Protein AF-0000000080871108 (afdb_homodimer)

Structure (mmCIF, N/CA/C/O backbone):
data_AF-0000000080871108-model_v1
#
loop_
_entity.id
_entity.type
_entity.pdbx_description
1 polymer 'Uncharacterized protein'
#
loop_
_atom_site.group_PDB
_atom_site.id
_atom_site.type_symbol
_atom_site.label_atom_id
_atom_site.label_alt_id
_atom_site.label_comp_id
_atom_site.label_asym_id
_atom_site.label_entity_id
_atom_site.label_seq_id
_atom_site.pdbx_PDB_ins_code
_atom_site.Cartn_x
_atom_site.Cartn_y
_atom_site.Cartn_z
_atom_site.occupancy
_atom_site.B_iso_or_equiv
_atom_site.auth_seq_id
_atom_site.auth_comp_id
_atom_site.auth_asym_id
_atom_site.auth_atom_id
_atom_site.pdbx_PDB_model_num
ATOM 1 N N . MET A 1 1 ? -66.375 -55.562 33.594 1 20.61 1 MET A N 1
ATOM 2 C CA . MET A 1 1 ? -66.875 -54.594 34.594 1 20.61 1 MET A CA 1
ATOM 3 C C . MET A 1 1 ? -66.875 -53.188 34.031 1 20.61 1 MET A C 1
ATOM 5 O O . MET A 1 1 ? -66.375 -52.938 32.938 1 20.61 1 MET A O 1
ATOM 9 N N . SER A 1 2 ? -66.375 -52.219 34.844 1 19.5 2 SER A N 1
ATOM 10 C CA . SER A 1 2 ? -66.562 -50.906 35.406 1 19.5 2 SER A CA 1
ATOM 11 C C . SER A 1 2 ? -65.875 -49.844 34.594 1 19.5 2 SER A C 1
ATOM 13 O O . SER A 1 2 ? -64.688 -49.719 34.656 1 19.5 2 SER A O 1
ATOM 15 N N . GLU A 1 3 ? -66.312 -49.625 33.344 1 19.78 3 GLU A N 1
ATOM 16 C CA . GLU A 1 3 ? -65.812 -48.719 32.281 1 19.78 3 GLU A CA 1
ATOM 17 C C . GLU A 1 3 ? -65.938 -47.281 32.75 1 19.78 3 GLU A C 1
ATOM 19 O O . GLU A 1 3 ? -66.938 -46.625 32.562 1 19.78 3 GLU A O 1
ATOM 24 N N . LYS A 1 4 ? -65.5 -47.094 34 1 23.42 4 LYS A N 1
ATOM 25 C CA . LYS A 1 4 ? -65.562 -45.812 34.688 1 23.42 4 LYS A CA 1
ATOM 26 C C . LYS A 1 4 ? -64.812 -44.75 33.875 1 23.42 4 LYS A C 1
ATOM 28 O O . LYS A 1 4 ? -63.594 -44.688 33.938 1 23.42 4 LYS A O 1
ATOM 33 N N . LYS A 1 5 ? -65.062 -44.656 32.562 1 23.72 5 LYS A N 1
ATOM 34 C CA . LYS A 1 5 ? -64.438 -43.562 31.844 1 23.72 5 LYS A CA 1
ATOM 35 C C . LYS A 1 5 ? -64.562 -42.25 32.656 1 23.72 5 LYS A C 1
ATOM 37 O O . LYS A 1 5 ? -65.688 -41.844 33.031 1 23.72 5 LYS A O 1
ATOM 42 N N . ARG A 1 6 ? -63.469 -41.906 33.344 1 21.22 6 ARG A N 1
ATOM 43 C CA . ARG A 1 6 ? -63 -40.75 34.125 1 21.22 6 ARG A CA 1
ATOM 44 C C . ARG A 1 6 ? -63.312 -39.469 33.375 1 21.22 6 ARG A C 1
ATOM 46 O O . ARG A 1 6 ? -63.156 -39.406 32.156 1 21.22 6 ARG A O 1
ATOM 53 N N . GLY A 1 7 ? -64 -38.406 33.938 1 16.8 7 GLY A N 1
ATOM 54 C CA . GLY A 1 7 ? -64.812 -37.188 33.906 1 16.8 7 GLY A CA 1
ATOM 55 C C . GLY A 1 7 ? -63.969 -35.938 33.625 1 16.8 7 GLY A C 1
ATOM 56 O O . GLY A 1 7 ? -64.438 -34.812 33.719 1 16.8 7 GLY A O 1
ATOM 57 N N . ALA A 1 8 ? -62.594 -36.125 33.281 1 20.14 8 ALA A N 1
ATOM 58 C CA . ALA A 1 8 ? -61.875 -34.938 33.719 1 20.14 8 ALA A CA 1
ATOM 59 C C . ALA A 1 8 ? -62.469 -33.688 33.094 1 20.14 8 ALA A C 1
ATOM 61 O O . ALA A 1 8 ? -63.125 -33.719 32.062 1 20.14 8 ALA A O 1
ATOM 62 N N . TRP A 1 9 ? -62.156 -32.531 33.781 1 17.86 9 TRP A N 1
ATOM 63 C CA . TRP A 1 9 ? -62.531 -31.203 34.219 1 17.86 9 TRP A CA 1
ATOM 64 C C . TRP A 1 9 ? -62.344 -30.188 33.062 1 17.86 9 TRP A C 1
ATOM 66 O O . TRP A 1 9 ? -61.25 -30.094 32.5 1 17.86 9 TRP A O 1
ATOM 76 N N . ARG A 1 10 ? -63.375 -29.828 32.281 1 18.12 10 ARG A N 1
ATOM 77 C CA . ARG A 1 10 ? -63.688 -28.859 31.25 1 18.12 10 ARG A CA 1
ATOM 78 C C . ARG A 1 10 ? -63.406 -27.438 31.734 1 18.12 10 ARG A C 1
ATOM 80 O O . ARG A 1 10 ? -64.312 -26.812 32.344 1 18.12 10 ARG A O 1
ATOM 87 N N . ARG A 1 11 ? -62.406 -27.234 32.688 1 18.19 11 ARG A N 1
ATOM 88 C CA . ARG A 1 11 ? -62.469 -25.859 33.156 1 18.19 11 ARG A CA 1
ATOM 89 C C . ARG A 1 11 ? -62.406 -24.875 31.984 1 18.19 11 ARG A C 1
ATOM 91 O O . ARG A 1 11 ? -61.469 -24.938 31.188 1 18.19 11 ARG A O 1
ATOM 98 N N . GLY A 1 12 ? -63.531 -24.344 31.578 1 15.87 12 GLY A N 1
ATOM 99 C CA . GLY A 1 12 ? -64.062 -23.391 30.625 1 15.87 12 GLY A CA 1
ATOM 100 C C . GLY A 1 12 ? -63.312 -22.078 30.578 1 15.87 12 GLY A C 1
ATOM 101 O O . GLY A 1 12 ? -62.438 -21.844 31.406 1 15.87 12 GLY A O 1
ATOM 102 N N . ALA A 1 13 ? -64 -20.906 30.234 1 17.59 13 ALA A N 1
ATOM 103 C CA . ALA A 1 13 ? -64.188 -19.766 29.328 1 17.59 13 ALA A CA 1
ATOM 104 C C . ALA A 1 13 ? -63.812 -18.453 30.031 1 17.59 13 ALA A C 1
ATOM 106 O O . ALA A 1 13 ? -63.938 -17.375 29.453 1 17.59 13 ALA A O 1
ATOM 107 N N . ARG A 1 14 ? -63.406 -18.422 31.312 1 16.83 14 ARG A N 1
ATOM 108 C CA . ARG A 1 14 ? -63.719 -17.094 31.844 1 16.83 14 ARG A CA 1
ATOM 109 C C . ARG A 1 14 ? -63.156 -16 30.922 1 16.83 14 ARG A C 1
ATOM 111 O O . ARG A 1 14 ? -62.062 -16.125 30.375 1 16.83 14 ARG A O 1
ATOM 118 N N . GLU A 1 15 ? -64.062 -14.969 30.562 1 16.84 15 GLU A N 1
ATOM 119 C CA . GLU A 1 15 ? -64.438 -13.758 29.844 1 16.84 15 GLU A CA 1
ATOM 120 C C . GLU A 1 15 ? -63.594 -12.555 30.328 1 16.84 15 GLU A C 1
ATOM 122 O O . GLU A 1 15 ? -63.562 -11.516 29.672 1 16.84 15 GLU A O 1
ATOM 127 N N . ARG A 1 16 ? -63.031 -12.602 31.516 1 16.55 16 ARG A N 1
ATOM 128 C CA . ARG A 1 16 ? -63 -11.273 32.125 1 16.55 16 ARG A CA 1
ATOM 129 C C . ARG A 1 16 ? -62.375 -10.258 31.156 1 16.55 16 ARG A C 1
ATOM 131 O O . ARG A 1 16 ? -61.406 -10.547 30.5 1 16.55 16 ARG A O 1
ATOM 138 N N . GLY A 1 17 ? -63.156 -9.188 30.781 1 16.77 17 GLY A N 1
ATOM 139 C CA . GLY A 1 17 ? -63.281 -7.938 30.062 1 16.77 17 GLY A CA 1
ATOM 140 C C . GLY A 1 17 ? -62.344 -6.867 30.531 1 16.77 17 GLY A C 1
ATOM 141 O O . GLY A 1 17 ? -62.375 -5.723 30.062 1 16.77 17 GLY A O 1
ATOM 142 N N . ALA A 1 18 ? -61.531 -7.234 31.5 1 16.19 18 ALA A N 1
ATOM 143 C CA . ALA A 1 18 ? -61.125 -6.074 32.312 1 16.19 18 ALA A CA 1
ATOM 144 C C . ALA A 1 18 ? -60.781 -4.891 31.406 1 16.19 18 ALA A C 1
ATOM 146 O O . ALA A 1 18 ? -60.469 -5.062 30.219 1 16.19 18 ALA A O 1
ATOM 147 N N . THR A 1 19 ? -60.781 -3.748 32.094 1 17.31 19 THR A N 1
ATOM 148 C CA . THR A 1 19 ? -60.906 -2.318 32.344 1 17.31 19 THR A CA 1
ATOM 149 C C . THR A 1 19 ? -59.812 -1.53 31.641 1 17.31 19 THR A C 1
ATOM 151 O O . THR A 1 19 ? -58.719 -2.047 31.422 1 17.31 19 THR A O 1
ATOM 154 N N . GLY A 1 20 ? -60.281 -0.625 30.859 1 17.69 20 GLY A N 1
ATOM 155 C CA . GLY A 1 20 ? -59.906 0.468 29.969 1 17.69 20 GLY A CA 1
ATOM 156 C C . GLY A 1 20 ? -58.906 1.44 30.609 1 17.69 20 GLY A C 1
ATOM 157 O O . GLY A 1 20 ? -59.312 2.506 31.078 1 17.69 20 GLY A O 1
ATOM 158 N N . ARG A 1 21 ? -58.031 0.981 31.422 1 17.36 21 ARG A N 1
ATOM 159 C CA . ARG A 1 21 ? -57.312 1.965 32.219 1 17.36 21 ARG A CA 1
ATOM 160 C C . ARG A 1 21 ? -56.938 3.188 31.375 1 17.36 21 ARG A C 1
ATOM 162 O O . ARG A 1 21 ? -56.844 3.096 30.156 1 17.36 21 ARG A O 1
ATOM 169 N N . GLY A 1 22 ? -57.094 4.316 32.062 1 17.27 22 GLY A N 1
ATOM 170 C CA . GLY A 1 22 ? -57.062 5.766 32.156 1 17.27 22 GLY A CA 1
ATOM 171 C C . GLY A 1 22 ? -55.844 6.379 31.516 1 17.27 22 GLY A C 1
ATOM 172 O O . GLY A 1 22 ? -54.781 5.738 31.438 1 17.27 22 GLY A O 1
ATOM 173 N N . ALA A 1 23 ? -56.094 7.137 30.578 1 19.66 23 ALA A N 1
ATOM 174 C CA . ALA A 1 23 ? -55.406 7.98 29.594 1 19.66 23 ALA A CA 1
ATOM 175 C C . ALA A 1 23 ? -54.406 8.906 30.281 1 19.66 23 ALA A C 1
ATOM 177 O O . ALA A 1 23 ? -54.781 9.883 30.922 1 19.66 23 ALA A O 1
ATOM 178 N N . THR A 1 24 ? -53.781 8.391 31.344 1 18.47 24 THR A N 1
ATOM 179 C CA . THR A 1 24 ? -53.094 9.406 32.125 1 18.47 24 THR A CA 1
ATOM 180 C C . THR A 1 24 ? -52.281 10.32 31.188 1 18.47 24 THR A C 1
ATOM 182 O O . THR A 1 24 ? -51.656 9.859 30.234 1 18.47 24 THR A O 1
ATOM 185 N N . GLY A 1 25 ? -52.812 11.547 30.969 1 19.42 25 GLY A N 1
ATOM 186 C CA . GLY A 1 25 ? -52.438 12.766 30.266 1 19.42 25 GLY A CA 1
ATOM 187 C C . GLY A 1 25 ? -51 13.188 30.5 1 19.42 25 GLY A C 1
ATOM 188 O O . GLY A 1 25 ? -50.625 13.578 31.609 1 19.42 25 GLY A O 1
ATOM 189 N N . ARG A 1 26 ? -50.062 12.43 30.484 1 20.61 26 ARG A N 1
ATOM 190 C CA . ARG A 1 26 ? -48.75 12.898 30.984 1 20.61 26 ARG A CA 1
ATOM 191 C C . ARG A 1 26 ? -48.375 14.211 30.328 1 20.61 26 ARG A C 1
ATOM 193 O O . ARG A 1 26 ? -48.469 14.367 29.109 1 20.61 26 ARG A O 1
ATOM 200 N N . PRO A 1 27 ? -48.5 15.258 31.109 1 20.91 27 PRO A N 1
ATOM 201 C CA . PRO A 1 27 ? -48.188 16.594 30.594 1 20.91 27 PRO A CA 1
ATOM 202 C C . PRO A 1 27 ? -46.844 16.641 29.844 1 20.91 27 PRO A C 1
ATOM 204 O O . PRO A 1 27 ? -45.969 15.82 30.109 1 20.91 27 PRO A O 1
ATOM 207 N N . THR A 1 28 ? -46.875 16.906 28.562 1 21.19 28 THR A N 1
ATOM 208 C CA . THR A 1 28 ? -45.844 17.156 27.547 1 21.19 28 THR A CA 1
ATOM 209 C C . THR A 1 28 ? -44.844 18.188 28.062 1 21.19 28 THR A C 1
ATOM 211 O O . THR A 1 28 ? -44 18.672 27.297 1 21.19 28 THR A O 1
ATOM 214 N N . GLY A 1 29 ? -44.562 18.094 29.406 1 19.28 29 GLY A N 1
ATOM 215 C CA . GLY A 1 29 ? -43.75 19.25 29.781 1 19.28 29 GLY A CA 1
ATOM 216 C C . GLY A 1 29 ? -42.594 19.469 28.844 1 19.28 29 GLY A C 1
ATOM 217 O O . GLY A 1 29 ? -41.906 18.516 28.453 1 19.28 29 GLY A O 1
ATOM 218 N N . THR A 1 30 ? -42.75 20.406 27.906 1 22.75 30 THR A N 1
ATOM 219 C CA . THR A 1 30 ? -41.812 20.984 26.922 1 22.75 30 THR A CA 1
ATOM 220 C C . THR A 1 30 ? -40.5 21.328 27.578 1 22.75 30 THR A C 1
ATOM 222 O O . THR A 1 30 ? -40.438 22.234 28.422 1 22.75 30 THR A O 1
ATOM 225 N N . THR A 1 31 ? -39.969 20.391 28.297 1 22.38 31 THR A N 1
ATOM 226 C CA . THR A 1 31 ? -38.719 20.859 28.875 1 22.38 31 THR A CA 1
ATOM 227 C C . THR A 1 31 ? -37.812 21.484 27.797 1 22.38 31 THR A C 1
ATOM 229 O O . THR A 1 31 ? -37.5 20.844 26.797 1 22.38 31 THR A O 1
ATOM 232 N N . THR A 1 32 ? -38.031 22.797 27.531 1 24.23 32 THR A N 1
ATOM 233 C CA . THR A 1 32 ? -37.156 23.641 26.719 1 24.23 32 THR A CA 1
ATOM 234 C C . THR A 1 32 ? -35.719 23.453 27.125 1 24.23 32 THR A C 1
ATOM 236 O O . THR A 1 32 ? -35.344 23.75 28.266 1 24.23 32 THR A O 1
ATOM 239 N N . GLU A 1 33 ? -35.281 22.234 26.969 1 23.83 33 GLU A N 1
ATOM 240 C CA . GLU A 1 33 ? -33.844 22.125 27.188 1 23.83 33 GLU A CA 1
ATOM 241 C C . GLU A 1 33 ? -33.094 23.312 26.578 1 23.83 33 GLU A C 1
ATOM 243 O O . GLU A 1 33 ? -33.219 23.578 25.375 1 23.83 33 GLU A O 1
ATOM 248 N N . ASP A 1 34 ? -33.031 24.344 27.375 1 24.45 34 ASP A N 1
ATOM 249 C CA . ASP A 1 34 ? -32.219 25.5 27.047 1 24.45 34 ASP A CA 1
ATOM 250 C C . ASP A 1 34 ? -30.812 25.078 26.641 1 24.45 34 ASP A C 1
ATOM 252 O O . ASP A 1 34 ? -30.078 24.484 27.438 1 24.45 34 ASP A O 1
ATOM 256 N N . SER A 1 35 ? -30.75 24.406 25.469 1 25.08 35 SER A N 1
ATOM 257 C CA . SER A 1 35 ? -29.438 24.234 24.875 1 25.08 35 SER A CA 1
ATOM 258 C C . SER A 1 35 ? -28.562 25.469 25.125 1 25.08 35 SER A C 1
ATOM 260 O O . SER A 1 35 ? -28.859 26.562 24.656 1 25.08 35 SER A O 1
ATOM 262 N N . GLY A 1 36 ? -28.203 25.562 26.391 1 21.97 36 GLY A N 1
ATOM 263 C CA . GLY A 1 36 ? -27.203 26.562 26.656 1 21.97 36 GLY A CA 1
ATOM 264 C C . GLY A 1 36 ? -26.125 26.641 25.594 1 21.97 36 GLY A C 1
ATOM 265 O O . GLY A 1 36 ? -25.344 25.703 25.438 1 21.97 36 GLY A O 1
ATOM 266 N N . SER A 1 37 ? -26.578 27.047 24.359 1 23.69 37 SER A N 1
ATOM 267 C CA . SER A 1 37 ? -25.625 27.406 23.328 1 23.69 37 SER A CA 1
ATOM 268 C C . SER A 1 37 ? -24.406 28.125 23.906 1 23.69 37 SER A C 1
ATOM 270 O O . SER A 1 37 ? -24.531 29.203 24.469 1 23.69 37 SER A O 1
ATOM 272 N N . ASP A 1 38 ? -23.641 27.297 24.594 1 25.22 38 ASP A N 1
ATOM 273 C CA . ASP A 1 38 ? -22.344 27.906 24.875 1 25.22 38 ASP A CA 1
ATOM 274 C C . ASP A 1 38 ? -21.844 28.734 23.688 1 25.22 38 ASP A C 1
ATOM 276 O O . ASP A 1 38 ? -21.5 28.172 22.656 1 25.22 38 ASP A O 1
ATOM 280 N N . SER A 1 39 ? -22.719 29.719 23.328 1 22.72 39 SER A N 1
ATOM 281 C CA . SER A 1 39 ? -22.25 30.688 22.344 1 22.72 39 SER A CA 1
ATOM 282 C C . SER A 1 39 ? -20.812 31.094 22.609 1 22.72 39 SER A C 1
ATOM 284 O O . SER A 1 39 ? -20.531 31.812 23.578 1 22.72 39 SER A O 1
ATOM 286 N N . THR A 1 40 ? -19.984 30.125 22.469 1 23.3 40 THR A N 1
ATOM 287 C CA . THR A 1 40 ? -18.656 30.734 22.359 1 23.3 40 THR A CA 1
ATOM 288 C C . THR A 1 40 ? -18.734 32.062 21.594 1 23.3 40 THR A C 1
ATOM 290 O O . THR A 1 40 ? -19.344 32.125 20.531 1 23.3 40 THR A O 1
ATOM 293 N N . PRO A 1 41 ? -18.938 33.062 22.375 1 22.83 41 PRO A N 1
ATOM 294 C CA . PRO A 1 41 ? -19.016 34.312 21.625 1 22.83 41 PRO A CA 1
ATOM 295 C C . PRO A 1 41 ? -18.109 34.312 20.391 1 22.83 41 PRO A C 1
ATOM 297 O O . PRO A 1 41 ? -16.922 34 20.484 1 22.83 41 PRO A O 1
ATOM 300 N N . GLN A 1 42 ? -18.641 33.688 19.344 1 23.41 42 GLN A N 1
ATOM 301 C CA . GLN A 1 42 ? -17.984 33.969 18.078 1 23.41 42 GLN A CA 1
ATOM 302 C C . GLN A 1 42 ? -17.516 35.438 18.031 1 23.41 42 GLN A C 1
ATOM 304 O O . GLN A 1 42 ? -18.328 36.344 18.156 1 23.41 42 GLN A O 1
ATOM 309 N N . LEU A 1 43 ? -16.453 35.562 18.578 1 24.34 43 LEU A N 1
ATOM 310 C CA . LEU A 1 43 ? -15.875 36.875 18.266 1 24.34 43 LEU A CA 1
ATOM 311 C C . LEU A 1 43 ? -16.078 37.219 16.797 1 24.34 43 LEU A C 1
ATOM 313 O O . LEU A 1 43 ? -15.516 36.594 15.914 1 24.34 43 LEU A O 1
ATOM 317 N N . ASN A 1 44 ? -17.422 37.312 16.438 1 23.23 44 ASN A N 1
ATOM 318 C CA . ASN A 1 44 ? -17.641 38 15.164 1 23.23 44 ASN A CA 1
ATOM 319 C C . ASN A 1 44 ? -16.672 39.156 14.969 1 23.23 44 ASN A C 1
ATOM 321 O O . ASN A 1 44 ? -16.781 40.188 15.617 1 23.23 44 ASN A O 1
ATOM 325 N N . TYR A 1 45 ? -15.523 38.719 14.82 1 22.91 45 TYR A N 1
ATOM 326 C CA . TYR A 1 45 ? -14.617 39.781 14.367 1 22.91 45 TYR A CA 1
ATOM 327 C C . TYR A 1 45 ? -15.141 40.438 13.094 1 22.91 45 TYR A C 1
ATOM 329 O O . TYR A 1 45 ? -15.148 39.812 12.023 1 22.91 45 TYR A O 1
ATOM 337 N N . ASP A 1 46 ? -16.344 41.031 13.148 1 24.81 46 ASP A N 1
ATOM 338 C CA . ASP A 1 46 ? -16.562 41.969 12.055 1 24.81 46 ASP A CA 1
ATOM 339 C C . ASP A 1 46 ? -15.258 42.625 11.617 1 24.81 46 ASP A C 1
ATOM 341 O O . ASP A 1 46 ? -14.438 43.031 12.453 1 24.81 46 ASP A O 1
ATOM 345 N N . SER A 1 47 ? -14.828 42.156 10.516 1 25 47 SER A N 1
ATOM 346 C CA . SER A 1 47 ? -13.828 42.938 9.781 1 25 47 SER A CA 1
ATOM 347 C C . SER A 1 47 ? -14.039 44.438 9.938 1 25 47 SER A C 1
ATOM 349 O O . SER A 1 47 ? -14.688 45.062 9.102 1 25 47 SER A O 1
ATOM 351 N N . GLY A 1 48 ? -14.539 44.812 11.047 1 25.39 48 GLY A N 1
ATOM 352 C CA . GLY A 1 48 ? -14.5 46.281 11.125 1 25.39 48 GLY A CA 1
ATOM 353 C C . GLY A 1 48 ? -13.219 46.875 10.578 1 25.39 48 GLY A C 1
ATOM 354 O O . GLY A 1 48 ? -12.148 46.688 11.164 1 25.39 48 GLY A O 1
ATOM 355 N N . THR A 1 49 ? -13.125 46.75 9.258 1 25.11 49 THR A N 1
ATOM 356 C CA . THR A 1 49 ? -12.258 47.719 8.586 1 25.11 49 THR A CA 1
ATOM 357 C C . THR A 1 49 ? -12.195 49.031 9.375 1 25.11 49 THR A C 1
ATOM 359 O O . THR A 1 49 ? -13.234 49.594 9.695 1 25.11 49 THR A O 1
ATOM 362 N N . LEU A 1 50 ? -11.203 49.125 10.141 1 28.59 50 LEU A N 1
ATOM 363 C CA . LEU A 1 50 ? -10.93 50.562 10.344 1 28.59 50 LEU A CA 1
ATOM 364 C C . LEU A 1 50 ? -11.188 51.344 9.07 1 28.59 50 LEU A C 1
ATOM 366 O O . LEU A 1 50 ? -10.375 51.344 8.148 1 28.59 50 LEU A O 1
ATOM 370 N N . THR A 1 51 ? -12.367 51.062 8.445 1 27.58 51 THR A N 1
ATOM 371 C CA . THR A 1 51 ? -12.734 51.938 7.355 1 27.58 51 THR A CA 1
ATOM 372 C C . THR A 1 51 ? -12.367 53.375 7.688 1 27.58 51 THR A C 1
ATOM 374 O O . THR A 1 51 ? -12.711 53.875 8.758 1 27.58 51 THR A O 1
ATOM 377 N N . HIS A 1 52 ? -11.297 53.75 7.027 1 27.08 52 HIS A N 1
ATOM 378 C CA . HIS A 1 52 ? -10.992 55.156 6.809 1 27.08 52 HIS A CA 1
ATOM 379 C C . HIS A 1 52 ? -12.234 55.906 6.355 1 27.08 52 HIS A C 1
ATOM 381 O O . HIS A 1 52 ? -12.648 55.812 5.199 1 27.08 52 HIS A O 1
ATOM 387 N N . SER A 1 53 ? -13.328 55.906 7.125 1 27.11 53 SER A N 1
ATOM 388 C CA . SER A 1 53 ? -14.148 57.031 6.645 1 27.11 53 SER A CA 1
ATOM 389 C C . SER A 1 53 ? -13.297 58.281 6.391 1 27.11 53 SER A C 1
ATOM 391 O O . SER A 1 53 ? -12.398 58.594 7.18 1 27.11 53 SER A O 1
ATOM 393 N N . THR A 1 54 ? -13.016 58.688 5.285 1 29.66 54 THR A N 1
ATOM 394 C CA . THR A 1 54 ? -12.547 60 4.875 1 29.66 54 THR A CA 1
ATOM 395 C C . THR A 1 54 ? -12.984 61.062 5.883 1 29.66 54 THR A C 1
ATOM 397 O O . THR A 1 54 ? -12.672 62.25 5.719 1 29.66 54 THR A O 1
ATOM 400 N N . ASP A 1 55 ? -14.211 60.875 6.512 1 30.42 55 ASP A N 1
ATOM 401 C CA . ASP A 1 55 ? -14.625 61.906 7.438 1 30.42 55 ASP A CA 1
ATOM 402 C C . ASP A 1 55 ? -13.672 62 8.625 1 30.42 55 ASP A C 1
ATOM 404 O O . ASP A 1 55 ? -13.164 61 9.102 1 30.42 55 ASP A O 1
ATOM 408 N N . ASN A 1 56 ? -12.977 63.188 8.984 1 33.66 56 ASN A N 1
ATOM 409 C CA . ASN A 1 56 ? -12.141 63.75 10.031 1 33.66 56 ASN A CA 1
ATOM 410 C C . ASN A 1 56 ? -12.336 63.062 11.359 1 33.66 56 ASN A C 1
ATOM 412 O O . ASN A 1 56 ? -11.75 63.438 12.375 1 33.66 56 ASN A O 1
ATOM 416 N N . SER A 1 57 ? -13.43 62.312 11.602 1 35 57 SER A N 1
ATOM 417 C CA . SER A 1 57 ? -13.945 61.75 12.852 1 35 57 SER A CA 1
ATOM 418 C C . SER A 1 57 ? -13.305 60.406 13.18 1 35 57 SER A C 1
ATOM 420 O O . SER A 1 57 ? -13.75 59.719 14.086 1 35 57 SER A O 1
ATOM 422 N N . ASN A 1 58 ? -12.617 59.781 12.445 1 38.12 58 ASN A N 1
ATOM 423 C CA . ASN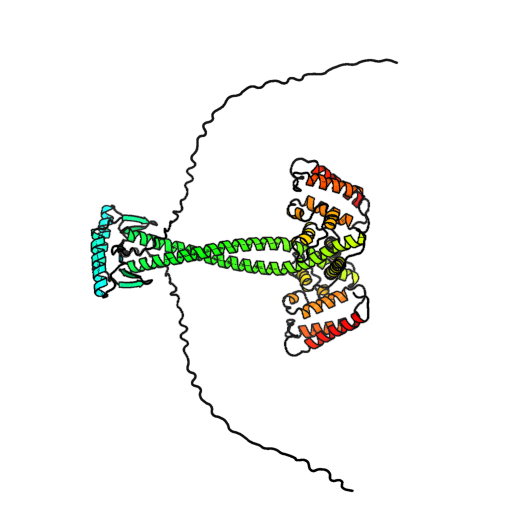 A 1 58 ? -12.117 58.406 12.695 1 38.12 58 ASN A CA 1
ATOM 424 C C . ASN A 1 58 ? -10.984 58.406 13.711 1 38.12 58 ASN A C 1
ATOM 426 O O . ASN A 1 58 ? -10.047 57.625 13.609 1 38.12 58 ASN A O 1
ATOM 430 N N . LYS A 1 59 ? -10.805 59.469 14.344 1 46.75 59 LYS A N 1
ATOM 431 C CA . LYS A 1 59 ? -9.867 59.625 15.461 1 46.75 59 LYS A CA 1
ATOM 432 C C . LYS A 1 59 ? -10.141 58.594 16.547 1 46.75 59 LYS A C 1
ATOM 434 O O . LYS A 1 59 ? -11.273 58.469 17.031 1 46.75 59 LYS A O 1
ATOM 439 N N . CYS A 1 60 ? -9.602 57.375 16.312 1 49.62 60 CYS A N 1
ATOM 440 C CA . CYS A 1 60 ? -9.805 56.469 17.453 1 49.62 60 CYS A CA 1
ATOM 441 C C . CYS A 1 60 ? -8.969 56.906 18.641 1 49.62 60 CYS A C 1
ATOM 443 O O . CYS A 1 60 ? -7.75 57.031 18.547 1 49.62 60 CYS A O 1
ATOM 445 N N . LEU A 1 61 ? -9.508 57.625 19.438 1 56.44 61 LEU A N 1
ATOM 446 C CA . LEU A 1 61 ? -8.961 58.031 20.734 1 56.44 61 LEU A CA 1
ATOM 447 C C . LEU A 1 61 ? -9.242 56.938 21.781 1 56.44 61 LEU A C 1
ATOM 449 O O . LEU A 1 61 ? -10.391 56.75 22.172 1 56.44 61 LEU A O 1
ATOM 453 N N . ALA A 1 62 ? -8.164 56.062 21.828 1 56.69 62 ALA A N 1
ATOM 454 C CA . ALA A 1 62 ? -8.344 54.969 22.812 1 56.69 62 ALA A CA 1
ATOM 455 C C . ALA A 1 62 ? -7.711 55.344 24.141 1 56.69 62 ALA A C 1
ATOM 457 O O . ALA A 1 62 ? -6.574 55.812 24.188 1 56.69 62 ALA A O 1
ATOM 458 N N . ILE A 1 63 ? -8.547 55.344 25.078 1 59.34 63 ILE A N 1
ATOM 459 C CA . ILE A 1 63 ? -8.133 55.531 26.469 1 59.34 63 ILE A CA 1
ATOM 460 C C . ILE A 1 63 ? -8.477 54.312 27.297 1 59.34 63 ILE A C 1
ATOM 462 O O . ILE A 1 63 ? -9.609 53.812 27.266 1 59.34 63 ILE A O 1
ATOM 466 N N . LEU A 1 64 ? -7.43 53.75 27.766 1 59 64 LEU A N 1
ATOM 467 C CA . LEU A 1 64 ? -7.66 52.5 28.531 1 59 64 LEU A CA 1
ATOM 468 C C . LEU A 1 64 ? -6.875 52.531 29.828 1 59 64 LEU A C 1
ATOM 470 O O . LEU A 1 64 ? -5.715 52.938 29.859 1 59 64 LEU A O 1
ATOM 474 N N . VAL A 1 65 ? -7.691 52.344 30.938 1 58.25 65 VAL A N 1
ATOM 475 C CA . VAL A 1 65 ? -7.062 52.094 32.219 1 58.25 65 VAL A CA 1
ATOM 476 C C . VAL A 1 65 ? -7.348 50.688 32.688 1 58.25 65 VAL A C 1
ATOM 478 O O . VAL A 1 65 ? -8.492 50.219 32.625 1 58.25 65 VAL A O 1
ATOM 481 N N . THR A 1 66 ? -6.418 49.844 32.906 1 54.22 66 THR A N 1
ATOM 482 C CA . THR A 1 66 ? -6.641 48.438 33.344 1 54.22 66 THR A 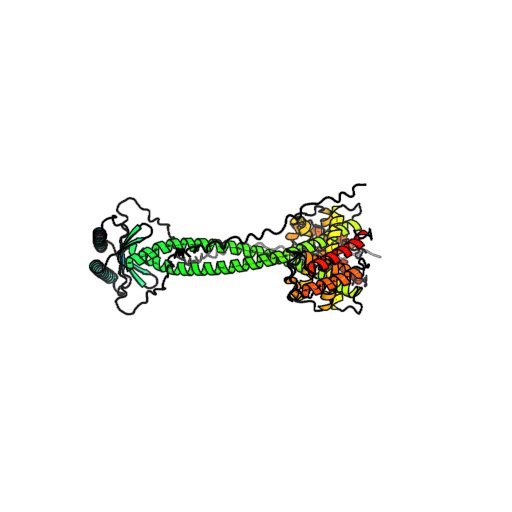CA 1
ATOM 483 C C . THR A 1 66 ? -6.711 48.344 34.844 1 54.22 66 THR A C 1
ATOM 485 O O . THR A 1 66 ? -7.418 47.5 35.375 1 54.22 66 THR A O 1
ATOM 488 N N . SER A 1 67 ? -5.926 48.938 35.75 1 48.91 67 SER A N 1
ATOM 489 C CA . SER A 1 67 ? -5.91 48.656 37.156 1 48.91 67 SER A CA 1
ATOM 490 C C . SER A 1 67 ? -6.637 49.719 37.969 1 48.91 67 SER A C 1
ATOM 492 O O . SER A 1 67 ? -6.195 50.875 38 1 48.91 67 SER A O 1
ATOM 494 N N . VAL A 1 68 ? -8 49.594 37.875 1 51.12 68 VAL A N 1
ATOM 495 C CA . VAL A 1 68 ? -8.688 50.531 38.75 1 51.12 68 VAL A CA 1
ATOM 496 C C . VAL A 1 68 ? -9.141 49.812 40.031 1 51.12 68 VAL A C 1
ATOM 498 O O . VAL A 1 68 ? -9.391 48.594 40 1 51.12 68 VAL A O 1
ATOM 501 N N . ASN A 1 69 ? -8.805 50.344 41.25 1 50.41 69 ASN A N 1
ATOM 502 C CA . ASN A 1 69 ? -9.359 49.781 42.469 1 50.41 69 ASN A CA 1
ATOM 503 C C . ASN A 1 69 ? -10.844 49.469 42.344 1 50.41 69 ASN A C 1
ATOM 505 O O . ASN A 1 69 ? -11.602 50.25 41.781 1 50.41 69 ASN A O 1
ATOM 509 N N . ILE A 1 70 ? -11.133 48.094 42.562 1 57.31 70 ILE A N 1
ATOM 510 C CA . ILE A 1 70 ? -12.508 47.625 42.469 1 57.31 70 ILE A CA 1
ATOM 511 C C . ILE A 1 70 ? -13.391 48.375 43.469 1 57.31 70 ILE A C 1
ATOM 513 O O . ILE A 1 70 ? -13.055 48.5 44.656 1 57.31 70 ILE A O 1
ATOM 517 N N . GLY A 1 71 ? -14.273 49.188 43.094 1 57.97 71 GLY A N 1
ATOM 518 C CA . GLY A 1 71 ? -15.234 49.938 43.906 1 57.97 71 GLY A CA 1
ATOM 519 C C . GLY A 1 71 ? -16.484 50.312 43.125 1 57.97 71 GLY A C 1
ATOM 520 O O . GLY A 1 71 ? -16.906 49.594 42.25 1 57.97 71 GLY A O 1
ATOM 521 N N . ASP A 1 72 ? -17.172 51.281 43.594 1 67.25 72 ASP A N 1
ATOM 522 C CA . ASP A 1 72 ? -18.359 51.844 42.938 1 67.25 72 ASP A CA 1
ATOM 523 C C . ASP A 1 72 ? -18.031 52.312 41.531 1 67.25 72 ASP A C 1
ATOM 525 O O . ASP A 1 72 ? -16.969 52.875 41.281 1 67.25 72 ASP A O 1
ATOM 529 N N . GLU A 1 73 ? -18.938 51.938 40.562 1 72.25 73 GLU A N 1
ATOM 530 C CA . GLU A 1 73 ? -18.75 52.25 39.156 1 72.25 73 GLU A CA 1
ATOM 531 C C . GLU A 1 73 ? -18.375 53.719 38.969 1 72.25 73 GLU A C 1
ATOM 533 O O . GLU A 1 73 ? -17.5 54.031 38.156 1 72.25 73 GLU A O 1
ATOM 538 N N . VAL A 1 74 ? -19.062 54.594 39.719 1 74.38 74 VAL A N 1
ATOM 539 C CA . VAL A 1 74 ? -18.844 56.031 39.562 1 74.38 74 VAL A CA 1
ATOM 540 C C . VAL A 1 74 ? -17.438 56.375 40.031 1 74.38 74 VAL A C 1
ATOM 542 O O . VAL A 1 74 ? -16.719 57.156 39.406 1 74.38 74 VAL A O 1
ATOM 545 N N . VAL A 1 75 ? -17.047 55.656 41.094 1 70.62 75 VAL A N 1
ATOM 546 C CA . VAL A 1 75 ? -15.727 55.938 41.656 1 70.62 75 VAL A CA 1
ATOM 547 C C . VAL A 1 75 ? -14.641 55.406 40.719 1 70.62 75 VAL A C 1
ATOM 549 O O . VAL A 1 75 ? -13.617 56.062 40.531 1 70.62 75 VAL A O 1
ATOM 552 N N . MET A 1 76 ? -14.93 54.312 40.125 1 70.06 76 MET A N 1
ATOM 553 C CA . MET A 1 76 ? -13.953 53.719 39.25 1 70.06 76 MET A CA 1
ATOM 554 C C . MET A 1 76 ? -13.742 54.562 38 1 70.06 76 MET A C 1
ATOM 556 O O . MET A 1 76 ? -12.609 54.719 37.531 1 70.06 76 MET A O 1
ATOM 560 N N . LYS A 1 77 ? -14.836 55.062 37.469 1 72.62 77 LYS A N 1
ATOM 561 C CA . LYS A 1 77 ? -14.742 55.906 36.281 1 72.62 77 LYS A CA 1
ATOM 562 C C . LYS A 1 77 ? -14.008 57.219 36.594 1 72.62 77 LYS A C 1
ATOM 564 O O . LYS A 1 77 ? -13.195 57.688 35.781 1 72.62 77 LYS A O 1
ATOM 569 N N . GLU A 1 78 ? -14.305 57.75 37.75 1 74.69 78 GLU A N 1
ATOM 570 C CA . GLU A 1 78 ? -13.656 59 38.156 1 74.69 78 GLU A CA 1
ATOM 571 C C . GLU A 1 78 ? -12.164 58.781 38.375 1 74.69 78 GLU A C 1
ATOM 573 O O . GLU A 1 78 ? -11.344 59.594 37.969 1 74.69 78 GLU A O 1
ATOM 578 N N . GLU A 1 79 ? -11.859 57.719 39.031 1 68.38 79 GLU A N 1
ATOM 579 C CA . GLU A 1 79 ? -10.453 57.406 39.25 1 68.38 79 GLU A CA 1
ATOM 580 C C . GLU A 1 79 ? -9.711 57.188 37.938 1 68.38 79 GLU A C 1
ATOM 582 O O . GLU A 1 79 ? -8.555 57.562 37.812 1 68.38 79 GLU A O 1
ATOM 587 N N . ALA A 1 80 ? -10.391 56.5 37.094 1 70.94 80 ALA A N 1
ATOM 588 C CA . ALA A 1 80 ? -9.789 56.25 35.781 1 70.94 80 ALA A CA 1
ATOM 589 C C . ALA A 1 80 ? -9.555 57.562 35.031 1 70.94 80 ALA A C 1
ATOM 591 O O . ALA A 1 80 ? -8.492 57.75 34.438 1 70.94 80 ALA A O 1
ATOM 592 N N . LYS A 1 81 ? -10.516 58.438 35.031 1 72.81 81 LYS A N 1
ATOM 593 C CA . LYS A 1 81 ? -10.375 59.719 34.375 1 72.81 81 LYS A CA 1
ATOM 594 C C . LYS A 1 81 ? -9.211 60.531 34.938 1 72.81 81 LYS A C 1
ATOM 596 O O . LYS A 1 81 ? -8.43 61.125 34.219 1 72.81 81 LYS A O 1
ATOM 601 N N . ASP A 1 82 ? -9.117 60.469 36.281 1 71.94 82 ASP A N 1
ATOM 602 C CA . ASP A 1 82 ? -8.039 61.188 36.938 1 71.94 82 ASP A CA 1
ATOM 603 C C . ASP A 1 82 ? -6.672 60.625 36.562 1 71.94 82 ASP A C 1
ATOM 605 O O . ASP A 1 82 ? -5.742 61.375 36.281 1 71.94 82 ASP A O 1
ATOM 609 N N . SER A 1 83 ? -6.68 59.344 36.562 1 70.88 83 SER A N 1
ATOM 610 C CA . SER A 1 83 ? -5.418 58.688 36.25 1 70.88 83 SER A CA 1
ATOM 611 C C . SER A 1 83 ? -5.012 58.969 34.812 1 70.88 83 SER A C 1
ATOM 613 O O . SER A 1 83 ? -3.828 59.156 34.5 1 70.88 83 SER A O 1
ATOM 615 N N . LEU A 1 84 ? -5.949 59.031 33.938 1 71.81 84 LEU A N 1
ATOM 616 C CA . LEU A 1 84 ? -5.668 59.281 32.531 1 71.81 84 LEU A CA 1
ATOM 617 C C . LEU A 1 84 ? -5.25 60.719 32.312 1 71.81 84 LEU A C 1
ATOM 619 O O . LEU A 1 84 ? -4.379 61 31.5 1 71.81 84 LEU A O 1
ATOM 623 N N . GLN A 1 85 ? -5.906 61.562 33.062 1 72.94 85 GLN A N 1
ATOM 624 C CA . GLN A 1 85 ? -5.527 62.969 32.969 1 72.94 85 GLN A CA 1
ATOM 625 C C . GLN A 1 85 ? -4.082 63.188 33.406 1 72.94 85 GLN A C 1
ATOM 627 O O . GLN A 1 85 ? -3.332 63.938 32.781 1 72.94 85 GLN A O 1
ATOM 632 N N . VAL A 1 86 ? -3.734 62.469 34.469 1 72.31 86 VAL A N 1
ATOM 633 C CA . VAL A 1 86 ? -2.359 62.562 34.938 1 72.31 86 VAL A CA 1
ATOM 634 C C . VAL A 1 86 ? -1.408 61.969 33.906 1 72.31 86 VAL A C 1
ATOM 636 O O . VAL A 1 86 ? -0.353 62.562 33.625 1 72.31 86 VAL A O 1
ATOM 639 N N . ALA A 1 87 ? -1.822 60.906 33.344 1 71 87 ALA A N 1
ATOM 640 C CA . ALA A 1 87 ? -0.979 60.25 32.344 1 71 87 ALA A CA 1
ATOM 641 C C . ALA A 1 87 ? -0.811 61.156 31.109 1 71 87 ALA A C 1
ATOM 643 O O . ALA A 1 87 ? 0.272 61.219 30.516 1 71 87 ALA A O 1
ATOM 644 N N . LEU A 1 88 ? -1.881 61.781 30.703 1 72.12 88 LEU A N 1
ATOM 645 C CA . LEU A 1 88 ? -1.839 62.656 29.547 1 72.12 88 LEU A CA 1
ATOM 646 C C . LEU A 1 88 ? -0.881 63.844 29.797 1 72.12 88 LEU A C 1
ATOM 648 O O . LEU A 1 88 ? -0.242 64.312 28.859 1 72.12 88 LEU A O 1
ATOM 652 N N . GLN A 1 89 ? -0.756 64.188 31.078 1 72.69 89 GLN A N 1
ATOM 653 C CA . GLN A 1 89 ? 0.092 65.312 31.406 1 72.69 89 GLN A CA 1
ATOM 654 C C . GLN A 1 89 ? 1.538 64.875 31.625 1 72.69 89 GLN A C 1
ATOM 656 O O . GLN A 1 89 ? 2.471 65.625 31.328 1 72.69 89 GLN A O 1
ATOM 661 N N . THR A 1 90 ? 1.657 63.656 32.062 1 73.25 90 THR A N 1
ATOM 662 C CA . THR A 1 90 ? 2.984 63.25 32.531 1 73.25 90 THR A CA 1
ATOM 663 C C . THR A 1 90 ? 3.654 62.344 31.5 1 73.25 90 THR A C 1
ATOM 665 O O . THR A 1 90 ? 4.879 62.344 31.359 1 73.25 90 THR A O 1
ATOM 668 N N . ASP A 1 91 ? 2.801 61.562 30.766 1 72.81 91 ASP A N 1
ATOM 669 C CA . ASP A 1 91 ? 3.414 60.562 29.906 1 72.81 91 ASP A CA 1
ATOM 670 C C . ASP A 1 91 ? 3.973 61.219 28.625 1 72.81 91 ASP A C 1
ATOM 672 O O . ASP A 1 91 ? 3.381 62.156 28.094 1 72.81 91 ASP A O 1
ATOM 676 N N . GLU A 1 92 ? 5.086 60.594 28.266 1 75.69 92 GLU A N 1
ATOM 677 C CA . GLU A 1 92 ? 5.668 61 26.984 1 75.69 92 GLU A CA 1
ATOM 678 C C . GLU A 1 92 ? 4.977 60.281 25.812 1 75.69 92 GLU A C 1
ATOM 680 O O . GLU A 1 92 ? 4.828 59.062 25.828 1 75.69 92 GLU A O 1
ATOM 685 N N . LEU A 1 93 ? 4.316 61.156 24.984 1 76 93 LEU A N 1
ATOM 686 C CA . LEU A 1 93 ? 3.695 60.594 23.797 1 76 93 LEU A CA 1
ATOM 687 C C . LEU A 1 93 ? 4.723 60.406 22.688 1 76 93 LEU A C 1
ATOM 689 O O . LEU A 1 93 ? 5.676 61.188 22.578 1 76 93 LEU A O 1
ATOM 693 N N . SER A 1 94 ? 4.672 59.188 22.094 1 78.88 94 SER A N 1
ATOM 694 C CA . SER A 1 94 ? 5.539 58.906 20.953 1 78.88 94 SER A CA 1
ATOM 695 C C . S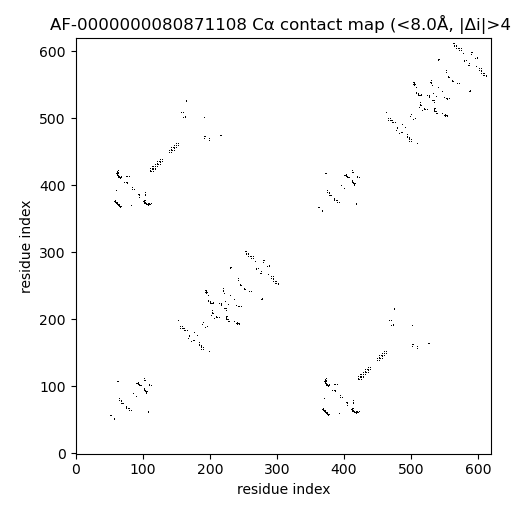ER A 1 94 ? 4.727 58.656 19.688 1 78.88 94 SER A C 1
ATOM 697 O O . SER A 1 94 ? 3.539 58.312 19.766 1 78.88 94 SER A O 1
ATOM 699 N N . ILE A 1 95 ? 5.344 59.094 18.641 1 73.75 95 ILE A N 1
ATOM 700 C CA . ILE A 1 95 ? 4.742 58.844 17.328 1 73.75 95 ILE A CA 1
ATOM 701 C C . ILE A 1 95 ? 5.398 57.625 16.688 1 73.75 95 ILE A C 1
ATOM 703 O O . ILE A 1 95 ? 6.629 57.531 16.656 1 73.75 95 ILE A O 1
ATOM 707 N N . GLU A 1 96 ? 4.594 56.625 16.406 1 71.31 96 GLU A N 1
ATOM 708 C CA . GLU A 1 96 ? 5.102 55.438 15.703 1 71.31 96 GLU A CA 1
ATOM 709 C C . GLU A 1 96 ? 4.273 55.156 14.453 1 71.31 96 GLU A C 1
ATOM 711 O O . GLU A 1 96 ? 3.055 55.344 14.453 1 71.31 96 GLU A O 1
ATOM 716 N N . THR A 1 97 ? 4.953 55.125 13.359 1 62.66 97 THR A N 1
ATOM 717 C CA . THR A 1 97 ? 4.289 54.688 12.125 1 62.66 97 THR A CA 1
ATOM 718 C C . THR A 1 97 ? 4.297 53.188 12 1 62.66 97 THR A C 1
ATOM 720 O O . THR A 1 97 ? 5.359 52.562 11.984 1 62.66 97 THR A O 1
ATOM 723 N N . ARG A 1 98 ? 3.113 52.75 12.297 1 58.78 98 ARG A N 1
ATOM 724 C CA . ARG A 1 98 ? 3.01 51.281 12.125 1 58.78 98 ARG A CA 1
ATOM 725 C C . ARG A 1 98 ? 2.008 50.938 11.031 1 58.78 98 ARG A C 1
ATOM 727 O O . ARG A 1 98 ? 0.889 51.469 11.016 1 58.78 98 ARG A O 1
ATOM 734 N N . TYR A 1 99 ? 2.363 50.281 10.094 1 53.25 99 TYR A N 1
ATOM 735 C CA . TYR A 1 99 ? 1.574 49.875 8.945 1 53.25 99 TYR A CA 1
ATOM 736 C C . TYR A 1 99 ? 1.056 51.062 8.172 1 53.25 99 TYR A C 1
ATOM 738 O O . TYR A 1 99 ? -0.129 51.156 7.836 1 53.25 99 TYR A O 1
ATOM 746 N N . SER A 1 100 ? 1.805 51.969 8.148 1 55.38 100 SER A N 1
ATOM 747 C CA . SER A 1 100 ? 1.567 53.188 7.348 1 55.38 100 SER A CA 1
ATOM 748 C C . SER A 1 100 ? 0.538 54.094 8.008 1 55.38 100 SER A C 1
ATOM 750 O O . SER A 1 100 ? -0.104 54.906 7.332 1 55.38 100 SER A O 1
ATOM 752 N N . ILE A 1 101 ? 0.203 53.75 9.203 1 57.62 101 ILE A N 1
ATOM 753 C CA . ILE A 1 101 ? -0.7 54.625 9.945 1 57.62 101 ILE A CA 1
ATOM 754 C C . ILE A 1 101 ? 0.047 55.25 11.102 1 57.62 101 ILE A C 1
ATOM 756 O O . ILE A 1 101 ? 0.675 54.562 11.914 1 57.62 101 ILE A O 1
ATOM 760 N N . PRO A 1 102 ? 0.069 56.469 11.094 1 64.31 102 PRO A N 1
ATOM 761 C CA . PRO A 1 102 ? 0.724 57.125 12.227 1 64.31 102 PRO A CA 1
ATOM 762 C C . PRO A 1 102 ? -0.048 56.969 13.531 1 64.31 102 PRO A C 1
ATOM 764 O O . PRO A 1 102 ? -1.263 57.188 13.57 1 64.31 102 PRO A O 1
ATOM 767 N N . LEU A 1 103 ? 0.553 56.406 14.523 1 68.06 103 LEU A N 1
ATOM 768 C CA . LEU A 1 103 ? -0.013 56.219 15.852 1 68.06 103 LEU A CA 1
ATOM 769 C C . LEU A 1 103 ? 0.69 57.125 16.859 1 68.06 103 LEU A C 1
ATOM 771 O O . LEU A 1 103 ? 1.911 57.281 16.812 1 68.06 103 LEU A O 1
ATOM 775 N N . VAL A 1 104 ? -0.161 57.875 17.562 1 69.75 104 VAL A N 1
ATOM 776 C CA . VAL A 1 104 ? 0.397 58.688 18.625 1 69.75 104 VAL A CA 1
ATOM 777 C C . VAL A 1 104 ? -0.131 58.188 19.984 1 69.75 104 VAL A C 1
ATOM 779 O O . VAL A 1 104 ? -1.34 58.031 20.156 1 69.75 104 VAL A O 1
ATOM 782 N N . GLY A 1 105 ? 0.665 57.75 20.797 1 72.75 105 GLY A N 1
ATOM 783 C CA . GLY A 1 105 ? 0.239 57.281 22.109 1 72.75 105 GLY A CA 1
ATOM 784 C C . GLY A 1 105 ? 1.396 57.031 23.047 1 72.75 105 GLY A C 1
ATOM 785 O O . GLY A 1 105 ? 2.557 57.25 22.688 1 72.75 105 GLY A O 1
ATOM 786 N N . ASN A 1 106 ? 0.958 56.844 24.266 1 71.19 106 ASN A N 1
ATOM 787 C CA . ASN A 1 106 ? 1.991 56.438 25.203 1 71.19 106 ASN A CA 1
ATOM 788 C C . ASN A 1 106 ? 2.453 55 24.922 1 71.19 106 ASN A C 1
ATOM 790 O O . ASN A 1 106 ? 1.948 54.344 24.016 1 71.19 106 ASN A O 1
ATOM 794 N N . GLN A 1 107 ? 3.459 54.625 25.594 1 72.56 107 GLN A N 1
ATOM 795 C CA . GLN A 1 107 ? 4.062 53.312 25.344 1 72.56 107 GLN A CA 1
ATOM 796 C C . GLN A 1 107 ? 3.02 52.188 25.406 1 72.56 107 GLN A C 1
ATOM 798 O O . GLN A 1 107 ? 2.965 51.312 24.547 1 72.56 107 GLN A O 1
ATOM 803 N N . ALA A 1 108 ? 2.139 52.344 26.391 1 67.31 108 ALA A N 1
ATOM 804 C CA . ALA A 1 108 ? 1.107 51.344 26.594 1 67.31 108 ALA A CA 1
ATOM 805 C C . ALA A 1 108 ? 0.107 51.344 25.438 1 67.31 108 ALA A C 1
ATOM 807 O O . ALA A 1 108 ? -0.332 50.281 24.984 1 67.31 108 ALA A O 1
ATOM 808 N N . GLY A 1 109 ? -0.216 52.562 25.047 1 69.12 109 GLY A N 1
ATOM 809 C CA . GLY A 1 109 ? -1.138 52.688 23.938 1 69.12 109 GLY A CA 1
ATOM 810 C C . GLY A 1 109 ? -0.569 52.188 22.625 1 69.12 109 GLY A C 1
ATOM 811 O O . GLY A 1 109 ? -1.264 51.5 21.859 1 69.12 109 GLY A O 1
ATOM 812 N N . LEU A 1 110 ? 0.619 52.469 22.359 1 68.81 110 LEU A N 1
ATOM 813 C CA . LEU A 1 110 ? 1.28 52.031 21.141 1 68.81 110 LEU A CA 1
ATOM 814 C C . LEU A 1 110 ? 1.428 50.5 21.125 1 68.81 110 LEU A C 1
ATOM 816 O O . LEU A 1 110 ? 1.269 49.875 20.078 1 68.81 110 LEU A O 1
ATOM 820 N N . GLU A 1 111 ? 1.653 49.938 22.25 1 68.56 111 GLU A N 1
ATOM 821 C CA . GLU A 1 111 ? 1.752 48.469 22.344 1 68.56 111 GLU A CA 1
ATOM 822 C C . GLU A 1 111 ? 0.408 47.812 22.062 1 68.56 111 GLU A C 1
ATOM 824 O O . GLU A 1 111 ? 0.352 46.75 21.422 1 68.56 111 GLU A O 1
ATOM 829 N N . GLN A 1 112 ? -0.592 48.531 22.484 1 68.19 112 GLN A N 1
ATOM 830 C CA . GLN A 1 112 ? -1.931 48 22.266 1 68.19 112 GLN A CA 1
ATOM 831 C C . GLN A 1 112 ? -2.287 48.031 20.781 1 68.19 112 GLN A C 1
ATOM 833 O O . GLN A 1 112 ? -2.893 47.094 20.266 1 68.19 112 GLN A O 1
ATOM 838 N N . ALA A 1 113 ? -1.965 49.156 20.156 1 64.69 113 ALA A N 1
ATOM 839 C CA . ALA A 1 113 ? -2.227 49.25 18.719 1 64.69 113 ALA A CA 1
ATOM 840 C C . ALA A 1 113 ? -1.469 48.188 17.953 1 64.69 113 ALA A C 1
ATOM 842 O O . ALA A 1 113 ? -2.002 47.594 17 1 64.69 113 ALA A O 1
ATOM 843 N N . SER A 1 114 ? -0.262 47.969 18.25 1 67.75 114 SER A N 1
ATOM 844 C CA . SER A 1 114 ? 0.553 46.938 17.625 1 67.75 114 SER A CA 1
ATOM 845 C C . SER A 1 114 ? -0.057 45.562 17.828 1 67.75 114 SER A C 1
ATOM 847 O O . SER A 1 114 ? -0.034 44.719 16.906 1 67.75 114 SER A O 1
ATOM 849 N N . SER A 1 115 ? -0.663 45.469 18.875 1 68.62 115 SER A N 1
ATOM 850 C CA . SER A 1 115 ? -1.259 44.188 19.188 1 68.62 115 SER A CA 1
ATOM 851 C C . SER A 1 115 ? -2.492 43.906 18.328 1 68.62 115 SER A C 1
ATOM 853 O O . SER A 1 115 ? -2.729 42.781 17.922 1 68.62 115 SER A O 1
ATOM 855 N N . THR A 1 116 ? -3.164 45 18.016 1 67.06 116 THR A N 1
ATOM 856 C CA . THR A 1 116 ? -4.379 44.844 17.219 1 67.06 116 THR A CA 1
ATOM 857 C C . THR A 1 116 ? -4.043 44.375 15.805 1 67.06 116 THR A C 1
ATOM 859 O O . THR A 1 116 ? -4.695 43.469 15.266 1 67.06 116 THR A O 1
ATOM 862 N N . ARG A 1 117 ? -3.16 45 15.172 1 68.31 117 ARG A N 1
ATOM 863 C CA . ARG A 1 117 ? -2.754 44.594 13.836 1 68.31 117 ARG A CA 1
ATOM 864 C C . ARG A 1 117 ? -2.172 43.188 13.852 1 68.31 117 ARG A C 1
ATOM 866 O O . ARG A 1 117 ? -2.465 42.375 12.969 1 68.31 117 ARG A O 1
ATOM 873 N N . ALA A 1 118 ? -1.28 43.062 14.797 1 73.56 118 ALA A N 1
ATOM 874 C CA . ALA A 1 118 ? -0.695 41.719 14.961 1 73.56 118 ALA A CA 1
ATOM 875 C C . ALA A 1 118 ? -1.779 40.688 15.148 1 73.56 118 ALA A C 1
ATOM 877 O O . ALA A 1 118 ? -1.644 39.531 14.664 1 73.56 118 ALA A O 1
ATOM 878 N N . PHE A 1 119 ? -2.828 41.188 15.68 1 77.44 119 PHE A N 1
ATOM 879 C CA . PHE A 1 119 ? -3.959 40.312 15.898 1 77.44 119 PHE A CA 1
ATOM 880 C C . PHE A 1 119 ? -4.59 39.875 14.57 1 77.44 119 PHE A C 1
ATOM 882 O O . PHE A 1 119 ? -4.891 38.719 14.359 1 77.44 119 PHE A O 1
ATOM 889 N N . VAL A 1 120 ? -4.797 40.875 13.727 1 74.81 120 VAL A N 1
ATOM 890 C CA . VAL A 1 120 ? -5.422 40.594 12.438 1 74.81 120 VAL A CA 1
ATOM 891 C C . VAL A 1 120 ? -4.547 39.656 11.625 1 74.81 120 VAL A C 1
ATOM 893 O O . VAL A 1 120 ? -5.047 38.688 11.039 1 74.81 120 VAL A O 1
ATOM 896 N N . GLU A 1 121 ? -3.287 39.875 11.555 1 83.12 121 GLU A N 1
ATOM 897 C CA . GLU A 1 121 ? -2.357 39 10.828 1 83.12 121 GLU A CA 1
ATOM 898 C C . GLU A 1 121 ? -2.324 37.594 11.414 1 83.12 121 GLU A C 1
ATOM 900 O O . GLU A 1 121 ? -2.301 36.625 10.672 1 83.12 121 GLU A O 1
ATOM 905 N N . LEU A 1 122 ? -2.332 37.531 12.688 1 84.62 122 LEU A N 1
ATOM 906 C CA . LEU A 1 122 ? -2.318 36.25 13.375 1 84.62 122 LEU A CA 1
ATOM 907 C C . LEU A 1 122 ? -3.604 35.469 13.102 1 84.62 122 LEU A C 1
ATOM 909 O O . LEU A 1 122 ? -3.572 34.25 12.945 1 84.62 122 LEU A O 1
ATOM 913 N N . LYS A 1 123 ? -4.574 36.25 13.047 1 83 123 LYS A N 1
ATOM 914 C CA . LYS A 1 123 ? -5.859 35.625 12.75 1 83 123 LYS A CA 1
ATOM 915 C C . LYS A 1 123 ? -5.855 35 11.352 1 83 123 LYS A C 1
ATOM 917 O O . LYS A 1 123 ? -6.332 33.875 11.156 1 83 123 LYS A O 1
ATOM 922 N N . GLN A 1 124 ? -5.363 35.719 10.406 1 89.5 124 GLN A N 1
ATOM 923 C CA . GLN A 1 124 ? -5.25 35.219 9.047 1 89.5 124 GLN A CA 1
ATOM 924 C C . GLN A 1 124 ? -4.344 33.969 8.992 1 89.5 124 GLN A C 1
ATOM 926 O O . GLN A 1 124 ? -4.664 33 8.32 1 89.5 124 GLN A O 1
ATOM 931 N N . HIS A 1 125 ? -3.299 34.094 9.68 1 91.94 125 HIS A N 1
ATOM 932 C CA . HIS A 1 125 ? -2.361 32.969 9.75 1 91.94 125 HIS A CA 1
ATOM 933 C C . HIS A 1 125 ? -3.014 31.75 10.375 1 91.94 125 HIS A C 1
ATOM 935 O O . HIS A 1 125 ? -2.877 30.625 9.859 1 91.94 125 HIS A O 1
ATOM 941 N N . ALA A 1 126 ? -3.676 31.875 11.43 1 90.06 126 ALA A N 1
ATOM 942 C CA . ALA A 1 126 ? -4.371 30.781 12.102 1 90.06 126 ALA A CA 1
ATOM 943 C C . ALA A 1 126 ? -5.406 30.156 11.18 1 90.06 126 ALA A C 1
ATOM 945 O O . ALA A 1 126 ? -5.562 28.922 11.164 1 90.06 126 ALA A O 1
ATOM 946 N N . ASN A 1 127 ? -6.059 31.031 10.461 1 91.81 127 ASN A N 1
ATOM 947 C CA . ASN A 1 127 ? -7.027 30.516 9.5 1 91.81 127 ASN A CA 1
ATOM 948 C C . ASN A 1 127 ? -6.352 29.672 8.422 1 91.81 127 ASN A C 1
ATOM 950 O O . ASN A 1 127 ? -6.863 28.609 8.055 1 91.81 127 ASN A O 1
ATOM 954 N N . SER A 1 128 ? -5.289 30.156 7.934 1 95.88 128 SER A N 1
ATOM 955 C CA . SER A 1 128 ? -4.531 29.422 6.934 1 95.88 128 SER A CA 1
ATOM 956 C C . SER A 1 128 ? -4.059 28.078 7.488 1 95.88 128 SER A C 1
ATOM 958 O O . SER A 1 128 ? -4.145 27.047 6.805 1 95.88 128 SER A O 1
ATOM 960 N N . LEU A 1 129 ? -3.602 28.062 8.703 1 95 129 LEU A N 1
ATOM 961 C CA . LEU A 1 129 ? -3.174 26.828 9.359 1 95 129 LEU A CA 1
ATOM 962 C C . LEU A 1 129 ? -4.348 25.859 9.531 1 95 129 LEU A C 1
ATOM 964 O O . LEU A 1 129 ? -4.195 24.656 9.344 1 95 129 LEU A O 1
ATOM 968 N N . GLY A 1 130 ? -5.387 26.453 9.867 1 95 130 GLY A N 1
ATOM 969 C CA . GLY A 1 130 ? -6.586 25.641 10 1 95 130 GLY A CA 1
ATOM 970 C C . GLY A 1 130 ? -6.977 24.938 8.711 1 95 130 GLY A C 1
ATOM 971 O O . GLY A 1 130 ? -7.324 23.75 8.727 1 95 130 GLY A O 1
ATOM 972 N N . GLN A 1 131 ? -6.953 25.656 7.66 1 96.38 131 GLN A N 1
ATOM 973 C CA . GLN A 1 131 ? -7.238 25.078 6.352 1 96.38 131 GLN A CA 1
ATOM 974 C C . GLN A 1 131 ? -6.23 23.984 6.008 1 96.38 131 GLN A C 1
ATOM 976 O O . GLN A 1 131 ? -6.605 22.922 5.508 1 96.38 131 GLN A O 1
ATOM 981 N N . LYS A 1 132 ? -5.027 24.25 6.27 1 97 132 LYS A N 1
ATOM 982 C CA . LYS A 1 132 ? -3.979 23.266 6 1 97 132 LYS A CA 1
ATOM 983 C C . LYS A 1 132 ? -4.176 22 6.832 1 97 132 LYS A C 1
ATOM 985 O O . LYS A 1 132 ? -3.992 20.891 6.336 1 97 132 LYS A O 1
ATOM 990 N N . VAL A 1 133 ? -4.496 22.141 8.031 1 96.69 133 VAL A N 1
ATOM 991 C CA . VAL A 1 133 ? -4.77 21.016 8.914 1 96.69 133 VAL A CA 1
ATOM 992 C C . VAL A 1 133 ? -5.895 20.172 8.328 1 96.69 133 VAL A C 1
ATOM 994 O O . VAL A 1 133 ? -5.773 18.938 8.242 1 96.69 133 VAL A O 1
ATOM 997 N N . SER A 1 134 ? -6.93 20.844 7.922 1 96.88 134 SER A N 1
ATOM 998 C CA . SER A 1 134 ? -8.062 20.141 7.348 1 96.88 134 SER A CA 1
ATOM 999 C C . SER A 1 134 ? -7.652 19.344 6.109 1 96.88 134 SER A C 1
ATOM 1001 O O . SER A 1 134 ? -8.031 18.188 5.949 1 96.88 134 SER A O 1
ATOM 1003 N N . GLN A 1 135 ? -6.918 19.922 5.289 1 97.38 135 GLN A N 1
ATOM 1004 C CA . GLN A 1 135 ? -6.457 19.266 4.066 1 97.38 135 GLN A CA 1
ATOM 1005 C C . GLN A 1 135 ? -5.555 18.078 4.383 1 97.38 135 GLN A C 1
ATOM 1007 O O . GLN A 1 135 ? -5.695 17 3.789 1 97.38 135 GLN A O 1
ATOM 1012 N N . LEU A 1 136 ? -4.672 18.203 5.309 1 97.12 136 LEU A N 1
ATOM 1013 C CA . LEU A 1 136 ? -3.74 17.156 5.684 1 97.12 136 LEU A CA 1
ATOM 1014 C C . LEU A 1 136 ? -4.473 15.992 6.348 1 97.12 136 LEU A C 1
ATOM 1016 O O . LEU A 1 136 ? -4.109 14.828 6.148 1 97.12 136 LEU A O 1
ATOM 1020 N N . GLU A 1 137 ? -5.461 16.312 7.062 1 97.06 137 GLU A N 1
ATOM 1021 C CA . GLU A 1 137 ? -6.258 15.266 7.688 1 97.06 137 GLU A CA 1
ATOM 1022 C C . GLU A 1 137 ? -6.992 14.438 6.641 1 97.06 137 GLU A C 1
ATOM 1024 O O . GLU A 1 137 ? -7.059 13.211 6.75 1 97.06 137 GLU A O 1
ATOM 1029 N N . LEU A 1 138 ? -7.504 15.133 5.707 1 96.75 138 LEU A N 1
ATOM 1030 C CA . LEU A 1 138 ? -8.172 14.43 4.617 1 96.75 138 LEU A CA 1
ATOM 1031 C C . LEU A 1 138 ? -7.188 13.555 3.85 1 96.75 138 LEU A C 1
ATOM 1033 O O . LEU A 1 138 ? -7.492 12.406 3.531 1 96.75 138 LEU A O 1
ATOM 1037 N N . ASN A 1 139 ? -6.074 14.086 3.594 1 97.19 139 ASN A N 1
ATOM 1038 C CA . ASN A 1 139 ? -5.039 13.336 2.893 1 97.19 139 ASN A CA 1
ATOM 1039 C C . ASN A 1 139 ? -4.574 12.125 3.703 1 97.19 139 ASN A C 1
ATOM 1041 O O . ASN A 1 139 ? -4.406 11.039 3.156 1 97.19 139 ASN A O 1
ATOM 1045 N N . ASN A 1 140 ? -4.379 12.367 4.906 1 96.25 140 ASN A N 1
ATOM 1046 C CA . ASN A 1 140 ? -3.973 11.289 5.801 1 96.25 140 ASN A CA 1
ATOM 1047 C C . ASN A 1 140 ? -5.008 10.164 5.828 1 96.25 140 ASN A C 1
ATOM 1049 O O . ASN A 1 140 ? -4.652 8.984 5.77 1 96.25 140 ASN A O 1
ATOM 1053 N N . ALA A 1 141 ? -6.16 10.57 5.867 1 95.75 141 ALA A N 1
ATOM 1054 C CA . ALA A 1 141 ? -7.234 9.578 5.879 1 95.75 141 ALA A CA 1
ATOM 1055 C C . ALA A 1 141 ? -7.25 8.773 4.586 1 95.75 141 ALA A C 1
ATOM 1057 O O . ALA A 1 141 ? -7.414 7.547 4.609 1 95.75 141 ALA A O 1
ATOM 1058 N N . SER A 1 142 ? -7.113 9.375 3.514 1 96.31 142 SER A N 1
ATOM 1059 C CA . SER A 1 142 ? -7.078 8.734 2.205 1 96.31 142 SER A CA 1
ATOM 1060 C C . SER A 1 142 ? -5.895 7.777 2.094 1 96.31 142 SER A C 1
ATOM 1062 O O . SER A 1 142 ? -6.039 6.652 1.612 1 96.31 142 SER A O 1
ATOM 1064 N N . LEU A 1 143 ? -4.797 8.195 2.535 1 95.81 143 LEU A N 1
ATOM 1065 C CA . LEU A 1 143 ? -3.59 7.379 2.486 1 95.81 143 LEU A CA 1
ATOM 1066 C C . LEU A 1 143 ? -3.721 6.164 3.398 1 95.81 143 LEU A C 1
ATOM 1068 O O . LEU A 1 143 ? -3.277 5.07 3.045 1 95.81 143 LEU A O 1
ATOM 1072 N N . GLU A 1 144 ? -4.285 6.402 4.5 1 95.69 144 GLU A N 1
ATOM 1073 C CA . GLU A 1 144 ? -4.5 5.285 5.41 1 95.69 144 GLU A CA 1
ATOM 1074 C C . GLU A 1 144 ? -5.406 4.23 4.789 1 95.69 144 GLU A C 1
ATOM 1076 O O . GLU A 1 144 ? -5.156 3.029 4.922 1 95.69 144 GLU A O 1
ATOM 1081 N N . ALA A 1 145 ? -6.422 4.676 4.152 1 91.69 145 ALA A N 1
ATOM 1082 C CA . ALA A 1 145 ? -7.32 3.758 3.459 1 91.69 145 ALA A CA 1
ATOM 1083 C C . ALA A 1 145 ? -6.582 2.992 2.365 1 91.69 145 ALA A C 1
ATOM 1085 O O . ALA A 1 145 ? -6.766 1.782 2.213 1 91.69 145 ALA A O 1
ATOM 1086 N N . ARG A 1 146 ? -5.805 3.668 1.672 1 92.5 146 ARG A N 1
ATOM 1087 C CA . ARG A 1 146 ? -5.023 3.047 0.608 1 92.5 146 ARG A CA 1
ATOM 1088 C C . ARG A 1 146 ? -4.035 2.033 1.175 1 92.5 146 ARG A C 1
ATOM 1090 O O . ARG A 1 146 ? -3.879 0.939 0.63 1 92.5 146 ARG A O 1
ATOM 1097 N N . VAL A 1 147 ? -3.451 2.379 2.223 1 94.06 147 VAL A N 1
ATOM 1098 C CA . VAL A 1 147 ? -2.5 1.486 2.877 1 94.06 147 VAL A CA 1
ATOM 1099 C C . VAL A 1 147 ? -3.207 0.201 3.303 1 94.06 147 VAL A C 1
ATOM 1101 O O . VAL A 1 147 ? -2.656 -0.894 3.162 1 94.06 147 VAL A O 1
ATOM 1104 N N . ARG A 1 148 ? -4.32 0.287 3.742 1 89.75 148 ARG A N 1
ATOM 1105 C CA . ARG A 1 148 ? -5.07 -0.892 4.168 1 89.75 148 ARG A CA 1
ATOM 1106 C C . ARG A 1 148 ? -5.309 -1.84 2.998 1 89.75 148 ARG A C 1
ATOM 1108 O O . ARG A 1 148 ? -5.078 -3.045 3.111 1 89.75 148 ARG A O 1
ATOM 1115 N N . VAL A 1 149 ? -5.715 -1.303 1.92 1 85.44 149 VAL A N 1
ATOM 1116 C CA . VAL A 1 149 ? -5.984 -2.098 0.727 1 85.44 149 VAL A CA 1
ATOM 1117 C C . VAL A 1 149 ? -4.688 -2.717 0.213 1 85.44 149 VAL A C 1
ATOM 1119 O O . VAL A 1 149 ? -4.641 -3.908 -0.103 1 85.44 149 VAL A O 1
ATOM 1122 N N . LEU A 1 150 ? -3.703 -1.932 0.219 1 92.12 150 LEU A N 1
ATOM 1123 C CA . LEU A 1 150 ? -2.422 -2.365 -0.33 1 92.12 150 LEU A CA 1
ATOM 1124 C C . LEU A 1 150 ? -1.772 -3.41 0.568 1 92.12 150 LEU A C 1
ATOM 1126 O O . LEU A 1 150 ? -1.096 -4.32 0.081 1 92.12 150 LEU A O 1
ATOM 1130 N N . THR A 1 151 ? -2.004 -3.248 1.857 1 91.88 151 THR A N 1
ATOM 1131 C CA . THR A 1 151 ? -1.43 -4.188 2.814 1 91.88 151 THR A CA 1
ATOM 1132 C C . THR A 1 151 ? -1.965 -5.598 2.576 1 91.88 151 THR A C 1
ATOM 1134 O O . THR A 1 151 ? -1.214 -6.57 2.646 1 91.88 151 THR A O 1
ATOM 1137 N N . ARG A 1 152 ? -3.16 -5.719 2.256 1 88.31 152 ARG A N 1
ATOM 1138 C CA . ARG A 1 152 ? -3.752 -7.02 1.968 1 88.31 152 ARG A CA 1
ATOM 1139 C C . ARG A 1 152 ? -3.082 -7.672 0.764 1 88.31 152 ARG A C 1
ATOM 1141 O O . ARG A 1 152 ? -2.732 -8.852 0.806 1 88.31 152 ARG A O 1
ATOM 1148 N N . SER A 1 153 ? -2.953 -6.934 -0.232 1 90.5 153 SER A N 1
ATOM 1149 C CA . SER A 1 153 ? -2.289 -7.434 -1.43 1 90.5 153 SER A CA 1
ATOM 1150 C C . SER A 1 153 ? -0.852 -7.852 -1.131 1 90.5 153 SER A C 1
ATOM 1152 O O . SER A 1 153 ? -0.374 -8.867 -1.643 1 90.5 153 SER A O 1
ATOM 1154 N N . GLN A 1 154 ? -0.258 -7.051 -0.367 1 92.44 154 GLN A N 1
ATOM 1155 C CA . GLN A 1 154 ? 1.114 -7.387 -0.001 1 92.44 154 GLN A CA 1
ATOM 1156 C C . GLN A 1 154 ? 1.173 -8.703 0.772 1 92.44 154 GLN A C 1
ATOM 1158 O O . GLN A 1 154 ? 2.035 -9.539 0.511 1 92.44 154 GLN A O 1
ATOM 1163 N N . GLU A 1 155 ? 0.303 -8.859 1.697 1 92.5 155 GLU A N 1
ATOM 1164 C CA . GLU A 1 155 ? 0.272 -10.086 2.488 1 92.5 155 GLU A CA 1
ATOM 1165 C C . GLU A 1 155 ? 0.099 -11.312 1.597 1 92.5 155 GLU A C 1
ATOM 1167 O O . GLU A 1 155 ? 0.782 -12.32 1.781 1 92.5 155 GLU A O 1
ATOM 1172 N N . HIS A 1 156 ? -0.762 -11.18 0.662 1 94.5 156 HIS A N 1
ATOM 1173 C CA . HIS A 1 156 ? -0.998 -12.281 -0.259 1 94.5 156 HIS A CA 1
ATOM 1174 C C . HIS A 1 156 ? 0.222 -12.539 -1.139 1 94.5 156 HIS A C 1
ATOM 1176 O O . HIS A 1 156 ? 0.592 -13.688 -1.378 1 94.5 156 HIS A O 1
ATOM 1182 N N . TYR A 1 157 ? 0.813 -11.484 -1.555 1 95.81 157 TYR A N 1
ATOM 1183 C CA . TYR A 1 157 ? 2 -11.648 -2.387 1 95.81 157 TYR A CA 1
ATOM 1184 C C . TYR A 1 157 ? 3.152 -12.242 -1.583 1 95.81 157 TYR A C 1
ATOM 1186 O O . TYR A 1 157 ? 3.936 -13.039 -2.104 1 95.81 157 TYR A O 1
ATOM 1194 N N . LEU A 1 158 ? 3.26 -11.859 -0.377 1 95 158 LEU A N 1
ATOM 1195 C CA . LEU A 1 158 ? 4.301 -12.43 0.474 1 95 158 LEU A CA 1
ATOM 1196 C C . LEU A 1 158 ? 4.117 -13.93 0.628 1 95 158 LEU A C 1
ATOM 1198 O O . LEU A 1 158 ? 5.094 -14.68 0.723 1 95 158 LEU A O 1
ATOM 1202 N N . CYS A 1 159 ? 2.877 -14.352 0.642 1 95.94 159 CYS A N 1
ATOM 1203 C CA . CYS A 1 159 ? 2.623 -15.789 0.662 1 95.94 159 CYS A CA 1
ATOM 1204 C C . CYS A 1 159 ? 3.191 -16.453 -0.583 1 95.94 159 CYS A C 1
ATOM 1206 O O . CYS A 1 159 ? 3.764 -17.547 -0.499 1 95.94 159 CYS A O 1
ATOM 1208 N N . VAL A 1 160 ? 3.035 -15.789 -1.661 1 97.31 160 VAL A N 1
ATOM 1209 C CA . VAL A 1 160 ? 3.566 -16.297 -2.92 1 97.31 160 VAL A CA 1
ATOM 1210 C C . VAL A 1 160 ? 5.09 -16.375 -2.846 1 97.31 160 VAL A C 1
ATOM 1212 O O . VAL A 1 160 ? 5.688 -17.359 -3.283 1 97.31 160 VAL A O 1
ATOM 1215 N N . ARG A 1 161 ? 5.609 -15.398 -2.268 1 96.88 161 ARG A N 1
ATOM 1216 C CA . ARG A 1 161 ? 7.066 -15.336 -2.172 1 96.88 161 ARG A CA 1
ATOM 1217 C C . ARG A 1 161 ? 7.594 -16.375 -1.195 1 96.88 161 ARG A C 1
ATOM 1219 O O . ARG A 1 161 ? 8.625 -17 -1.444 1 96.88 161 ARG A O 1
ATOM 1226 N N . HIS A 1 162 ? 6.914 -16.609 -0.082 1 96.56 162 HIS A N 1
ATOM 1227 C CA . HIS A 1 162 ? 7.246 -17.719 0.817 1 96.56 162 HIS A CA 1
ATOM 1228 C C . HIS A 1 162 ? 7.27 -19.047 0.075 1 96.56 162 HIS A C 1
ATOM 1230 O O . HIS A 1 162 ? 8.172 -19.859 0.281 1 96.56 162 HIS A O 1
ATOM 1236 N N . ARG A 1 163 ? 6.344 -19.172 -0.754 1 97.19 163 ARG A N 1
ATOM 1237 C CA . ARG A 1 163 ? 6.242 -20.406 -1.543 1 97.19 163 ARG A CA 1
ATOM 1238 C C . ARG A 1 163 ? 7.461 -20.578 -2.441 1 97.19 163 ARG A C 1
ATOM 1240 O O . ARG A 1 163 ? 7.996 -21.688 -2.557 1 97.19 163 ARG A O 1
ATOM 1247 N N . PHE A 1 164 ? 7.848 -19.547 -3.096 1 97.44 164 PHE A N 1
ATOM 1248 C CA . PHE A 1 164 ? 9.008 -19.594 -3.98 1 97.44 164 PHE A CA 1
ATOM 1249 C C . PHE A 1 164 ? 10.234 -20.125 -3.244 1 97.44 164 PHE A C 1
ATOM 1251 O O . PHE A 1 164 ? 10.875 -21.062 -3.695 1 97.44 164 PHE A O 1
ATOM 1258 N N . ILE A 1 165 ? 10.461 -19.531 -2.094 1 96.81 165 ILE A N 1
ATOM 1259 C CA . ILE A 1 165 ? 11.656 -19.875 -1.329 1 96.81 165 ILE A CA 1
ATOM 1260 C C . ILE A 1 165 ? 11.539 -21.312 -0.796 1 96.81 165 ILE A C 1
ATOM 1262 O O . ILE A 1 165 ? 12.492 -22.094 -0.89 1 96.81 165 ILE A O 1
ATOM 1266 N N . SER A 1 166 ? 10.391 -21.672 -0.284 1 96.62 166 SER A N 1
ATOM 1267 C CA . SER A 1 166 ? 10.195 -22.984 0.301 1 96.62 166 SER A CA 1
ATOM 1268 C C . SER A 1 166 ? 10.195 -24.078 -0.772 1 96.62 166 SER A C 1
ATOM 1270 O O . SER A 1 166 ? 10.648 -25.188 -0.532 1 96.62 166 SER A O 1
ATOM 1272 N N . THR A 1 167 ? 9.688 -23.75 -1.938 1 96.12 167 THR A N 1
ATOM 1273 C CA . THR A 1 167 ? 9.75 -24.688 -3.051 1 96.12 167 THR A CA 1
ATOM 1274 C C . THR A 1 167 ? 11.195 -24.922 -3.488 1 96.12 167 THR A C 1
ATOM 1276 O O . THR A 1 167 ? 11.594 -26.047 -3.773 1 96.12 167 THR A O 1
ATOM 1279 N N . PHE A 1 168 ? 11.93 -23.859 -3.533 1 95.62 168 PHE A N 1
ATOM 1280 C CA . PHE A 1 168 ? 13.352 -23.984 -3.842 1 95.62 168 PHE A CA 1
ATOM 1281 C C . PHE A 1 168 ? 14.047 -24.906 -2.848 1 95.62 168 PHE A C 1
ATOM 1283 O O . PHE A 1 168 ? 14.812 -25.781 -3.24 1 95.62 168 PHE A O 1
ATOM 1290 N N . LYS A 1 169 ? 13.75 -24.719 -1.586 1 94.62 169 LYS A N 1
ATOM 1291 C CA . LYS A 1 169 ? 14.352 -25.562 -0.545 1 94.62 169 LYS A CA 1
ATOM 1292 C C . LYS A 1 169 ? 13.992 -27.031 -0.745 1 94.62 169 LYS A C 1
ATOM 1294 O O . LYS A 1 169 ? 14.859 -27.891 -0.651 1 94.62 169 LYS A O 1
ATOM 1299 N N . ARG A 1 170 ? 12.82 -27.203 -1.002 1 93.75 170 ARG A N 1
ATOM 1300 C CA . ARG A 1 170 ? 12.328 -28.578 -1.187 1 93.75 170 ARG A CA 1
ATOM 1301 C C . ARG A 1 170 ? 12.992 -29.234 -2.387 1 93.75 170 ARG A C 1
ATOM 1303 O O . ARG A 1 170 ? 13.43 -30.391 -2.299 1 93.75 170 ARG A O 1
ATOM 1310 N N . ASP A 1 171 ? 13.156 -28.5 -3.43 1 92.25 171 ASP A N 1
ATOM 1311 C CA . ASP A 1 171 ? 13.539 -29.078 -4.707 1 92.25 171 ASP A CA 1
ATOM 1312 C C . ASP A 1 171 ? 15.055 -29.125 -4.863 1 92.25 171 ASP A C 1
ATOM 1314 O O . ASP A 1 171 ? 15.594 -30 -5.539 1 92.25 171 ASP A O 1
ATOM 1318 N N . LYS A 1 172 ? 15.703 -28.141 -4.246 1 90.31 172 LYS A N 1
ATOM 1319 C CA . LYS A 1 172 ? 17.109 -27.984 -4.605 1 90.31 172 LYS A CA 1
ATOM 1320 C C . LYS A 1 172 ? 18.016 -28.203 -3.402 1 90.31 172 LYS A C 1
ATOM 1322 O O . LYS A 1 172 ? 19.219 -28.469 -3.559 1 90.31 172 LYS A O 1
ATOM 1327 N N . CYS A 1 173 ? 17.578 -27.875 -2.232 1 87.94 173 CYS A N 1
ATOM 1328 C CA . CYS A 1 173 ? 18.453 -27.922 -1.07 1 87.94 173 CYS A CA 1
ATOM 1329 C C . CYS A 1 173 ? 18.438 -29.297 -0.417 1 87.94 173 CYS A C 1
ATOM 1331 O O . CYS A 1 173 ? 19.281 -29.609 0.42 1 87.94 173 CYS A O 1
ATOM 1333 N N . GLY A 1 174 ? 17.688 -30.141 -0.813 1 78.31 174 GLY A N 1
ATOM 1334 C CA . GLY A 1 174 ? 17.688 -31.484 -0.256 1 78.31 174 GLY A CA 1
ATOM 1335 C C . GLY A 1 174 ? 17.219 -31.531 1.188 1 78.31 174 GLY A C 1
ATOM 1336 O O . GLY A 1 174 ? 17.031 -30.484 1.818 1 78.31 174 GLY A O 1
ATOM 1337 N N . GLY A 1 175 ? 16.828 -32.594 1.71 1 79.38 175 GLY A N 1
ATOM 1338 C CA . GLY A 1 175 ? 16.438 -32.812 3.092 1 79.38 175 GLY A CA 1
ATOM 1339 C C . GLY A 1 175 ? 14.93 -32.844 3.279 1 79.38 175 GLY A C 1
ATOM 1340 O O . GLY A 1 175 ? 14.18 -32.719 2.316 1 79.38 175 GLY A O 1
ATOM 1341 N N . GLU A 1 176 ? 14.68 -33.031 4.574 1 85.62 176 GLU A N 1
ATOM 1342 C CA . GLU A 1 176 ? 13.258 -33.125 4.902 1 85.62 176 GLU A CA 1
ATOM 1343 C C . GLU A 1 176 ? 12.625 -31.719 4.965 1 85.62 176 GLU A C 1
ATOM 1345 O O . GLU A 1 176 ? 13.219 -30.797 5.5 1 85.62 176 GLU A O 1
ATOM 1350 N N . GLN A 1 177 ? 11.648 -31.625 4.348 1 90.81 177 GLN A N 1
ATOM 1351 C CA . GLN A 1 177 ? 10.875 -30.391 4.375 1 90.81 177 GLN A CA 1
ATOM 1352 C C . GLN A 1 177 ? 10.328 -30.109 5.77 1 90.81 177 GLN A C 1
ATOM 1354 O O . GLN A 1 177 ? 9.695 -30.984 6.379 1 90.81 177 GLN A O 1
ATOM 1359 N N . SER A 1 178 ? 10.586 -28.953 6.238 1 92.5 178 SER A N 1
ATOM 1360 C CA . SER A 1 178 ? 10.047 -28.578 7.539 1 92.5 178 SER A CA 1
ATOM 1361 C C . SER A 1 178 ? 8.539 -28.344 7.465 1 92.5 178 SER A C 1
ATOM 1363 O O . SER A 1 178 ? 7.992 -28.109 6.383 1 92.5 178 SER A O 1
ATOM 1365 N N . GLU A 1 179 ? 7.965 -28.391 8.602 1 93.44 179 GLU A N 1
ATOM 1366 C CA . GLU A 1 179 ? 6.531 -28.125 8.672 1 93.44 179 GLU A CA 1
ATOM 1367 C C . GLU A 1 179 ? 6.211 -26.703 8.211 1 93.44 179 GLU A C 1
ATOM 1369 O O . GLU A 1 179 ? 5.219 -26.484 7.516 1 93.44 179 GLU A O 1
ATOM 1374 N N . SER A 1 180 ? 7.051 -25.828 8.602 1 92.69 180 SER A N 1
ATOM 1375 C CA . SER A 1 180 ? 6.844 -24.438 8.195 1 92.69 180 SER A CA 1
ATOM 1376 C C . SER A 1 180 ? 6.914 -24.297 6.676 1 92.69 180 SER A C 1
ATOM 1378 O O . SER A 1 180 ? 6.105 -23.594 6.078 1 92.69 180 SER A O 1
ATOM 1380 N N . ASP A 1 181 ? 7.812 -24.969 6.113 1 95.44 181 ASP A N 1
ATOM 1381 C CA . ASP A 1 181 ? 7.949 -24.906 4.66 1 95.44 181 ASP A CA 1
ATOM 1382 C C . ASP A 1 181 ? 6.723 -25.484 3.965 1 95.44 181 ASP A C 1
ATOM 1384 O O . ASP A 1 181 ? 6.273 -24.969 2.943 1 95.44 181 ASP A O 1
ATOM 1388 N N . ARG A 1 182 ? 6.219 -26.531 4.543 1 96.19 182 ARG A N 1
ATOM 1389 C CA . ARG A 1 182 ? 5.008 -27.125 3.986 1 96.19 182 ARG A CA 1
ATOM 1390 C C . ARG A 1 182 ? 3.838 -26.156 4.055 1 96.19 182 ARG A C 1
ATOM 1392 O O . ARG A 1 182 ? 3.074 -26.031 3.098 1 96.19 182 ARG A O 1
ATOM 1399 N N . GLN A 1 183 ? 3.777 -25.484 5.133 1 95.44 183 GLN A N 1
ATOM 1400 C CA . GLN A 1 183 ? 2.705 -24.516 5.316 1 95.44 183 GLN A CA 1
ATOM 1401 C C . GLN A 1 183 ? 2.861 -23.328 4.355 1 95.44 183 GLN A C 1
ATOM 1403 O O . GLN A 1 183 ? 1.877 -22.859 3.783 1 95.44 183 GLN A O 1
ATOM 1408 N N . TYR A 1 184 ? 4.078 -22.906 4.148 1 95.25 184 TYR A N 1
ATOM 1409 C CA . TYR A 1 184 ? 4.344 -21.812 3.225 1 95.25 184 TYR A CA 1
ATOM 1410 C C . TYR A 1 184 ? 3.924 -22.172 1.808 1 95.25 184 TYR A C 1
ATOM 1412 O O . TYR A 1 184 ? 3.305 -21.375 1.106 1 95.25 184 TYR A O 1
ATOM 1420 N N . ILE A 1 185 ? 4.254 -23.359 1.446 1 96.5 185 ILE A N 1
ATOM 1421 C CA . ILE A 1 185 ? 3.922 -23.812 0.101 1 96.5 185 ILE A CA 1
ATOM 1422 C C . ILE A 1 185 ? 2.406 -23.906 -0.057 1 96.5 185 ILE A C 1
ATOM 1424 O O . ILE A 1 185 ? 1.854 -23.453 -1.062 1 96.5 185 ILE A O 1
ATOM 1428 N N . GLN A 1 186 ? 1.784 -24.406 0.944 1 95.69 186 GLN A N 1
ATOM 1429 C CA . GLN A 1 186 ? 0.332 -24.531 0.892 1 95.69 186 GLN A CA 1
ATOM 1430 C C . GLN A 1 186 ? -0.339 -23.172 0.789 1 95.69 186 GLN A C 1
ATOM 1432 O O . GLN A 1 186 ? -1.202 -22.953 -0.065 1 95.69 186 GLN A O 1
ATOM 1437 N N . GLN A 1 187 ? 0.077 -22.312 1.628 1 95 187 GLN A N 1
ATOM 1438 C CA . GLN A 1 187 ? -0.507 -20.969 1.629 1 95 187 GLN A CA 1
ATOM 1439 C C . GLN A 1 187 ? -0.241 -20.25 0.308 1 95 187 GLN A C 1
ATOM 1441 O O . GLN A 1 187 ? -1.112 -19.547 -0.21 1 95 187 GLN A O 1
ATOM 1446 N N . GLY A 1 188 ? 0.949 -20.359 -0.186 1 96.88 188 GLY A N 1
ATOM 1447 C CA . GLY A 1 188 ? 1.271 -19.75 -1.472 1 96.88 188 GLY A CA 1
ATOM 1448 C C . GLY A 1 188 ? 0.447 -20.312 -2.615 1 96.88 188 GLY A C 1
ATOM 1449 O O . GLY A 1 188 ? 0.044 -19.578 -3.518 1 96.88 188 GLY A O 1
ATOM 1450 N N . ASN A 1 189 ? 0.195 -21.609 -2.533 1 94.88 189 ASN A N 1
ATOM 1451 C CA . ASN A 1 189 ? -0.635 -22.25 -3.549 1 94.88 189 ASN A CA 1
ATOM 1452 C C . ASN A 1 189 ? -2.055 -21.688 -3.547 1 94.88 189 ASN A C 1
ATOM 1454 O O . ASN A 1 189 ? -2.664 -21.531 -4.605 1 94.88 189 ASN A O 1
ATOM 1458 N N . LEU A 1 190 ? -2.518 -21.422 -2.357 1 93.38 190 LEU A N 1
ATOM 1459 C CA . LEU A 1 190 ? -3.848 -20.828 -2.24 1 93.38 190 LEU A CA 1
ATOM 1460 C C . LEU A 1 190 ? -3.922 -19.5 -2.98 1 93.38 190 LEU A C 1
ATOM 1462 O O . LEU A 1 190 ? -4.883 -19.234 -3.711 1 93.38 190 LEU A O 1
ATOM 1466 N N . GLN A 1 191 ? -2.879 -18.734 -2.844 1 95 191 GLN A N 1
ATOM 1467 C CA . GLN A 1 191 ? -2.873 -17.406 -3.443 1 95 191 GLN A CA 1
ATOM 1468 C C . GLN A 1 191 ? -2.689 -17.484 -4.957 1 95 191 GLN A C 1
ATOM 1470 O O . GLN A 1 191 ? -3.205 -16.641 -5.691 1 95 191 GLN A O 1
ATOM 1475 N N . VAL A 1 192 ? -2.014 -18.469 -5.406 1 96 192 VAL A N 1
ATOM 1476 C CA . VAL A 1 192 ? -1.652 -18.578 -6.816 1 96 192 VAL A CA 1
ATOM 1477 C C . VAL A 1 192 ? -2.777 -19.25 -7.594 1 96 192 VAL A C 1
ATOM 1479 O O . VAL A 1 192 ? -3.096 -18.844 -8.711 1 96 192 VAL A O 1
ATOM 1482 N N . HIS A 1 193 ? -3.467 -20.219 -6.957 1 94.81 193 HIS A N 1
ATOM 1483 C CA . HIS A 1 193 ? -4.301 -21.109 -7.746 1 94.81 193 HIS A CA 1
ATOM 1484 C C . HIS A 1 193 ? -5.77 -20.984 -7.355 1 94.81 193 HIS A C 1
ATOM 1486 O O . HIS A 1 193 ? -6.645 -21.547 -8.031 1 94.81 193 HIS A O 1
ATOM 1492 N N . GLU A 1 194 ? -6.004 -20.266 -6.277 1 95.06 194 GLU A N 1
ATOM 1493 C CA . GLU A 1 194 ? -7.387 -20.188 -5.812 1 95.06 194 GLU A CA 1
ATOM 1494 C C . GLU A 1 194 ? -7.973 -18.797 -6.039 1 95.06 194 GLU A C 1
ATOM 1496 O O . GLU A 1 194 ? -7.25 -17.875 -6.395 1 95.06 194 GLU A O 1
ATOM 1501 N N . GLY A 1 195 ? -9.258 -18.703 -5.871 1 96.69 195 GLY A N 1
ATOM 1502 C CA . GLY A 1 195 ? -9.953 -17.453 -6.137 1 96.69 195 GLY A CA 1
ATOM 1503 C C . GLY A 1 195 ? -9.672 -16.375 -5.102 1 96.69 195 GLY A C 1
ATOM 1504 O O . GLY A 1 195 ? -9.516 -16.672 -3.916 1 96.69 195 GLY A O 1
ATOM 1505 N N . ASP A 1 196 ? -9.648 -15.195 -5.527 1 96.81 196 ASP A N 1
ATOM 1506 C CA . ASP A 1 196 ? -9.562 -13.969 -4.73 1 96.81 196 ASP A CA 1
ATOM 1507 C C . ASP A 1 196 ? -10.391 -12.852 -5.352 1 96.81 196 ASP A C 1
ATOM 1509 O O . ASP A 1 196 ? -9.852 -11.977 -6.027 1 96.81 196 ASP A O 1
ATOM 1513 N N . VAL A 1 197 ? -11.578 -12.906 -5.008 1 96.94 197 VAL A N 1
ATOM 1514 C CA . VAL A 1 197 ? -12.555 -12.094 -5.73 1 96.94 197 VAL A CA 1
ATOM 1515 C C . VAL A 1 197 ? -12.258 -10.617 -5.52 1 96.94 197 VAL A C 1
ATOM 1517 O O . VAL A 1 197 ? -12.414 -9.805 -6.434 1 96.94 197 VAL A O 1
ATOM 1520 N N . VAL A 1 198 ? -11.852 -10.297 -4.375 1 93.81 198 VAL A N 1
ATOM 1521 C CA . VAL A 1 198 ? -11.625 -8.891 -4.055 1 93.81 198 VAL A CA 1
ATOM 1522 C C . VAL A 1 198 ? -10.461 -8.352 -4.883 1 93.81 198 VAL A C 1
ATOM 1524 O O . VAL A 1 198 ? -10.594 -7.324 -5.547 1 93.81 198 VAL A O 1
ATOM 1527 N N . THR A 1 199 ? -9.391 -9.07 -4.879 1 93.62 199 THR A N 1
ATOM 1528 C CA . THR A 1 199 ? -8.227 -8.609 -5.629 1 93.62 199 THR A CA 1
ATOM 1529 C C . THR A 1 199 ? -8.477 -8.727 -7.129 1 93.62 199 THR A C 1
ATOM 1531 O O . THR A 1 199 ? -8.094 -7.84 -7.898 1 93.62 199 THR A O 1
ATOM 1534 N N . ASP A 1 200 ? -9.078 -9.797 -7.531 1 96 200 ASP A N 1
ATOM 1535 C CA . ASP A 1 200 ? -9.344 -9.992 -8.953 1 96 200 ASP A CA 1
ATOM 1536 C C . ASP A 1 200 ? -10.242 -8.883 -9.5 1 96 200 ASP A C 1
ATOM 1538 O O . ASP A 1 200 ? -10.109 -8.484 -10.656 1 96 200 ASP A O 1
ATOM 1542 N N . SER A 1 201 ? -11.156 -8.43 -8.688 1 94.56 201 SER A N 1
ATOM 1543 C CA . SER A 1 201 ? -12.047 -7.375 -9.148 1 94.56 201 SER A CA 1
ATOM 1544 C C . SER A 1 201 ? -11.281 -6.098 -9.469 1 94.56 201 SER A C 1
ATOM 1546 O O . SER A 1 201 ? -11.68 -5.328 -10.344 1 94.56 201 SER A O 1
ATOM 1548 N N . LEU A 1 202 ? -10.211 -5.926 -8.828 1 91.44 202 LEU A N 1
ATOM 1549 C CA . LEU A 1 202 ? -9.383 -4.746 -9.055 1 91.44 202 LEU A CA 1
ATOM 1550 C C . LEU A 1 202 ? -8.789 -4.758 -10.461 1 91.44 202 LEU A C 1
ATOM 1552 O O . LEU A 1 202 ? -8.445 -3.705 -11 1 91.44 202 LEU A O 1
ATOM 1556 N N . LEU A 1 203 ? -8.633 -5.906 -11.016 1 94.88 203 LEU A N 1
ATOM 1557 C CA . LEU A 1 203 ? -8.07 -6.047 -12.359 1 94.88 203 LEU A CA 1
ATOM 1558 C C . LEU A 1 203 ? -8.992 -5.414 -13.398 1 94.88 203 LEU A C 1
ATOM 1560 O O . LEU A 1 203 ? -8.57 -5.156 -14.531 1 94.88 203 LEU A O 1
ATOM 1564 N N . TYR A 1 204 ? -10.109 -5.203 -12.961 1 93.94 204 TYR A N 1
ATOM 1565 C CA . TYR A 1 204 ? -11.109 -4.695 -13.898 1 93.94 204 TYR A CA 1
ATOM 1566 C C . TYR A 1 204 ? -11.422 -3.229 -13.617 1 93.94 204 TYR A C 1
ATOM 1568 O O . TYR A 1 204 ? -12.008 -2.541 -14.461 1 93.94 204 TYR A O 1
ATOM 1576 N N . THR A 1 205 ? -11.125 -2.715 -12.508 1 82.19 205 THR A N 1
ATOM 1577 C CA . THR A 1 205 ? -11.547 -1.372 -12.125 1 82.19 205 THR A CA 1
ATOM 1578 C C . THR A 1 205 ? -10.352 -0.422 -12.094 1 82.19 205 THR A C 1
ATOM 1580 O O . THR A 1 205 ? -10.5 0.779 -12.328 1 82.19 205 THR A O 1
ATOM 1583 N N . GLU A 1 206 ? -9.258 -0.674 -11.539 1 68.81 206 GLU A N 1
ATOM 1584 C CA . GLU A 1 206 ? -8.172 0.253 -11.242 1 68.81 206 GLU A CA 1
ATOM 1585 C C . GLU A 1 206 ? -7.152 0.299 -12.383 1 68.81 206 GLU A C 1
ATOM 1587 O O . GLU A 1 206 ? -6.504 1.325 -12.602 1 68.81 206 GLU A O 1
ATOM 1592 N N . ALA A 1 207 ? -6.797 -0.872 -13.125 1 58.31 207 ALA A N 1
ATOM 1593 C CA . ALA A 1 207 ? -5.48 -0.992 -13.742 1 58.31 207 ALA A CA 1
ATOM 1594 C C . ALA A 1 207 ? -5.469 -0.369 -15.133 1 58.31 207 ALA A C 1
ATOM 1596 O O . ALA A 1 207 ? -6.504 -0.305 -15.805 1 58.31 207 ALA A O 1
ATOM 1597 N N . THR A 1 208 ? -4.555 0.721 -15.289 1 57.25 208 THR A N 1
ATOM 1598 C CA . THR A 1 208 ? -4.27 1.265 -16.609 1 57.25 208 THR A CA 1
ATOM 1599 C C . THR A 1 208 ? -4.465 0.2 -17.688 1 57.25 208 THR A C 1
ATOM 1601 O O . THR A 1 208 ? -4.793 0.518 -18.828 1 57.25 208 THR A O 1
ATOM 1604 N N . ARG A 1 209 ? -4.332 -1.019 -17.297 1 64.25 209 ARG A N 1
ATOM 1605 C CA . ARG A 1 209 ? -4.527 -2.105 -18.25 1 64.25 209 ARG A CA 1
ATOM 1606 C C . ARG A 1 209 ? -5.578 -3.092 -17.734 1 64.25 209 ARG A C 1
ATOM 1608 O O . ARG A 1 209 ? -5.281 -4.273 -17.547 1 64.25 209 ARG A O 1
ATOM 1615 N N . ALA A 1 210 ? -6.754 -2.502 -17.609 1 81.69 210 ALA A N 1
ATOM 1616 C CA . ALA A 1 210 ? -7.859 -3.256 -17.031 1 81.69 210 ALA A CA 1
ATOM 1617 C C . ALA A 1 210 ? -8.336 -4.355 -17.969 1 81.69 210 ALA A C 1
ATOM 1619 O O . ALA A 1 210 ? -8.32 -4.176 -19.203 1 81.69 210 ALA A O 1
ATOM 1620 N N . ARG A 1 211 ? -8.516 -5.453 -17.469 1 91.81 211 ARG A N 1
ATOM 1621 C CA . ARG A 1 211 ? -9.133 -6.562 -18.188 1 91.81 211 ARG A CA 1
ATOM 1622 C C . ARG A 1 211 ? -10.539 -6.203 -18.656 1 91.81 211 ARG A C 1
ATOM 1624 O O . ARG A 1 211 ? -11.242 -5.434 -17.984 1 91.81 211 ARG A O 1
ATOM 1631 N N . HIS A 1 212 ? -10.922 -6.75 -19.828 1 91.38 212 HIS A N 1
ATOM 1632 C CA . HIS A 1 212 ? -12.234 -6.426 -20.375 1 91.38 212 HIS A CA 1
ATOM 1633 C C . HIS A 1 212 ? -13.086 -7.684 -20.547 1 91.38 212 HIS A C 1
ATOM 1635 O O . HIS A 1 212 ? -14.211 -7.613 -21.031 1 91.38 212 HIS A O 1
ATOM 1641 N N . ASP A 1 213 ? -12.555 -8.789 -20.219 1 93.06 213 ASP A N 1
ATOM 1642 C CA . ASP A 1 213 ? -13.305 -10.039 -20.312 1 93.06 213 ASP A CA 1
ATOM 1643 C C . ASP A 1 213 ? -14.195 -10.242 -19.094 1 93.06 213 ASP A C 1
ATOM 1645 O O . ASP A 1 213 ? -14.047 -11.234 -18.359 1 93.06 213 ASP A O 1
ATOM 1649 N N . LEU A 1 214 ? -15.195 -9.391 -18.953 1 94.81 214 LEU A N 1
ATOM 1650 C CA . LEU A 1 214 ? -16.094 -9.367 -17.797 1 94.81 214 LEU A CA 1
ATOM 1651 C C . LEU A 1 214 ? -16.828 -10.695 -17.656 1 94.81 214 LEU A C 1
ATOM 1653 O O . LEU A 1 214 ? -17.125 -11.125 -16.531 1 94.81 214 LEU A O 1
ATOM 1657 N N . ASN A 1 215 ? -17.062 -11.383 -18.734 1 94.25 215 ASN A N 1
ATOM 1658 C CA . ASN A 1 215 ? -17.781 -12.656 -18.688 1 94.25 215 ASN A CA 1
ATOM 1659 C C . ASN A 1 215 ? -16.953 -13.734 -18 1 94.25 215 ASN A C 1
ATOM 1661 O O . ASN A 1 215 ? -17.5 -14.602 -17.312 1 94.25 215 ASN A O 1
ATOM 1665 N N . THR A 1 216 ? -15.688 -13.664 -18.203 1 95.69 216 THR A N 1
ATOM 1666 C CA . THR A 1 216 ? -14.812 -14.609 -17.531 1 95.69 216 THR A CA 1
ATOM 1667 C C . THR A 1 216 ? -14.883 -14.438 -16.016 1 95.69 216 THR A C 1
ATOM 1669 O O . THR A 1 216 ? -14.984 -15.422 -15.273 1 95.69 216 THR A O 1
ATOM 1672 N N . PHE A 1 217 ? -14.883 -13.18 -15.633 1 96.81 217 PHE A N 1
ATOM 1673 C CA . PHE A 1 217 ? -15 -12.891 -14.211 1 96.81 217 PHE A CA 1
ATOM 1674 C C . PHE A 1 217 ? -16.312 -13.406 -13.648 1 96.81 217 PHE A C 1
ATOM 1676 O O . PHE A 1 217 ? -16.344 -14.062 -12.602 1 96.81 217 PHE A O 1
ATOM 1683 N N . LYS A 1 218 ? -17.312 -13.156 -14.367 1 96.38 218 LYS A N 1
ATOM 1684 C CA . LYS A 1 218 ? -18.641 -13.586 -13.93 1 96.38 218 LYS A CA 1
ATOM 1685 C C . LYS A 1 218 ? -18.719 -15.109 -13.883 1 96.38 218 LYS A C 1
ATOM 1687 O O . LYS A 1 218 ? -19.375 -15.672 -12.992 1 96.38 218 LYS A O 1
ATOM 1692 N N . TYR A 1 219 ? -18.125 -15.742 -14.812 1 96.06 219 TYR A N 1
ATOM 1693 C CA . TYR A 1 219 ? -18.125 -17.203 -14.828 1 96.06 219 TYR A CA 1
ATOM 1694 C C . TYR A 1 219 ? -17.406 -17.75 -13.594 1 96.06 219 TYR A C 1
ATOM 1696 O O . TYR A 1 219 ? -17.844 -18.734 -13.008 1 96.06 219 TYR A O 1
ATOM 1704 N N . LEU A 1 220 ? -16.406 -17.094 -13.18 1 97.06 220 LEU A N 1
ATOM 1705 C CA . LEU A 1 220 ? -15.609 -17.547 -12.039 1 97.06 220 LEU A CA 1
ATOM 1706 C C . LEU A 1 220 ? -16.328 -17.25 -10.727 1 97.06 220 LEU A C 1
ATOM 1708 O O . LEU A 1 220 ? -16.391 -18.109 -9.844 1 97.06 220 LEU A O 1
ATOM 1712 N N . TYR A 1 221 ? -16.922 -16 -10.664 1 97.5 221 TYR A N 1
ATOM 1713 C CA . TYR A 1 221 ? -17.344 -15.539 -9.344 1 97.5 221 TYR A CA 1
ATOM 1714 C C . TYR A 1 221 ? -18.859 -15.375 -9.281 1 97.5 221 TYR A C 1
ATOM 1716 O O . TYR A 1 221 ? -19.422 -15.164 -8.211 1 97.5 221 TYR A O 1
ATOM 1724 N N . GLY A 1 222 ? -19.516 -15.422 -10.414 1 95.94 222 GLY A N 1
ATOM 1725 C CA . GLY A 1 222 ? -20.969 -15.359 -10.438 1 95.94 222 GLY A CA 1
ATOM 1726 C C . GLY A 1 222 ? -21.5 -13.945 -10.477 1 95.94 222 GLY A C 1
ATOM 1727 O O . GLY A 1 222 ? -22.688 -13.734 -10.742 1 95.94 222 GLY A O 1
ATOM 1728 N N . ILE A 1 223 ? -20.672 -13 -10.109 1 94.75 223 ILE A N 1
ATOM 1729 C CA . ILE A 1 223 ? -21.078 -11.602 -10.047 1 94.75 223 ILE A CA 1
ATOM 1730 C C . ILE A 1 223 ? -20.094 -10.742 -10.82 1 94.75 223 ILE A C 1
ATOM 1732 O O . ILE A 1 223 ? -18.922 -11.109 -10.961 1 94.75 223 ILE A O 1
ATOM 1736 N N . TYR A 1 224 ? -20.594 -9.602 -11.344 1 94.5 224 TYR A N 1
ATOM 1737 C CA . TYR A 1 224 ? -19.703 -8.688 -12.055 1 94.5 224 TYR A CA 1
ATOM 1738 C C . TYR A 1 224 ? -18.812 -7.926 -11.086 1 94.5 224 TYR A C 1
ATOM 1740 O O . TYR A 1 224 ? -19.203 -7.672 -9.945 1 94.5 224 TYR A O 1
ATOM 1748 N N . PRO A 1 225 ? -17.609 -7.523 -11.578 1 94.56 225 PRO A N 1
ATOM 1749 C CA . PRO A 1 225 ? -16.625 -6.91 -10.695 1 94.56 225 PRO A CA 1
ATOM 1750 C C . PRO A 1 225 ? -17.125 -5.633 -10.031 1 94.56 225 PRO A C 1
ATOM 1752 O O . PRO A 1 225 ? -16.766 -5.34 -8.891 1 94.56 225 PRO A O 1
ATOM 1755 N N . VAL A 1 226 ? -17.984 -4.879 -10.656 1 90.44 226 VAL A N 1
ATOM 1756 C CA . VAL A 1 226 ? -18.422 -3.57 -10.188 1 90.44 226 VAL A CA 1
ATOM 1757 C C . VAL A 1 226 ? -19.203 -3.727 -8.875 1 90.44 226 VAL A C 1
ATOM 1759 O O . VAL A 1 226 ? -19.266 -2.793 -8.078 1 90.44 226 VAL A O 1
ATOM 1762 N N . PHE A 1 227 ? -19.641 -4.887 -8.57 1 91.81 227 PHE A N 1
ATOM 1763 C CA . PHE A 1 227 ? -20.5 -5.094 -7.406 1 91.81 227 PHE A CA 1
ATOM 1764 C C . PHE A 1 227 ? -19.688 -5.609 -6.223 1 91.81 227 PHE A C 1
ATOM 1766 O O . PHE A 1 227 ? -20.203 -5.715 -5.105 1 91.81 227 PHE A O 1
ATOM 1773 N N . ILE A 1 228 ? -18.453 -5.918 -6.422 1 92.94 228 ILE A N 1
ATOM 1774 C CA . ILE A 1 228 ? -17.656 -6.574 -5.395 1 92.94 228 ILE A CA 1
ATOM 1775 C C . ILE A 1 228 ? -17.375 -5.598 -4.258 1 92.94 228 ILE A C 1
ATOM 1777 O O . ILE A 1 228 ? -17.359 -5.984 -3.086 1 92.94 228 ILE A O 1
ATOM 1781 N N . ALA A 1 229 ? -17.203 -4.367 -4.605 1 87.06 229 ALA A N 1
ATOM 1782 C CA . ALA A 1 229 ? -16.859 -3.367 -3.602 1 87.06 229 ALA A CA 1
ATOM 1783 C C . ALA A 1 229 ? -17.969 -3.195 -2.578 1 87.06 229 ALA A C 1
ATOM 1785 O O . ALA A 1 229 ? -17.734 -2.732 -1.459 1 87.06 229 ALA A O 1
ATOM 1786 N N . GLN A 1 230 ? -19.078 -3.576 -2.889 1 87.81 230 GLN A N 1
ATOM 1787 C CA . GLN A 1 230 ? -20.219 -3.379 -2.008 1 87.81 230 GLN A CA 1
ATOM 1788 C C . GLN A 1 230 ? -20.375 -4.543 -1.032 1 87.81 230 GLN A C 1
ATOM 1790 O O . GLN A 1 230 ? -21.141 -4.457 -0.065 1 87.81 230 GLN A O 1
ATOM 1795 N N . LEU A 1 231 ? -19.688 -5.586 -1.324 1 90.62 231 LEU A N 1
ATOM 1796 C CA . LEU A 1 231 ? -19.797 -6.75 -0.449 1 90.62 231 LEU A CA 1
ATOM 1797 C C . LEU A 1 231 ? -19.094 -6.492 0.881 1 90.62 231 LEU A C 1
ATOM 1799 O O . LEU A 1 231 ? -17.969 -5.984 0.909 1 90.62 231 LEU A O 1
ATOM 1803 N N . ARG A 1 232 ? -19.844 -6.891 1.991 1 86.81 232 ARG A N 1
ATOM 1804 C CA . ARG A 1 232 ? -19.312 -6.594 3.318 1 86.81 232 ARG A CA 1
ATOM 1805 C C . ARG A 1 232 ? -19.078 -7.875 4.109 1 86.81 232 ARG A C 1
ATOM 1807 O O . ARG A 1 232 ? -18.203 -7.922 4.977 1 86.81 232 ARG A O 1
ATOM 1814 N N . GLN A 1 233 ? -19.75 -8.867 3.717 1 90.62 233 GLN A N 1
ATOM 1815 C CA . GLN A 1 233 ? -19.672 -10.094 4.508 1 90.62 233 GLN A CA 1
ATOM 1816 C C . GLN A 1 233 ? -18.562 -11.008 3.988 1 90.62 233 GLN A C 1
ATOM 1818 O O . GLN A 1 233 ? -18.562 -11.391 2.814 1 90.62 233 GLN A O 1
ATOM 1823 N N . GLN A 1 234 ? -17.812 -11.43 4.898 1 93.44 234 GLN A N 1
ATOM 1824 C CA . GLN A 1 234 ? -16.703 -12.328 4.555 1 93.44 234 GLN A CA 1
ATOM 1825 C C . GLN A 1 234 ? -17.219 -13.672 4.055 1 93.44 234 GLN A C 1
ATOM 1827 O O . GLN A 1 234 ? -16.609 -14.289 3.182 1 93.44 234 GLN A O 1
ATOM 1832 N N . ALA A 1 235 ? -18.328 -14.023 4.547 1 94.5 235 ALA A N 1
ATOM 1833 C CA . ALA A 1 235 ? -18.922 -15.297 4.133 1 94.5 235 ALA A CA 1
ATOM 1834 C C . ALA A 1 235 ? -19.234 -15.297 2.641 1 94.5 235 ALA A C 1
ATOM 1836 O O . ALA A 1 235 ? -19.016 -16.297 1.95 1 94.5 235 ALA A O 1
ATOM 1837 N N . THR A 1 236 ? -19.781 -14.211 2.195 1 95.69 236 THR A N 1
ATOM 1838 C CA . THR A 1 236 ? -20.094 -14.086 0.775 1 95.69 236 THR A CA 1
ATOM 1839 C C . THR A 1 236 ? -18.812 -14.125 -0.063 1 95.69 236 THR A C 1
ATOM 1841 O O . THR A 1 236 ? -18.734 -14.852 -1.054 1 95.69 236 THR A O 1
ATOM 1844 N N . ILE A 1 237 ? -17.812 -13.492 0.364 1 96 237 ILE A N 1
ATOM 1845 C CA . ILE A 1 237 ? -16.531 -13.422 -0.323 1 96 237 ILE A CA 1
ATOM 1846 C C . ILE A 1 237 ? -15.906 -14.82 -0.388 1 96 237 ILE A C 1
ATOM 1848 O O . ILE A 1 237 ? -15.445 -15.25 -1.445 1 96 237 ILE A O 1
ATOM 1852 N N . ASN A 1 238 ? -16.031 -15.516 0.706 1 95.88 238 ASN A N 1
ATOM 1853 C CA . ASN A 1 238 ? -15.469 -16.859 0.772 1 95.88 238 ASN A CA 1
ATOM 1854 C C . ASN A 1 238 ? -16.172 -17.812 -0.201 1 95.88 238 ASN A C 1
ATOM 1856 O O . ASN A 1 238 ? -15.523 -18.625 -0.856 1 95.88 238 ASN A O 1
ATOM 1860 N N . LEU A 1 239 ? -17.422 -17.672 -0.25 1 96.25 239 LEU A N 1
ATOM 1861 C CA . LEU A 1 239 ? -18.172 -18.562 -1.134 1 96.25 239 LEU A CA 1
ATOM 1862 C C . LEU A 1 239 ? -17.859 -18.266 -2.596 1 96.25 239 LEU A C 1
ATOM 1864 O O . LEU A 1 239 ? -17.734 -19.172 -3.408 1 96.25 239 LEU A O 1
ATOM 1868 N N . LEU A 1 240 ? -17.781 -16.969 -2.912 1 97.31 240 LEU A N 1
ATOM 1869 C CA . LEU A 1 240 ? -17.391 -16.594 -4.266 1 97.31 240 LEU A CA 1
ATOM 1870 C C . LEU A 1 240 ? -16.016 -17.156 -4.613 1 97.31 240 LEU A C 1
ATOM 1872 O O . LEU A 1 240 ? -15.82 -17.688 -5.711 1 97.31 240 LEU A O 1
ATOM 1876 N N . ASN A 1 241 ? -15.078 -17.078 -3.695 1 96.88 241 ASN A N 1
ATOM 1877 C CA . ASN A 1 241 ? -13.727 -17.594 -3.893 1 96.88 241 ASN A CA 1
ATOM 1878 C C . ASN A 1 241 ? -13.734 -19.109 -4.059 1 96.88 241 ASN A C 1
ATOM 1880 O O . ASN A 1 241 ? -13.008 -19.656 -4.887 1 96.88 241 ASN A O 1
ATOM 1884 N N . LEU A 1 242 ? -14.547 -19.703 -3.283 1 94.56 242 LEU A N 1
ATOM 1885 C CA . LEU A 1 242 ? -14.664 -21.156 -3.371 1 94.56 242 LEU A CA 1
ATOM 1886 C C . LEU A 1 242 ? -15.164 -21.578 -4.75 1 94.56 242 LEU A C 1
ATOM 1888 O O . LEU A 1 242 ? -14.656 -22.547 -5.332 1 94.56 242 LEU A O 1
ATOM 1892 N N . HIS A 1 243 ? -16.125 -20.938 -5.199 1 95.56 243 HIS A N 1
ATOM 1893 C CA . HIS A 1 243 ? -16.656 -21.234 -6.523 1 95.56 243 HIS A CA 1
ATOM 1894 C C . HIS A 1 243 ? -15.586 -21.078 -7.602 1 95.56 243 HIS A C 1
ATOM 1896 O O . HIS A 1 243 ? -15.43 -21.953 -8.453 1 95.56 243 HIS A O 1
ATOM 1902 N N . ALA A 1 244 ? -14.914 -19.938 -7.539 1 96.38 244 ALA A N 1
ATOM 1903 C CA . ALA A 1 244 ? -13.859 -19.672 -8.523 1 96.38 244 ALA A CA 1
ATOM 1904 C C . ALA A 1 244 ? -12.781 -20.75 -8.461 1 96.38 244 ALA A C 1
ATOM 1906 O O . ALA A 1 244 ? -12.281 -21.203 -9.492 1 96.38 244 ALA A O 1
ATOM 1907 N N . THR A 1 245 ? -12.406 -21.141 -7.273 1 94.38 245 THR A N 1
ATOM 1908 C CA . THR A 1 245 ? -11.406 -22.188 -7.059 1 94.38 245 THR A CA 1
ATOM 1909 C C . TH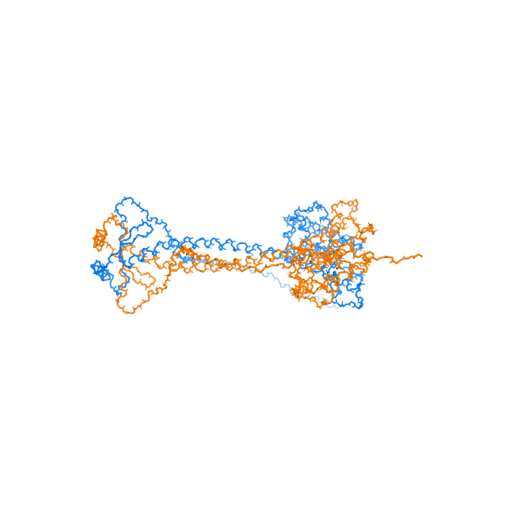R A 1 245 ? -11.859 -23.5 -7.68 1 94.38 245 THR A C 1
ATOM 1911 O O . THR A 1 245 ? -11.086 -24.172 -8.367 1 94.38 245 THR A O 1
ATOM 1914 N N . ALA A 1 246 ? -13.086 -23.844 -7.465 1 92.06 246 ALA A N 1
ATOM 1915 C CA . ALA A 1 246 ? -13.648 -25.094 -7.992 1 92.06 246 ALA A CA 1
ATOM 1916 C C . ALA A 1 246 ? -13.688 -25.062 -9.516 1 92.06 246 ALA A C 1
ATOM 1918 O O . ALA A 1 246 ? -13.383 -26.062 -10.172 1 92.06 246 ALA A O 1
ATOM 1919 N N . ARG A 1 247 ? -14.047 -23.953 -10.055 1 92.75 247 ARG A N 1
ATOM 1920 C CA . ARG A 1 247 ? -14.133 -23.812 -11.5 1 92.75 247 ARG A CA 1
ATOM 1921 C C . ARG A 1 247 ? -12.758 -23.938 -12.148 1 92.75 247 ARG A C 1
ATOM 1923 O O . ARG A 1 247 ? -12.625 -24.484 -13.242 1 92.75 247 ARG A O 1
ATOM 1930 N N . ALA A 1 248 ? -11.805 -23.375 -11.43 1 92.69 248 ALA A N 1
ATOM 1931 C CA . ALA A 1 248 ? -10.461 -23.297 -12.008 1 92.69 248 ALA A CA 1
ATOM 1932 C C . ALA A 1 248 ? -9.68 -24.578 -11.758 1 92.69 248 ALA A C 1
ATOM 1934 O O . ALA A 1 248 ? -8.625 -24.797 -12.367 1 92.69 248 ALA A O 1
ATOM 1935 N N . ALA A 1 249 ? -10.164 -25.422 -10.906 1 89 249 ALA A N 1
ATOM 1936 C CA . ALA A 1 249 ? -9.43 -26.625 -10.531 1 89 249 ALA A CA 1
ATOM 1937 C C . ALA A 1 249 ? -9.227 -27.547 -11.734 1 89 249 ALA A C 1
ATOM 1939 O O . ALA A 1 249 ? -10.117 -27.656 -12.586 1 89 249 ALA A O 1
ATOM 1940 N N . ARG A 1 250 ? -8.07 -28.109 -11.805 1 79.31 250 ARG A N 1
ATOM 1941 C CA . ARG A 1 250 ? -7.75 -29.016 -12.906 1 79.31 250 ARG A CA 1
ATOM 1942 C C . ARG A 1 250 ? -8.633 -30.25 -12.867 1 79.31 250 ARG A C 1
ATOM 1944 O O . ARG A 1 250 ? -9.141 -30.688 -13.898 1 79.31 250 ARG A O 1
ATOM 1951 N N . THR A 1 251 ? -8.703 -30.781 -11.68 1 75.88 251 THR A N 1
ATOM 1952 C CA . THR A 1 251 ? -9.539 -31.969 -11.508 1 75.88 251 THR A CA 1
ATOM 1953 C C . THR A 1 251 ? -10.844 -31.609 -10.812 1 75.88 251 THR A C 1
ATOM 1955 O O . THR A 1 251 ? -10.859 -30.781 -9.891 1 75.88 251 THR A O 1
ATOM 1958 N N . GLN A 1 252 ? -11.82 -32 -11.562 1 65 252 GLN A N 1
ATOM 1959 C CA . GLN A 1 252 ? -13.133 -31.688 -11.008 1 65 252 GLN A CA 1
ATOM 1960 C C . GLN A 1 252 ? -13.258 -32.188 -9.562 1 65 252 GLN A C 1
ATOM 1962 O O . GLN A 1 252 ? -13.172 -33.375 -9.297 1 65 252 GLN A O 1
ATOM 1967 N N . GLN A 1 253 ? -13.133 -31.219 -8.695 1 64.5 253 GLN A N 1
ATOM 1968 C CA . GLN A 1 253 ? -13.172 -31.562 -7.281 1 64.5 253 GLN A CA 1
ATOM 1969 C C . GLN A 1 253 ? -14.586 -31.422 -6.727 1 64.5 253 GLN A C 1
ATOM 1971 O O . GLN A 1 253 ? -14.859 -31.828 -5.594 1 64.5 253 GLN A O 1
ATOM 1976 N N . CYS A 1 254 ? -15.414 -30.797 -7.609 1 68.44 254 CYS A N 1
ATOM 1977 C CA . CYS A 1 254 ? -16.734 -30.562 -7.043 1 68.44 254 CYS A CA 1
ATOM 1978 C C . CYS A 1 254 ? -17.828 -31.156 -7.926 1 68.44 254 CYS A C 1
ATOM 1980 O O . CYS A 1 254 ? -17.656 -31.266 -9.141 1 68.44 254 CYS A O 1
ATOM 1982 N N . HIS A 1 255 ? -18.844 -31.641 -7.262 1 77.44 255 HIS A N 1
ATOM 1983 C CA . HIS A 1 255 ? -20.031 -32.156 -7.957 1 77.44 255 HIS A CA 1
ATOM 1984 C C . HIS A 1 255 ? -20.703 -31.031 -8.75 1 77.44 255 HIS A C 1
ATOM 1986 O O . HIS A 1 255 ? -20.734 -29.875 -8.32 1 77.44 255 HIS A O 1
ATOM 1992 N N . ASN A 1 256 ? -21.188 -31.375 -9.875 1 83.88 256 ASN A N 1
ATOM 1993 C CA . ASN A 1 256 ? -21.906 -30.438 -10.727 1 83.88 256 ASN A CA 1
ATOM 1994 C C . ASN A 1 256 ? -23.047 -29.766 -9.977 1 83.88 256 ASN A C 1
ATOM 1996 O O . ASN A 1 256 ? -23.406 -28.625 -10.266 1 83.88 256 ASN A O 1
ATOM 2000 N N . HIS A 1 257 ? -23.406 -30.484 -8.945 1 89.38 257 HIS A N 1
ATOM 2001 C CA . HIS A 1 257 ? -24.516 -29.969 -8.156 1 89.38 257 HIS A CA 1
ATOM 2002 C C . HIS A 1 257 ? -24.125 -28.688 -7.414 1 89.38 257 HIS A C 1
ATOM 2004 O O . HIS A 1 257 ? -24.953 -27.812 -7.191 1 89.38 257 HIS A O 1
ATOM 2010 N N . PHE A 1 258 ? -22.938 -28.562 -7.031 1 93.12 258 PHE A N 1
ATOM 2011 C CA . PHE A 1 258 ? -22.438 -27.375 -6.344 1 93.12 258 PHE A CA 1
ATOM 2012 C C . PHE A 1 258 ? -22.641 -26.141 -7.195 1 93.12 258 PHE A C 1
ATOM 2014 O O . PHE A 1 258 ? -23.062 -25.094 -6.691 1 93.12 258 PHE A O 1
ATOM 2021 N N . PHE A 1 259 ? -22.422 -26.188 -8.477 1 93.56 259 PHE A N 1
ATOM 2022 C CA . PHE A 1 259 ? -22.5 -25.031 -9.367 1 93.56 259 PHE A CA 1
ATOM 2023 C C . PHE A 1 259 ? -23.953 -24.594 -9.547 1 93.56 259 PHE A C 1
ATOM 2025 O O . PHE A 1 259 ? -24.234 -23.406 -9.656 1 93.56 259 PHE A O 1
ATOM 2032 N N . THR A 1 260 ? -24.812 -25.594 -9.523 1 94.44 260 THR A N 1
ATOM 2033 C CA . THR A 1 260 ? -26.234 -25.281 -9.625 1 94.44 260 THR A CA 1
ATOM 2034 C C . THR A 1 260 ? -26.719 -24.547 -8.375 1 94.44 260 THR A C 1
ATOM 2036 O O . THR A 1 260 ? -27.438 -23.547 -8.469 1 94.44 260 THR A O 1
ATOM 2039 N N . LEU A 1 261 ? -26.281 -25.031 -7.297 1 95.5 261 LEU A N 1
ATOM 2040 C CA . LEU A 1 261 ? -26.641 -24.406 -6.031 1 95.5 261 LEU A CA 1
ATOM 2041 C C . LEU A 1 261 ? -26.062 -23 -5.938 1 95.5 261 LEU A C 1
ATOM 2043 O O . LEU A 1 261 ? -26.719 -22.078 -5.434 1 95.5 261 LEU A O 1
ATOM 2047 N N . PHE A 1 262 ? -24.859 -22.875 -6.355 1 96.88 262 PHE A N 1
ATOM 2048 C CA . PHE A 1 262 ? -24.203 -21.578 -6.336 1 96.88 262 PHE A CA 1
ATOM 2049 C C . PHE A 1 262 ? -24.953 -20.578 -7.195 1 96.88 262 PHE A C 1
ATOM 2051 O O . PHE A 1 262 ? -25.172 -19.438 -6.793 1 96.88 262 PHE A O 1
ATOM 2058 N N . GLN A 1 263 ? -25.391 -20.953 -8.375 1 95.81 263 GLN A N 1
ATOM 2059 C CA . GLN A 1 263 ? -26.172 -20.094 -9.25 1 95.81 263 GLN A CA 1
ATOM 2060 C C . GLN A 1 263 ? -27.469 -19.656 -8.586 1 95.81 263 GLN A C 1
ATOM 2062 O O . GLN A 1 263 ? -27.906 -18.516 -8.727 1 95.81 263 GLN A O 1
ATOM 2067 N N . GLU A 1 264 ? -28.016 -20.562 -7.926 1 95.62 264 GLU A N 1
ATOM 2068 C CA . GLU A 1 264 ? -29.234 -20.234 -7.184 1 95.62 264 GLU A CA 1
ATOM 2069 C C . GLU A 1 264 ? -28.953 -19.203 -6.094 1 95.62 264 GLU A C 1
ATOM 2071 O O . GLU A 1 264 ? -29.734 -18.266 -5.898 1 95.62 264 GLU A O 1
ATOM 2076 N N . PHE A 1 265 ? -27.875 -19.359 -5.375 1 96.81 265 PHE A N 1
ATOM 2077 C CA . PHE A 1 265 ? -27.453 -18.406 -4.34 1 96.81 265 PHE A CA 1
ATOM 2078 C C . PHE A 1 265 ? -27.297 -17.016 -4.914 1 96.81 265 PHE A C 1
ATOM 2080 O O . PHE A 1 265 ? -27.812 -16.047 -4.367 1 96.81 265 PHE A O 1
ATOM 2087 N N . ILE A 1 266 ? -26.578 -16.938 -6.055 1 96.31 266 ILE A N 1
ATOM 2088 C CA . ILE A 1 266 ? -26.328 -15.648 -6.688 1 96.31 266 ILE A CA 1
ATOM 2089 C C . ILE A 1 266 ? -27.656 -15.016 -7.113 1 96.31 266 ILE A C 1
ATOM 2091 O O . ILE A 1 266 ? -27.859 -13.812 -6.934 1 96.31 266 ILE A O 1
ATOM 2095 N N . ARG A 1 267 ? -28.531 -15.766 -7.691 1 94.19 267 ARG A N 1
ATOM 2096 C CA . ARG A 1 267 ? -29.828 -15.266 -8.133 1 94.19 267 ARG A CA 1
ATOM 2097 C C . ARG A 1 267 ? -30.609 -14.68 -6.961 1 94.19 267 ARG A C 1
ATOM 2099 O O . ARG A 1 267 ? -31.156 -13.578 -7.062 1 94.19 267 ARG A O 1
ATOM 2106 N N . LYS A 1 268 ? -30.594 -15.359 -5.957 1 93.62 268 LYS A N 1
ATOM 2107 C CA . LYS A 1 268 ? -31.312 -14.906 -4.777 1 93.62 268 LYS A CA 1
ATOM 2108 C C . LYS A 1 268 ? -30.672 -13.672 -4.164 1 93.62 268 LYS A C 1
ATOM 2110 O O . LYS A 1 268 ? -31.359 -12.781 -3.664 1 93.62 268 LYS A O 1
ATOM 2115 N N . LEU A 1 269 ? -29.391 -13.672 -4.117 1 93.12 269 LEU A N 1
ATOM 2116 C CA . LEU A 1 269 ? -28.641 -12.523 -3.604 1 93.12 269 LEU A CA 1
ATOM 2117 C C . LEU A 1 269 ? -28.953 -11.273 -4.422 1 93.12 269 LEU A C 1
ATOM 2119 O O . LEU A 1 269 ? -29.125 -10.188 -3.865 1 93.12 269 LEU A O 1
ATOM 2123 N N . GLN A 1 270 ? -28.984 -11.422 -5.703 1 90.88 270 GLN A N 1
ATOM 2124 C CA . GLN A 1 270 ? -29.266 -10.328 -6.621 1 90.88 270 GLN A CA 1
ATOM 2125 C C . GLN A 1 270 ? -30.703 -9.812 -6.445 1 90.88 270 GLN A C 1
ATOM 2127 O O . GLN A 1 270 ? -30.953 -8.609 -6.531 1 90.88 270 GLN A O 1
ATOM 2132 N N . ASP A 1 271 ? -31.531 -10.68 -6.227 1 84.75 271 ASP A N 1
ATOM 2133 C CA . ASP A 1 271 ? -32.938 -10.367 -6.125 1 84.75 271 ASP A CA 1
ATOM 2134 C C . ASP A 1 271 ? -33.25 -9.547 -4.867 1 84.75 271 ASP A C 1
ATOM 2136 O O . ASP A 1 271 ? -34.219 -8.812 -4.816 1 84.75 271 ASP A O 1
ATOM 2140 N N . GLN A 1 272 ? -32.219 -9.727 -3.969 1 77.31 272 GLN A N 1
ATOM 2141 C CA . GLN A 1 272 ? -32.406 -8.922 -2.766 1 77.31 272 GLN A CA 1
ATOM 2142 C C . GLN A 1 272 ? -32.188 -7.441 -3.053 1 77.31 272 GLN A C 1
ATOM 2144 O O . GLN A 1 272 ? -31.062 -6.988 -3.145 1 77.31 272 GLN A O 1
ATOM 2149 N N . GLU A 1 273 ? -33.156 -6.707 -3.371 1 62.75 273 GLU A N 1
ATOM 2150 C CA . GLU A 1 273 ? -33.281 -5.273 -3.605 1 62.75 273 GLU A CA 1
ATOM 2151 C C . GLU A 1 273 ? -32.344 -4.828 -4.738 1 62.75 273 GLU A C 1
ATOM 2153 O O . GLU A 1 273 ? -32.031 -3.643 -4.855 1 62.75 273 GLU A O 1
ATOM 2158 N N . GLY A 1 274 ? -31.844 -5.711 -5.547 1 63.91 274 GLY A N 1
ATOM 2159 C CA . GLY A 1 274 ? -31.078 -5.391 -6.742 1 63.91 274 GLY A CA 1
ATOM 2160 C C . GLY A 1 274 ? -29.656 -4.984 -6.441 1 63.91 274 GLY A C 1
ATOM 2161 O O . GLY A 1 274 ? -28.938 -4.492 -7.324 1 63.91 274 GLY A O 1
ATOM 2162 N N . ASN A 1 275 ? -29.156 -5.133 -5.258 1 72.81 275 ASN A N 1
ATOM 2163 C CA . ASN A 1 275 ? -27.844 -4.543 -4.996 1 72.81 275 ASN A CA 1
ATOM 2164 C C . ASN A 1 275 ? -26.938 -5.5 -4.234 1 72.81 275 ASN A C 1
ATOM 2166 O O . ASN A 1 275 ? -25.969 -5.074 -3.596 1 72.81 275 ASN A O 1
ATOM 2170 N N . TYR A 1 276 ? -27.141 -6.852 -4.395 1 82.62 276 TYR A N 1
ATOM 2171 C CA . TYR A 1 276 ? -26.328 -7.883 -3.768 1 82.62 276 TYR A CA 1
ATOM 2172 C C . TYR A 1 276 ? -26.109 -7.586 -2.289 1 82.62 276 TYR A C 1
ATOM 2174 O O . TYR A 1 276 ? -24.984 -7.672 -1.791 1 82.62 276 TYR A O 1
ATOM 2182 N N . ARG A 1 277 ? -27.109 -7.109 -1.669 1 81.56 277 ARG A N 1
ATOM 2183 C CA . ARG A 1 277 ? -27.016 -6.926 -0.225 1 81.56 277 ARG A CA 1
ATOM 2184 C C . ARG A 1 277 ? -26.672 -8.234 0.472 1 81.56 277 ARG A C 1
ATOM 2186 O O . ARG A 1 277 ? -27.391 -9.227 0.326 1 81.56 277 ARG A O 1
ATOM 2193 N N . ASP A 1 278 ? -25.5 -8.305 1.201 1 84.38 278 ASP A N 1
ATOM 2194 C CA . ASP A 1 278 ? -25 -9.602 1.66 1 84.38 278 ASP A CA 1
ATOM 2195 C C . ASP A 1 278 ? -25.078 -9.703 3.182 1 84.38 278 ASP A C 1
ATOM 2197 O O . ASP A 1 278 ? -24.234 -10.367 3.803 1 84.38 278 ASP A O 1
ATOM 2201 N N . ASP A 1 279 ? -26.125 -9.094 3.783 1 86.75 279 ASP A N 1
ATOM 2202 C CA . ASP A 1 279 ? -26.312 -9.195 5.227 1 86.75 279 ASP A CA 1
ATOM 2203 C C . ASP A 1 279 ? -27.266 -10.336 5.582 1 86.75 279 ASP A C 1
ATOM 2205 O O . ASP A 1 279 ? -27.938 -10.297 6.617 1 86.75 279 ASP A O 1
ATOM 2209 N N . TYR A 1 280 ? -27.297 -11.328 4.785 1 88.81 280 TYR A N 1
ATOM 2210 C CA . TYR A 1 280 ? -28.266 -12.406 4.902 1 88.81 280 TYR A CA 1
ATOM 2211 C C . TYR A 1 280 ? -27.938 -13.312 6.078 1 88.81 280 TYR A C 1
ATOM 2213 O O . TYR A 1 280 ? -28.734 -14.18 6.449 1 88.81 280 TYR A O 1
ATOM 2221 N N . LEU A 1 281 ? -26.828 -13.133 6.707 1 91.25 281 LEU A N 1
ATOM 2222 C CA . LEU A 1 281 ? -26.469 -13.961 7.852 1 91.25 281 LEU A CA 1
ATOM 2223 C C . LEU A 1 281 ? -26.812 -13.258 9.164 1 91.25 281 LEU A C 1
ATOM 2225 O O . LEU A 1 281 ? -26.672 -13.844 10.242 1 91.25 281 LEU A O 1
ATOM 2229 N N . ILE A 1 282 ? -27.234 -12.047 8.977 1 88.75 282 ILE A N 1
ATOM 2230 C CA . ILE A 1 282 ? -27.672 -11.273 10.141 1 88.75 282 ILE A CA 1
ATOM 2231 C C . ILE A 1 282 ? -29.188 -11.359 10.273 1 88.75 282 ILE A C 1
ATOM 2233 O O . ILE A 1 282 ? -29.922 -11.016 9.344 1 88.75 282 ILE A O 1
ATOM 2237 N N . GLY A 1 283 ? -29.75 -11.797 11.438 1 87.81 283 GLY A N 1
ATOM 2238 C CA . GLY A 1 283 ? -31.188 -11.93 11.633 1 87.81 283 GLY A CA 1
ATOM 2239 C C . GLY A 1 283 ? -31.719 -13.305 11.266 1 87.81 283 GLY A C 1
ATOM 2240 O O . GLY A 1 283 ? -30.953 -14.273 11.227 1 87.81 283 GLY A O 1
ATOM 2241 N N . PRO A 1 284 ? -32.938 -13.359 11 1 91.06 284 PRO A N 1
ATOM 2242 C CA . PRO A 1 284 ? -33.562 -14.648 10.656 1 91.06 284 PRO A CA 1
ATOM 2243 C C . PRO A 1 284 ? -33.156 -15.141 9.273 1 91.06 284 PRO A C 1
ATOM 2245 O O . PRO A 1 284 ? -32.906 -14.336 8.367 1 91.06 284 PRO A O 1
ATOM 2248 N N . PRO A 1 285 ? -33.031 -16.422 9.227 1 91.88 285 PRO A N 1
ATOM 2249 C CA . PRO A 1 285 ? -32.625 -16.969 7.934 1 91.88 285 PRO A CA 1
ATOM 2250 C C . PRO A 1 285 ? -33.594 -16.625 6.812 1 91.88 285 PRO A C 1
ATOM 2252 O O . PRO A 1 285 ? -34.812 -16.656 7.012 1 91.88 285 PRO A O 1
ATOM 2255 N N . THR A 1 286 ? -33.062 -16.188 5.762 1 90.62 286 THR A N 1
ATOM 2256 C CA . THR A 1 286 ? -33.812 -15.891 4.547 1 90.62 286 THR A CA 1
ATOM 2257 C C . THR A 1 286 ? -33.562 -16.938 3.473 1 90.62 286 THR A C 1
ATOM 2259 O O . THR A 1 286 ? -32.875 -17.938 3.725 1 90.62 286 THR A O 1
ATOM 2262 N N . SER A 1 287 ? -34.25 -16.766 2.305 1 92.44 287 SER A N 1
ATOM 2263 C CA . SER A 1 287 ? -34 -17.672 1.183 1 92.44 287 SER A CA 1
ATOM 2264 C C . SER A 1 287 ? -32.562 -17.625 0.73 1 92.44 287 SER A C 1
ATOM 2266 O O . SER A 1 287 ? -32 -18.625 0.265 1 92.44 287 SER A O 1
ATOM 2268 N N . VAL A 1 288 ? -31.922 -16.516 0.954 1 93.5 288 VAL A N 1
ATOM 2269 C CA . VAL A 1 288 ? -30.516 -16.375 0.6 1 93.5 288 VAL A CA 1
ATOM 2270 C C . VAL A 1 288 ? -29.656 -17.188 1.56 1 93.5 288 VAL A C 1
ATOM 2272 O O . VAL A 1 288 ? -28.719 -17.859 1.137 1 93.5 288 VAL A O 1
ATOM 2275 N N . THR A 1 289 ? -30.016 -17.172 2.855 1 95 289 THR A N 1
ATOM 2276 C CA . THR A 1 289 ? -29.281 -17.922 3.875 1 95 289 THR A CA 1
ATOM 2277 C C . THR A 1 289 ? -29.328 -19.422 3.58 1 95 289 THR A C 1
ATOM 2279 O O . THR A 1 289 ? -28.312 -20.109 3.682 1 95 289 THR A O 1
ATOM 2282 N N . GLN A 1 290 ? -30.484 -19.828 3.166 1 94.94 290 GLN A N 1
ATOM 2283 C CA . GLN A 1 290 ? -30.672 -21.25 2.865 1 94.94 290 GLN A CA 1
ATOM 2284 C C . GLN A 1 290 ? -29.828 -21.656 1.659 1 94.94 290 GLN A C 1
ATOM 2286 O O . GLN A 1 290 ? -29.219 -22.734 1.662 1 94.94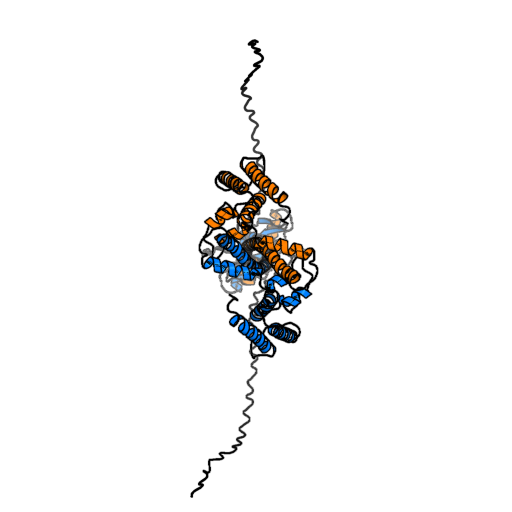 290 GLN A O 1
ATOM 2291 N N . ALA A 1 291 ? -29.891 -20.828 0.708 1 95.44 291 ALA A N 1
ATOM 2292 C CA . ALA A 1 291 ? -29.094 -21.141 -0.484 1 95.44 291 ALA A CA 1
ATOM 2293 C C . ALA A 1 291 ? -27.609 -21.172 -0.161 1 95.44 291 ALA A C 1
ATOM 2295 O O . ALA A 1 291 ? -26.875 -22.016 -0.675 1 95.44 291 ALA A O 1
ATOM 2296 N N . TYR A 1 292 ? -27.219 -20.25 0.654 1 95.62 292 TYR A N 1
ATOM 2297 C CA . TYR A 1 292 ? -25.828 -20.203 1.093 1 95.62 292 TYR A CA 1
ATOM 2298 C C . TYR A 1 292 ? -25.438 -21.484 1.803 1 95.62 292 TYR A C 1
ATOM 2300 O O . TYR A 1 292 ? -24.422 -22.094 1.47 1 95.62 292 TYR A O 1
ATOM 2308 N N . LEU A 1 293 ? -26.234 -21.953 2.734 1 94.94 293 LEU A N 1
ATOM 2309 C CA . LEU A 1 293 ? -25.953 -23.141 3.525 1 94.94 293 LEU A CA 1
ATOM 2310 C C . LEU A 1 293 ? -25.969 -24.391 2.65 1 94.94 293 LEU A C 1
ATOM 2312 O O . LEU A 1 293 ? -25.156 -25.312 2.861 1 94.94 293 LEU A O 1
ATOM 2316 N N . ALA A 1 294 ? -26.812 -24.422 1.713 1 94.06 294 ALA A N 1
ATOM 2317 C CA . ALA A 1 294 ? -26.859 -25.547 0.786 1 94.06 294 ALA A CA 1
ATOM 2318 C C . ALA A 1 294 ? -25.562 -25.688 0.001 1 94.06 294 ALA A C 1
ATOM 2320 O O . ALA A 1 294 ? -25.078 -26.797 -0.219 1 94.06 294 ALA A O 1
ATOM 2321 N N . CYS A 1 295 ? -24.984 -24.547 -0.442 1 93.81 295 CYS A N 1
ATOM 2322 C CA . CYS A 1 295 ? -23.703 -24.531 -1.152 1 93.81 295 CYS A CA 1
ATOM 2323 C C . CYS A 1 295 ? -22.594 -25.109 -0.284 1 93.81 295 CYS A C 1
ATOM 2325 O O . CYS A 1 295 ? -21.812 -25.953 -0.737 1 93.81 295 CYS A O 1
ATOM 2327 N N . LEU A 1 296 ? -22.578 -24.719 0.968 1 91.81 296 LEU A N 1
ATOM 2328 C CA . LEU A 1 296 ? -21.516 -25.125 1.874 1 91.81 296 LEU A CA 1
ATOM 2329 C C . LEU A 1 296 ? -21.594 -26.625 2.162 1 91.81 296 LEU A C 1
ATOM 2331 O O . LEU A 1 296 ? -20.578 -27.312 2.174 1 91.81 296 LEU A O 1
ATOM 2335 N N . LEU A 1 297 ? -22.75 -27.062 2.322 1 88.75 297 LEU A N 1
ATOM 2336 C CA . LEU A 1 297 ? -22.953 -28.469 2.623 1 88.75 297 LEU A CA 1
ATOM 2337 C C . LEU A 1 297 ? -22.562 -29.344 1.437 1 88.75 297 LEU A C 1
ATOM 2339 O O . LEU A 1 297 ? -21.969 -30.422 1.614 1 88.75 297 LEU A O 1
ATOM 2343 N N . CYS A 1 298 ? -22.891 -28.906 0.331 1 89 298 CYS A N 1
ATOM 2344 C CA . CYS A 1 298 ? -22.562 -29.656 -0.875 1 89 298 CYS A CA 1
ATOM 2345 C C . CYS A 1 298 ? -21.047 -29.719 -1.069 1 89 298 CYS A C 1
ATOM 2347 O O . CYS A 1 298 ? -20.5 -30.766 -1.431 1 89 298 CYS A O 1
ATOM 2349 N N . TYR A 1 299 ? -20.359 -28.672 -0.82 1 84.62 299 TYR A N 1
ATOM 2350 C CA . TYR A 1 299 ? -18.906 -28.609 -1.013 1 84.62 299 TYR A CA 1
ATOM 2351 C C . TYR A 1 299 ? -18.188 -29.469 0.009 1 84.62 299 TYR A C 1
ATOM 2353 O O . TYR A 1 299 ? -17.219 -30.172 -0.331 1 84.62 299 TYR A O 1
ATOM 2361 N N . ASP A 1 300 ? -18.562 -29.5 1.208 1 79.19 300 ASP A N 1
ATOM 2362 C CA . ASP A 1 300 ? -17.938 -30.266 2.295 1 79.19 300 ASP A CA 1
ATOM 2363 C C . ASP A 1 300 ? -18.156 -31.766 2.115 1 79.19 300 ASP A C 1
ATOM 2365 O O . ASP A 1 300 ? -17.312 -32.562 2.512 1 79.19 300 ASP A O 1
ATOM 2369 N N . SER A 1 301 ? -19.312 -32.125 1.61 1 69.81 301 SER A N 1
ATOM 2370 C CA . SER A 1 301 ? -19.609 -33.531 1.414 1 69.81 301 SER A CA 1
ATOM 2371 C C . SER A 1 301 ? -18.641 -34.156 0.425 1 69.81 301 SER A C 1
ATOM 2373 O O . SER A 1 301 ? -18.312 -35.344 0.544 1 69.81 301 SER A O 1
ATOM 2375 N N . VAL A 1 302 ? -18.172 -33.406 -0.482 1 60.31 302 VAL A N 1
ATOM 2376 C CA . VAL A 1 302 ? -17.266 -33.938 -1.48 1 60.31 302 VAL A CA 1
ATOM 2377 C C . VAL A 1 302 ? -15.828 -33.844 -0.964 1 60.31 302 VAL A C 1
ATOM 2379 O O . VAL A 1 302 ? -15.031 -34.781 -1.17 1 60.31 302 VAL A O 1
ATOM 2382 N N . ALA A 1 303 ? -15.422 -32.719 -0.43 1 58 303 ALA A N 1
ATOM 2383 C CA . ALA A 1 303 ? -14.078 -32.625 0.118 1 58 303 ALA A CA 1
ATOM 2384 C C . ALA A 1 303 ? -13.797 -33.719 1.133 1 58 303 ALA A C 1
ATOM 2386 O O . ALA A 1 303 ? -12.664 -34.188 1.249 1 58 303 ALA A O 1
ATOM 2387 N N . GLY A 1 304 ? -14.727 -34.125 1.979 1 49.62 304 GLY A N 1
ATOM 2388 C CA . GLY A 1 304 ? -14.594 -35.25 2.9 1 49.62 304 GLY A CA 1
ATOM 2389 C C . GLY A 1 304 ? -14.477 -36.594 2.199 1 49.62 304 GLY A C 1
ATOM 2390 O O . GLY A 1 304 ? -13.922 -37.531 2.754 1 49.62 304 GLY A O 1
ATOM 2391 N N . GLN A 1 305 ? -15.172 -36.75 1.217 1 47.66 305 GLN A N 1
ATOM 2392 C CA . GLN A 1 305 ? -15.102 -38.062 0.581 1 47.66 305 GLN A CA 1
ATOM 2393 C C . GLN A 1 305 ? -13.773 -38.25 -0.151 1 47.66 305 GLN A C 1
ATOM 2395 O O . GLN A 1 305 ? -13.258 -39.375 -0.235 1 47.66 305 GLN A O 1
ATOM 2400 N N . ASP A 1 306 ? -13.344 -37.219 -0.969 1 44.62 306 ASP A N 1
ATOM 2401 C CA . ASP A 1 306 ? -12.039 -37.438 -1.584 1 44.62 306 ASP A CA 1
ATOM 2402 C C . ASP A 1 306 ? -10.906 -37.062 -0.63 1 44.62 306 ASP A C 1
ATOM 2404 O O . ASP A 1 306 ? -10.906 -35.969 -0.07 1 44.62 306 ASP A O 1
ATOM 2408 N N . GLY A 1 307 ? -10.359 -37.906 0.282 1 38.38 307 GLY A N 1
ATOM 2409 C CA . GLY A 1 307 ? -9.172 -37.875 1.12 1 38.38 307 GLY A CA 1
ATOM 2410 C C . GLY A 1 307 ? -8.164 -36.844 0.666 1 38.38 307 GLY A C 1
ATOM 2411 O O . GLY A 1 307 ? -7.184 -36.562 1.365 1 38.38 307 GLY A O 1
ATOM 2412 N N . SER A 1 308 ? -7.781 -36.75 -0.647 1 36.44 308 SER A N 1
ATOM 2413 C CA . SER A 1 308 ? -6.562 -36.094 -1.099 1 36.44 308 SER A CA 1
ATOM 2414 C C . SER A 1 308 ? -6.746 -34.562 -1.149 1 36.44 308 SER A C 1
ATOM 2416 O O . SER A 1 308 ? -5.93 -33.875 -1.745 1 36.44 308 SER A O 1
ATOM 2418 N N . CYS A 1 309 ? -7.809 -34.094 -0.852 1 34.78 309 CYS A N 1
ATOM 2419 C CA . CYS A 1 309 ? -7.734 -32.688 -1.213 1 34.78 309 CYS A CA 1
ATOM 2420 C C . CYS A 1 309 ? -6.676 -31.969 -0.386 1 34.78 309 CYS A C 1
ATOM 2422 O O . CYS A 1 309 ? -6.484 -30.75 -0.532 1 34.78 309 CYS A O 1
ATOM 2424 N N . HIS A 1 310 ? -6.297 -32.25 0.941 1 29.34 310 HIS A N 1
ATOM 2425 C CA . HIS A 1 310 ? -5.227 -31.516 1.611 1 29.34 310 HIS A CA 1
ATOM 2426 C C . HIS A 1 310 ? -3.859 -31.938 1.084 1 29.34 310 HIS A C 1
ATOM 2428 O O . HIS A 1 310 ? -3.607 -33.125 0.885 1 29.34 310 HIS A O 1
ATOM 2434 N N . MET B 1 1 ? 73.875 -21.516 -39.531 1 20.78 1 MET B N 1
ATOM 2435 C CA . MET B 1 1 ? 74 -20.062 -39.719 1 20.78 1 MET B CA 1
ATOM 2436 C C . MET B 1 1 ? 73.688 -19.312 -38.438 1 20.78 1 MET B C 1
ATOM 2438 O O . MET B 1 1 ? 72.938 -19.781 -37.594 1 20.78 1 MET B O 1
ATOM 2442 N N . SER B 1 2 ? 74.312 -18 -38.188 1 18.06 2 SER B N 1
ATOM 2443 C CA . SER B 1 2 ? 74.875 -16.984 -37.312 1 18.06 2 SER B CA 1
ATOM 2444 C C . SER B 1 2 ? 73.812 -16.234 -36.531 1 18.06 2 SER B C 1
ATOM 2446 O O . SER B 1 2 ? 72.625 -16.266 -36.938 1 18.06 2 SER B O 1
ATOM 2448 N N . GLU B 1 3 ? 74.188 -15.188 -35.531 1 17.97 3 GLU B N 1
ATOM 2449 C CA . GLU B 1 3 ? 74.312 -14.523 -34.219 1 17.97 3 GLU B CA 1
ATOM 2450 C C . GLU B 1 3 ? 73.5 -13.227 -34.219 1 17.97 3 GLU B C 1
ATOM 2452 O O . GLU B 1 3 ? 73 -12.797 -33.156 1 17.97 3 GLU B O 1
ATOM 2457 N N . LYS B 1 4 ? 73.625 -12.43 -35.312 1 20.72 4 LYS B N 1
ATOM 2458 C CA . LYS B 1 4 ? 73.812 -11.023 -35 1 20.72 4 LYS B CA 1
ATOM 2459 C C . LYS B 1 4 ? 72.688 -10.445 -34.219 1 20.72 4 LYS B C 1
ATOM 2461 O O . LYS B 1 4 ? 71.5 -10.883 -34.375 1 20.72 4 LYS B O 1
ATOM 2466 N N . LYS B 1 5 ? 72.812 -9.148 -33.5 1 18.94 5 LYS B N 1
ATOM 2467 C CA . LYS B 1 5 ? 73.062 -8.219 -32.406 1 18.94 5 LYS B CA 1
ATOM 2468 C C . LYS B 1 5 ? 72 -7.148 -32.344 1 18.94 5 LYS B C 1
ATOM 2470 O O . LYS B 1 5 ? 72 -6.324 -31.422 1 18.94 5 LYS B O 1
ATOM 2475 N N . ARG B 1 6 ? 71.188 -6.793 -33.438 1 19.06 6 ARG B N 1
ATOM 2476 C CA . ARG B 1 6 ? 71.125 -5.336 -33.5 1 19.06 6 ARG B CA 1
ATOM 2477 C C . ARG B 1 6 ? 70.375 -4.75 -32.281 1 19.06 6 ARG B C 1
ATOM 2479 O O . ARG B 1 6 ? 69.375 -5.301 -31.812 1 19.06 6 ARG B O 1
ATOM 2486 N N . GLY B 1 7 ? 70.875 -3.543 -31.578 1 16.23 7 GLY B N 1
ATOM 2487 C CA . GLY B 1 7 ? 71.125 -2.727 -30.391 1 16.23 7 GLY B CA 1
ATOM 2488 C C . GLY B 1 7 ? 69.938 -1.845 -30.031 1 16.23 7 GLY B C 1
ATOM 2489 O O . GLY B 1 7 ? 69.562 -1.733 -28.859 1 16.23 7 GLY B O 1
ATOM 2490 N N . ALA B 1 8 ? 69.312 -0.936 -30.953 1 16.86 8 ALA B N 1
ATOM 2491 C CA . ALA B 1 8 ? 69.438 0.501 -30.719 1 16.86 8 ALA B CA 1
ATOM 2492 C C . ALA B 1 8 ? 68.5 0.958 -29.625 1 16.86 8 ALA B C 1
ATOM 2494 O O . ALA B 1 8 ? 68.938 1.494 -28.594 1 16.86 8 ALA B O 1
ATOM 2495 N N . TRP B 1 9 ? 67.5 1.934 -29.875 1 16.91 9 TRP B N 1
ATOM 2496 C CA . TRP B 1 9 ? 67.5 3.336 -29.469 1 16.91 9 TRP B CA 1
ATOM 2497 C C . TRP B 1 9 ? 66.562 3.537 -28.25 1 16.91 9 TRP B C 1
ATOM 2499 O O . TRP B 1 9 ? 65.375 3.195 -28.266 1 16.91 9 TRP B O 1
ATOM 2509 N N . ARG B 1 10 ? 67.062 3.635 -26.922 1 17.95 10 ARG B N 1
ATOM 2510 C CA . ARG B 1 10 ? 66.75 3.83 -25.516 1 17.95 10 ARG B CA 1
ATOM 2511 C C . ARG B 1 10 ? 66.25 5.254 -25.266 1 17.95 10 ARG B C 1
ATOM 2513 O O . ARG B 1 10 ? 66.75 5.938 -24.375 1 17.95 10 ARG B O 1
ATOM 2520 N N . ARG B 1 11 ? 65.75 6.004 -26.312 1 16.44 11 ARG B N 1
ATOM 2521 C CA . ARG B 1 11 ? 65.812 7.41 -25.922 1 16.44 11 ARG B CA 1
ATOM 2522 C C . ARG B 1 11 ? 65.062 7.629 -24.594 1 16.44 11 ARG B C 1
ATOM 2524 O O . ARG B 1 11 ? 64.25 6.797 -24.188 1 16.44 11 ARG B O 1
ATOM 2531 N N . GLY B 1 12 ? 64.812 9.117 -24.203 1 15.94 12 GLY B N 1
ATOM 2532 C CA . GLY B 1 12 ? 65.188 10.234 -23.359 1 15.94 12 GLY B CA 1
ATOM 2533 C C . GLY B 1 12 ? 64.125 10.539 -22.281 1 15.94 12 GLY B C 1
ATOM 2534 O O . GLY B 1 12 ? 62.938 10.523 -22.531 1 15.94 12 GLY B O 1
ATOM 2535 N N . ALA B 1 13 ? 64.375 10.477 -20.922 1 17.91 13 ALA B N 1
ATOM 2536 C CA . ALA B 1 13 ? 63.875 10.523 -19.531 1 17.91 13 ALA B CA 1
ATOM 2537 C C . ALA B 1 13 ? 63.5 11.945 -19.141 1 17.91 13 ALA B C 1
ATOM 2539 O O . ALA B 1 13 ? 63.062 12.188 -18.016 1 17.91 13 ALA B O 1
ATOM 2540 N N . ARG B 1 14 ? 63.656 13.023 -19.953 1 16.58 14 ARG B N 1
ATOM 2541 C CA . ARG B 1 14 ? 63.875 14.188 -19.109 1 16.58 14 ARG B CA 1
ATOM 2542 C C . ARG B 1 14 ? 62.719 14.414 -18.156 1 16.58 14 ARG B C 1
ATOM 2544 O O . ARG B 1 14 ? 61.562 14.367 -18.562 1 16.58 14 ARG B O 1
ATOM 2551 N N . GLU B 1 15 ? 62.938 14.523 -16.75 1 17.22 15 GLU B N 1
ATOM 2552 C CA . GLU B 1 15 ? 62.438 14.672 -15.383 1 17.22 15 GLU B CA 1
ATOM 2553 C C . GLU B 1 15 ? 62 16.109 -15.109 1 17.22 15 GLU B C 1
ATOM 2555 O O . GLU B 1 15 ? 61.5 16.406 -14.031 1 17.22 15 GLU B O 1
ATOM 2560 N N . ARG B 1 16 ? 62.219 17.094 -16.031 1 16.58 16 ARG B N 1
ATOM 2561 C CA . ARG B 1 16 ? 62.5 18.344 -15.344 1 16.58 16 ARG B CA 1
ATOM 2562 C C . ARG B 1 16 ? 61.438 18.656 -14.305 1 16.58 16 ARG B C 1
ATOM 2564 O O . ARG B 1 16 ? 60.344 18.062 -14.328 1 16.58 16 ARG B O 1
ATOM 2571 N N . GLY B 1 17 ? 61.375 20.062 -13.883 1 16.22 17 GLY B N 1
ATOM 2572 C CA . GLY B 1 17 ? 61.719 21.078 -12.906 1 16.22 17 GLY B CA 1
ATOM 2573 C C . GLY B 1 17 ? 60.5 21.609 -12.172 1 16.22 17 GLY B C 1
ATOM 2574 O O . GLY B 1 17 ? 59.375 21.516 -12.68 1 16.22 17 GLY B O 1
ATOM 2575 N N . ALA B 1 18 ? 60.625 21.984 -10.844 1 18.3 18 ALA B N 1
ATOM 2576 C CA . ALA B 1 18 ? 60.031 22.234 -9.523 1 18.3 18 ALA B CA 1
ATOM 2577 C C . ALA B 1 18 ? 59.281 23.562 -9.5 1 18.3 18 ALA B C 1
ATOM 2579 O O . ALA B 1 18 ? 58.594 23.875 -8.539 1 18.3 18 ALA B O 1
ATOM 2580 N N . THR B 1 19 ? 59.5 24.469 -10.523 1 17.64 19 THR B N 1
ATOM 2581 C CA . THR B 1 19 ? 59.594 25.797 -9.938 1 17.64 19 THR B CA 1
ATOM 2582 C C . THR B 1 19 ? 58.344 26.172 -9.188 1 17.64 19 THR B C 1
ATOM 2584 O O . THR B 1 19 ? 57.25 25.625 -9.461 1 17.64 19 THR B O 1
ATOM 2587 N N . GLY B 1 20 ? 58.5 27.031 -8.086 1 18.16 20 GLY B N 1
ATOM 2588 C CA . GLY B 1 20 ? 58.031 27.578 -6.828 1 18.16 20 GLY B CA 1
ATOM 2589 C C . GLY B 1 20 ? 56.906 28.578 -6.996 1 18.16 20 GLY B C 1
ATOM 2590 O O . GLY B 1 20 ? 56.531 29.297 -6.055 1 18.16 20 GLY B O 1
ATOM 2591 N N . ARG B 1 21 ? 56.281 28.688 -8.164 1 17.8 21 ARG B N 1
ATOM 2592 C CA . ARG B 1 21 ? 55.594 29.953 -8.344 1 17.8 21 ARG B CA 1
ATOM 2593 C C . ARG B 1 21 ? 54.719 30.266 -7.137 1 17.8 21 ARG B C 1
ATOM 2595 O O . ARG B 1 21 ? 54.188 29.359 -6.5 1 17.8 21 ARG B O 1
ATOM 2602 N N . GLY B 1 22 ? 54.781 31.578 -6.762 1 17.8 22 GLY B N 1
ATOM 2603 C CA . GLY B 1 22 ? 54.5 32.688 -5.844 1 17.8 22 GLY B CA 1
ATOM 2604 C C . GLY B 1 22 ? 53.031 32.781 -5.473 1 17.8 22 GLY B C 1
ATOM 2605 O O . GLY B 1 22 ? 52.188 32.281 -6.18 1 17.8 22 GLY B O 1
ATOM 2606 N N . ALA B 1 23 ? 52.875 33.156 -4.203 1 20.09 23 ALA B N 1
ATOM 2607 C CA . ALA B 1 23 ? 51.875 33.281 -3.141 1 20.09 23 ALA B CA 1
ATOM 2608 C C . ALA B 1 23 ? 50.781 34.281 -3.502 1 20.09 23 ALA B C 1
ATOM 2610 O O . ALA B 1 23 ? 51 35.5 -3.416 1 20.09 23 ALA B O 1
ATOM 2611 N N . THR B 1 24 ? 50.438 34.344 -4.859 1 18.81 24 THR B N 1
ATOM 2612 C CA . THR B 1 24 ? 49.594 35.5 -5.137 1 18.81 24 THR B CA 1
ATOM 2613 C C . THR B 1 24 ? 48.438 35.594 -4.141 1 18.81 24 THR B C 1
ATOM 2615 O O . THR B 1 24 ? 47.719 34.625 -3.912 1 18.81 24 THR B O 1
ATOM 2618 N N . GLY B 1 25 ? 48.656 36.406 -3.096 1 19.83 25 GLY B N 1
ATOM 2619 C CA . GLY B 1 25 ? 47.875 36.844 -1.936 1 19.83 25 GLY B CA 1
ATOM 2620 C C . GLY B 1 25 ? 46.469 37.344 -2.283 1 19.83 25 GLY B C 1
ATOM 2621 O O . GLY B 1 25 ? 46.156 38.5 -2.109 1 19.83 25 GLY B O 1
ATOM 2622 N N . ARG B 1 26 ? 45.781 36.812 -3.246 1 21.02 26 ARG B N 1
ATOM 2623 C CA . ARG B 1 26 ? 44.625 37.594 -3.637 1 21.02 26 ARG B CA 1
ATOM 2624 C C . ARG B 1 26 ? 43.719 37.875 -2.436 1 21.02 26 ARG B C 1
ATOM 2626 O O . ARG B 1 26 ? 43.5 37 -1.609 1 21.02 26 ARG B O 1
ATOM 2633 N N . PRO B 1 27 ? 43.625 39.188 -2.152 1 21.88 27 PRO B N 1
ATOM 2634 C CA . PRO B 1 27 ? 42.906 39.719 -1 1 21.88 27 PRO B CA 1
ATOM 2635 C C . PRO B 1 27 ? 41.469 39.188 -0.895 1 21.88 27 PRO B C 1
ATOM 2637 O O . PRO B 1 27 ? 40.875 38.844 -1.909 1 21.88 27 PRO B O 1
ATOM 2640 N N . THR B 1 28 ? 41.188 38.375 0.121 1 21.09 28 THR B N 1
ATOM 2641 C CA . THR B 1 28 ? 39.969 37.75 0.602 1 21.09 28 THR B CA 1
ATOM 2642 C C . THR B 1 28 ? 38.875 38.781 0.78 1 21.09 28 THR B C 1
ATOM 2644 O O . THR B 1 28 ? 38.906 39.562 1.724 1 21.09 28 THR B O 1
ATO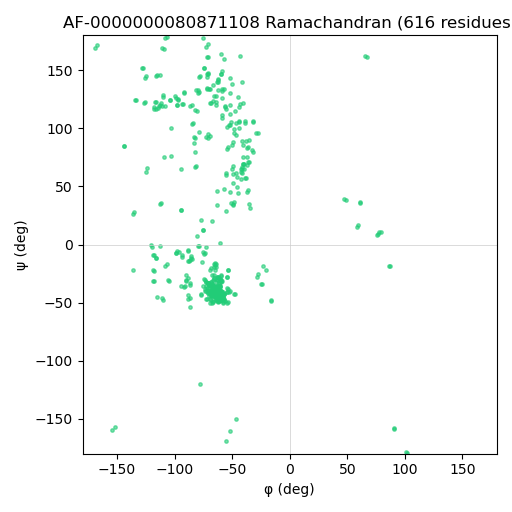M 2647 N N . GLY B 1 29 ? 38.781 39.688 -0.346 1 19.91 29 GLY B N 1
ATOM 2648 C CA . GLY B 1 29 ? 37.75 40.688 -0.033 1 19.91 29 GLY B CA 1
ATOM 2649 C C . GLY B 1 29 ? 36.5 40.062 0.517 1 19.91 29 GLY B C 1
ATOM 2650 O O . GLY B 1 29 ? 35.969 39.094 -0.047 1 19.91 29 GLY B O 1
ATOM 2651 N N . THR B 1 30 ? 36.406 40 1.838 1 22.62 30 THR B N 1
ATOM 2652 C CA . THR B 1 30 ? 35.312 39.562 2.703 1 22.62 30 THR B CA 1
ATOM 2653 C C . THR B 1 30 ? 34 40.219 2.291 1 22.62 30 THR B C 1
ATOM 2655 O O . THR B 1 30 ? 33.844 41.438 2.432 1 22.62 30 THR B O 1
ATOM 2658 N N . THR B 1 31 ? 33.656 40.094 0.978 1 22.59 31 THR B N 1
ATOM 2659 C CA . THR B 1 31 ? 32.375 40.719 0.719 1 22.59 31 THR B CA 1
ATOM 2660 C C . THR B 1 31 ? 31.344 40.25 1.742 1 22.59 31 THR B C 1
ATOM 2662 O O . THR B 1 31 ? 31.109 39.062 1.908 1 22.59 31 THR B O 1
ATOM 2665 N N . THR B 1 32 ? 31.266 40.969 2.891 1 24.28 32 THR B N 1
ATOM 2666 C CA . THR B 1 32 ? 30.234 40.844 3.918 1 24.28 32 THR B CA 1
ATOM 2667 C C . THR B 1 32 ? 28.844 40.875 3.297 1 24.28 32 THR B C 1
ATOM 2669 O O . THR B 1 32 ? 28.469 41.906 2.697 1 24.28 32 THR B O 1
ATOM 2672 N N . GLU B 1 33 ? 28.609 39.906 2.432 1 24.19 33 GLU B N 1
ATOM 2673 C CA . GLU B 1 33 ? 27.219 39.844 2.012 1 24.19 33 GLU B CA 1
ATOM 2674 C C . GLU B 1 33 ? 26.281 40.062 3.193 1 24.19 33 GLU B C 1
ATOM 2676 O O . GLU B 1 33 ? 26.359 39.375 4.203 1 24.19 33 GLU B O 1
ATOM 2681 N N . ASP B 1 34 ? 25.984 41.344 3.404 1 24.78 34 ASP B N 1
ATOM 2682 C CA . ASP B 1 34 ? 24.984 41.781 4.375 1 24.78 34 ASP B CA 1
ATOM 2683 C C . ASP B 1 34 ? 23.672 41.031 4.191 1 24.78 34 ASP B C 1
ATOM 2685 O O . ASP B 1 34 ? 23.047 41.125 3.139 1 24.78 34 ASP B O 1
ATOM 2689 N N . SER B 1 35 ? 23.75 39.719 4.445 1 25.02 35 SER B N 1
ATOM 2690 C CA . SER B 1 35 ? 22.484 38.969 4.559 1 25.02 35 SER B CA 1
ATOM 2691 C C . SER B 1 35 ? 21.422 39.812 5.254 1 25.02 35 SER B C 1
ATOM 2693 O O . SER B 1 35 ? 21.578 40.156 6.426 1 25.02 35 SER B O 1
ATOM 2695 N N . GLY B 1 36 ? 20.922 40.75 4.477 1 22.08 36 GLY B N 1
ATOM 2696 C CA . GLY B 1 36 ? 19.75 41.469 4.965 1 22.08 36 GLY B CA 1
ATOM 2697 C C . GLY B 1 36 ? 18.734 40.531 5.625 1 22.08 36 GLY B C 1
ATOM 2698 O O . GLY B 1 36 ? 18.125 39.688 4.961 1 22.08 36 GLY B O 1
ATOM 2699 N N . SER B 1 37 ? 19.203 39.938 6.773 1 23.73 37 SER B N 1
ATOM 2700 C CA . SER B 1 37 ? 18.297 39.188 7.629 1 23.73 37 SER B CA 1
ATOM 2701 C C . SER B 1 37 ? 16.938 39.906 7.742 1 23.73 37 SER B C 1
ATOM 2703 O O . SER B 1 37 ? 16.875 41.031 8.211 1 23.73 37 SER B O 1
ATOM 2705 N N . ASP B 1 38 ? 16.219 39.75 6.629 1 24.91 38 ASP B N 1
ATOM 2706 C CA . ASP B 1 38 ? 14.828 40.125 6.832 1 24.91 38 ASP B CA 1
ATOM 2707 C C . ASP B 1 38 ? 14.32 39.688 8.195 1 24.91 38 ASP B C 1
ATOM 2709 O O . ASP B 1 38 ? 14.164 38.469 8.438 1 24.91 38 ASP B O 1
ATOM 2713 N N . SER B 1 39 ? 15.047 40.188 9.234 1 22.72 39 SER B N 1
ATOM 2714 C CA . SER B 1 39 ? 14.555 39.969 10.586 1 22.72 39 SER B CA 1
ATOM 2715 C C . SER B 1 39 ? 13.039 40.156 10.664 1 22.72 39 SER B C 1
ATOM 2717 O O . SER B 1 39 ? 12.539 41.281 10.523 1 22.72 39 SER B O 1
ATOM 2719 N N . THR B 1 40 ? 12.383 39.25 10.008 1 23.48 40 THR B N 1
ATOM 2720 C CA . THR B 1 40 ? 11 39.312 10.469 1 23.48 40 THR B CA 1
ATOM 2721 C C . THR B 1 40 ? 10.945 39.594 11.969 1 23.48 40 THR B C 1
ATOM 2723 O O . THR B 1 40 ? 11.609 38.906 12.758 1 23.48 40 THR B O 1
ATOM 2726 N N . PRO B 1 41 ? 10.93 40.844 12.242 1 23.09 41 PRO B N 1
ATOM 2727 C CA . PRO B 1 41 ? 10.875 41.094 13.68 1 23.09 41 PRO B CA 1
ATOM 2728 C C . PRO B 1 41 ? 10.102 40.031 14.445 1 23.09 41 PRO B C 1
ATOM 2730 O O . PRO B 1 41 ? 8.969 39.688 14.07 1 23.09 41 PRO B O 1
ATOM 2733 N N . GLN B 1 42 ? 10.82 38.938 14.664 1 23.69 42 GLN B N 1
ATOM 2734 C CA . GLN B 1 42 ? 10.234 38.062 15.672 1 23.69 42 GLN B CA 1
ATOM 2735 C C . GLN B 1 42 ? 9.586 38.875 16.797 1 23.69 42 GLN B C 1
ATOM 2737 O O . GLN B 1 42 ? 10.25 39.656 17.484 1 23.69 42 GLN B O 1
ATOM 2742 N N . LEU B 1 43 ? 8.469 39.219 16.5 1 24.61 43 LEU B N 1
ATOM 2743 C CA . LEU B 1 43 ? 7.734 39.719 17.641 1 24.61 43 LEU B CA 1
ATOM 2744 C C . LEU B 1 43 ? 7.977 38.844 18.875 1 24.61 43 LEU B C 1
ATOM 2746 O O . LEU B 1 43 ? 7.559 37.688 18.906 1 24.61 43 LEU B O 1
ATOM 2750 N N . ASN B 1 44 ? 9.312 38.844 19.281 1 23.27 44 ASN B N 1
ATOM 2751 C CA . ASN B 1 44 ? 9.523 38.281 20.625 1 23.27 44 ASN B CA 1
ATOM 2752 C C . ASN B 1 44 ? 8.406 38.719 21.578 1 23.27 44 ASN B C 1
ATOM 2754 O O . ASN B 1 44 ? 8.328 39.875 21.984 1 23.27 44 ASN B O 1
ATOM 2758 N N . TYR B 1 45 ? 7.34 38.156 21.25 1 23.09 45 TYR B N 1
ATOM 2759 C CA . TYR B 1 45 ? 6.316 38.312 22.281 1 23.09 45 TYR B CA 1
ATOM 2760 C C . TYR B 1 45 ? 6.812 37.812 23.625 1 23.09 45 TYR B C 1
ATOM 2762 O O . TYR B 1 45 ? 6.977 36.594 23.828 1 23.09 45 TYR B O 1
ATOM 2770 N N . ASP B 1 46 ? 7.887 38.406 24.188 1 24.94 46 ASP B N 1
ATOM 2771 C CA . ASP B 1 46 ? 8.039 38.156 25.609 1 24.94 46 ASP B CA 1
ATOM 2772 C C . ASP B 1 46 ? 6.676 38 26.281 1 24.94 46 ASP B C 1
ATOM 2774 O O . ASP B 1 46 ? 5.742 38.75 26 1 24.94 46 ASP B O 1
ATOM 2778 N N . SER B 1 47 ? 6.426 36.812 26.578 1 25.41 47 SER B N 1
ATOM 2779 C CA . SER B 1 47 ? 5.355 36.531 27.531 1 25.41 47 SER B CA 1
ATOM 2780 C C . SER B 1 47 ? 5.281 37.594 28.609 1 25.41 47 SER B C 1
ATOM 2782 O O . SER B 1 47 ? 5.902 37.469 29.672 1 25.41 47 SER B O 1
ATOM 2784 N N . GLY B 1 48 ? 5.562 38.781 28.25 1 25.31 48 GLY B N 1
ATOM 2785 C CA . GLY B 1 48 ? 5.262 39.75 29.312 1 25.31 48 GLY B CA 1
ATOM 2786 C C . GLY B 1 48 ? 3.963 39.438 30.031 1 25.31 48 GLY B C 1
ATOM 2787 O O . GLY B 1 48 ? 2.883 39.562 29.453 1 25.31 48 GLY B O 1
ATOM 2788 N N . THR B 1 49 ? 4.051 38.344 30.766 1 25.38 49 THR B N 1
ATOM 2789 C CA . THR B 1 49 ? 3.092 38.281 31.875 1 25.38 49 THR B CA 1
ATOM 2790 C C . THR B 1 49 ? 2.73 39.656 32.375 1 25.38 49 THR B C 1
ATOM 2792 O O . THR B 1 49 ? 3.613 40.469 32.719 1 25.38 49 THR B O 1
ATOM 2795 N N . LEU B 1 50 ? 1.671 40.125 31.875 1 28.59 50 LEU B N 1
ATOM 2796 C CA . LEU B 1 50 ? 1.114 41.125 32.781 1 28.59 50 LEU B CA 1
ATOM 2797 C C . LEU B 1 50 ? 1.303 40.719 34.219 1 28.59 50 LEU B C 1
ATOM 2799 O O . LEU B 1 50 ? 0.562 39.875 34.75 1 28.59 50 LEU B O 1
ATOM 2803 N N . THR B 1 51 ? 2.561 40.25 34.531 1 27.36 51 THR B N 1
ATOM 2804 C CA . THR B 1 51 ? 2.82 40.062 35.938 1 27.36 51 THR B CA 1
ATOM 2805 C C . THR B 1 51 ? 2.176 41.188 36.75 1 27.36 51 THR B C 1
ATOM 2807 O O . THR B 1 51 ? 2.35 42.375 36.469 1 27.36 51 THR B O 1
ATOM 2810 N N . HIS B 1 52 ? 1.115 40.75 37.375 1 27.14 52 HIS B N 1
ATOM 2811 C CA . HIS B 1 52 ? 0.585 41.438 38.562 1 27.14 52 HIS B CA 1
ATOM 2812 C C . HIS B 1 52 ? 1.704 41.875 39.5 1 27.14 52 HIS B C 1
ATOM 2814 O O . HIS B 1 52 ? 2.25 41.031 40.219 1 27.14 52 HIS B O 1
ATOM 2820 N N . SER B 1 53 ? 2.684 42.656 39.062 1 27.41 53 SER B N 1
ATOM 2821 C CA . SER B 1 53 ? 3.324 43.156 40.25 1 27.41 53 SER B CA 1
ATOM 2822 C C . SER B 1 53 ? 2.287 43.594 41.281 1 27.41 53 SER B C 1
ATOM 2824 O O . SER B 1 53 ? 1.301 44.25 40.938 1 27.41 53 SER B O 1
ATOM 2826 N N . THR B 1 54 ? 2.025 42.969 42.281 1 30.12 54 THR B N 1
ATOM 2827 C CA . THR B 1 54 ? 1.355 43.406 43.5 1 30.12 54 THR B CA 1
ATOM 2828 C C . THR B 1 54 ? 1.495 44.906 43.688 1 30.12 54 THR B C 1
ATOM 2830 O O . THR B 1 54 ? 0.969 45.469 44.656 1 30.12 54 THR B O 1
ATOM 2833 N N . ASP B 1 55 ? 2.691 45.469 43.25 1 30.64 55 ASP B N 1
ATOM 2834 C CA . ASP B 1 55 ? 2.838 46.906 43.5 1 30.64 55 ASP B CA 1
ATOM 2835 C C . ASP B 1 55 ? 1.801 47.719 42.719 1 30.64 55 ASP B C 1
ATOM 2837 O O . ASP B 1 55 ? 1.472 47.375 41.562 1 30.64 55 ASP B O 1
ATOM 2841 N N . ASN B 1 56 ? 0.845 48.562 43.312 1 34.38 56 ASN B N 1
ATOM 2842 C CA . ASN B 1 56 ? -0.167 49.562 43 1 34.38 56 ASN B CA 1
ATOM 2843 C C . ASN B 1 56 ? 0.081 50.188 41.625 1 34.38 56 ASN B C 1
ATOM 2845 O O . ASN B 1 56 ? -0.658 51.094 41.219 1 34.38 56 ASN B O 1
ATOM 2849 N N . SER B 1 57 ? 1.28 50.156 41.062 1 35.06 57 SER B N 1
ATOM 2850 C CA . SER B 1 57 ? 1.802 50.938 39.938 1 35.06 57 SER B CA 1
ATOM 2851 C C . SER B 1 57 ? 1.446 50.281 38.594 1 35.06 57 SER B C 1
ATOM 2853 O O . SER B 1 57 ? 1.938 50.688 37.562 1 35.06 57 SER B O 1
ATOM 2855 N N . ASN B 1 58 ? 0.99 49.156 38.469 1 38.31 58 ASN B N 1
ATOM 2856 C CA . ASN B 1 58 ? 0.832 48.5 37.188 1 38.31 58 ASN B CA 1
ATOM 2857 C C . ASN B 1 58 ? -0.367 49.031 36.438 1 38.31 58 ASN B C 1
ATOM 2859 O O . ASN B 1 58 ? -1.196 48.281 35.938 1 38.31 58 ASN B O 1
ATOM 2863 N N . LYS B 1 59 ? -0.788 50.156 36.781 1 47.31 59 LYS B N 1
ATOM 2864 C CA . LYS B 1 59 ? -1.796 50.938 36.062 1 47.31 59 LYS B CA 1
ATOM 2865 C C . LYS B 1 59 ? -1.421 51.125 34.594 1 47.31 59 LYS B C 1
ATOM 2867 O O . LYS B 1 59 ? -0.31 51.562 34.281 1 47.31 59 LYS B O 1
ATOM 2872 N N . CYS B 1 60 ? -1.775 50.094 33.812 1 49.72 60 CYS B N 1
ATOM 2873 C CA . CYS B 1 60 ? -1.492 50.406 32.406 1 49.72 60 CYS B CA 1
ATOM 2874 C C . CYS B 1 60 ? -2.477 51.438 31.859 1 49.72 60 CYS B C 1
ATOM 2876 O O . CYS B 1 60 ? -3.689 51.219 31.922 1 49.72 60 CYS B O 1
ATOM 2878 N N . LEU B 1 61 ? -2.131 52.594 31.938 1 56.41 61 LEU B N 1
ATOM 2879 C CA . LEU B 1 61 ? -2.844 53.719 31.328 1 56.41 61 LEU B CA 1
ATOM 2880 C C . LEU B 1 61 ? -2.471 53.875 29.859 1 56.41 61 LEU B C 1
ATOM 2882 O O . LEU B 1 61 ? -1.338 54.25 29.547 1 56.41 61 LEU B O 1
ATOM 2886 N N . ALA B 1 62 ? -3.367 53.156 29.062 1 56 62 ALA B N 1
ATOM 2887 C CA . ALA B 1 62 ? -3.088 53.25 27.625 1 56 62 ALA B CA 1
ATOM 2888 C C . ALA B 1 62 ? -3.883 54.406 26.984 1 56 62 ALA B C 1
ATOM 2890 O O . ALA B 1 62 ? -5.086 54.531 27.234 1 56 62 ALA B O 1
ATOM 2891 N N . ILE B 1 63 ? -3.117 55.25 26.453 1 59.25 63 ILE B N 1
ATOM 2892 C CA . ILE B 1 63 ? -3.68 56.344 25.672 1 59.25 63 ILE B CA 1
ATOM 2893 C C . ILE B 1 63 ? -3.205 56.25 24.219 1 59.25 63 ILE B C 1
ATOM 2895 O O . ILE B 1 63 ? -2.008 56.094 23.969 1 59.25 63 ILE B O 1
ATOM 2899 N N . LEU B 1 64 ? -4.191 56.094 23.406 1 59 64 LEU B N 1
ATOM 2900 C CA . LEU B 1 64 ? -3.818 55.906 22 1 59 64 LEU B CA 1
ATOM 2901 C C . LEU B 1 64 ? -4.691 56.781 21.109 1 59 64 LEU B C 1
ATOM 2903 O O . LEU B 1 64 ? -5.906 56.875 21.312 1 59 64 LEU B O 1
ATOM 2907 N N . VAL B 1 65 ? -3.943 57.625 20.297 1 58.16 65 VAL B N 1
ATOM 2908 C CA . VAL B 1 65 ? -4.621 58.375 19.234 1 58.16 65 VAL B CA 1
ATOM 2909 C C . VAL B 1 65 ? -4.137 57.875 17.875 1 58.16 65 VAL B C 1
ATOM 2911 O O . VAL B 1 65 ? -2.934 57.719 17.656 1 58.16 65 VAL B O 1
ATOM 2914 N N . THR B 1 66 ? -4.941 57.344 16.984 1 53.84 66 THR B N 1
ATOM 2915 C CA . THR B 1 66 ? -4.527 56.812 15.688 1 53.84 66 THR B CA 1
ATOM 2916 C C . THR B 1 66 ? -4.578 57.875 14.609 1 53.84 66 THR B C 1
ATOM 2918 O O . THR B 1 66 ? -3.846 57.812 13.625 1 53.84 66 THR B O 1
ATOM 2921 N N . SER B 1 67 ? -5.445 58.844 14.492 1 48.72 67 SER B N 1
ATOM 2922 C CA . SER B 1 67 ? -5.535 59.719 13.336 1 48.72 67 SER B CA 1
ATOM 2923 C C . SER B 1 67 ? -5.055 61.125 13.664 1 48.72 67 SER B C 1
ATOM 2925 O O . SER B 1 67 ? -5.73 61.875 14.375 1 48.72 67 SER B O 1
ATOM 2927 N N . VAL B 1 68 ? -3.693 61.188 13.75 1 50.62 68 VAL B N 1
ATOM 2928 C CA . VAL B 1 68 ? -3.23 62.562 13.938 1 50.62 68 VAL B CA 1
ATOM 2929 C C . VAL B 1 68 ? -2.777 63.156 12.594 1 50.62 68 VAL B C 1
ATOM 2931 O O . VAL B 1 68 ? -2.32 62.406 11.719 1 50.62 68 VAL B O 1
ATOM 2934 N N . ASN B 1 69 ? -3.307 64.312 12.195 1 50.28 69 ASN B N 1
ATOM 2935 C CA . ASN B 1 69 ? -2.779 65 11.016 1 50.28 69 ASN B CA 1
ATOM 2936 C C . ASN B 1 69 ? -1.256 64.938 10.977 1 50.28 69 ASN B C 1
ATOM 2938 O O . ASN B 1 69 ? -0.595 65.188 11.992 1 50.28 69 ASN B O 1
ATOM 2942 N N . ILE B 1 70 ? -0.755 64.312 9.789 1 56.75 70 ILE B N 1
ATOM 2943 C CA . ILE B 1 70 ? 0.682 64.188 9.578 1 56.75 70 ILE B CA 1
ATOM 2944 C C . ILE B 1 70 ? 1.342 65.562 9.586 1 56.75 70 ILE B C 1
ATOM 2946 O O . ILE B 1 70 ? 0.886 66.5 8.898 1 56.75 70 ILE B O 1
ATOM 2950 N N . GLY B 1 71 ? 2.078 66 10.5 1 57.53 71 GLY B N 1
ATOM 2951 C CA . GLY B 1 71 ? 2.828 67.188 10.617 1 57.53 71 GLY B CA 1
ATOM 2952 C C . GLY B 1 71 ? 4.062 67.125 11.484 1 57.53 71 GLY B C 1
ATOM 2953 O O . GLY B 1 71 ? 4.668 66 11.57 1 57.53 71 GLY B O 1
ATOM 2954 N N . ASP B 1 72 ? 4.523 68.188 11.977 1 67 72 ASP B N 1
ATOM 2955 C CA . ASP B 1 72 ? 5.652 68.25 12.906 1 67 72 ASP B CA 1
ATOM 2956 C C . ASP B 1 72 ? 5.371 67.438 14.164 1 67 72 ASP B C 1
ATOM 2958 O O . ASP B 1 72 ? 4.242 67.375 14.656 1 67 72 ASP B O 1
ATOM 2962 N N . GLU B 1 73 ? 6.395 66.625 14.562 1 72.31 73 GLU B N 1
ATOM 2963 C CA . GLU B 1 73 ? 6.285 65.688 15.703 1 72.31 73 GLU B CA 1
ATOM 2964 C C . GLU B 1 73 ? 5.688 66.438 16.922 1 72.31 73 GLU B C 1
ATOM 2966 O O . GLU B 1 73 ? 4.824 65.875 17.609 1 72.31 73 GLU B O 1
ATOM 2971 N N . VAL B 1 74 ? 6.152 67.625 17.141 1 74.62 74 VAL B N 1
ATOM 2972 C CA . VAL B 1 74 ? 5.703 68.375 18.312 1 74.62 74 VAL B CA 1
ATOM 2973 C C . VAL B 1 74 ? 4.223 68.75 18.156 1 74.62 74 VAL B C 1
ATOM 2975 O O . VAL B 1 74 ? 3.451 68.625 19.109 1 74.62 74 VAL B O 1
ATOM 2978 N N . VAL B 1 75 ? 3.873 69 16.922 1 70.56 75 VAL B N 1
ATOM 2979 C CA . VAL B 1 75 ? 2.488 69.438 16.656 1 70.56 75 VAL B CA 1
ATOM 2980 C C . VAL B 1 75 ? 1.581 68.188 16.766 1 70.56 75 VAL B C 1
ATOM 2982 O O . VAL B 1 75 ? 0.484 68.25 17.328 1 70.56 75 VAL B O 1
ATOM 2985 N N . MET B 1 76 ? 2.096 67.125 16.359 1 70.31 76 MET B N 1
ATOM 2986 C CA . MET B 1 76 ? 1.31 65.875 16.391 1 70.31 76 MET B CA 1
ATOM 2987 C C . MET B 1 76 ? 1.058 65.438 17.828 1 70.31 76 MET B C 1
ATOM 2989 O O . MET B 1 76 ? -0.046 65 18.172 1 70.31 76 MET B O 1
ATOM 2993 N N . LYS B 1 77 ? 2.096 65.562 18.641 1 72.69 77 LYS B N 1
ATOM 2994 C CA . LYS B 1 77 ? 1.955 65.188 20.031 1 72.69 77 LYS B CA 1
ATOM 2995 C C . LYS B 1 77 ? 0.989 66.062 20.766 1 72.69 77 LYS B C 1
ATOM 2997 O O . LYS B 1 77 ? 0.176 65.625 21.578 1 72.69 77 LYS B O 1
ATOM 3002 N N . GLU B 1 78 ? 1.105 67.375 20.438 1 74.12 78 GLU B N 1
ATOM 3003 C CA . GLU B 1 78 ? 0.223 68.312 21.094 1 74.12 78 GLU B CA 1
ATOM 3004 C C . GLU B 1 78 ? -1.229 68.125 20.672 1 74.12 78 GLU B C 1
ATOM 3006 O O . GLU B 1 78 ? -2.137 68.188 21.5 1 74.12 78 GLU B O 1
ATOM 3011 N N . GLU B 1 79 ? -1.396 67.875 19.422 1 68.31 79 GLU B N 1
ATOM 3012 C CA . GLU B 1 79 ? -2.74 67.625 18.922 1 68.31 79 GLU B CA 1
ATOM 3013 C C . GLU B 1 79 ? -3.326 66.375 19.531 1 68.31 79 GLU B C 1
ATOM 3015 O O . GLU B 1 79 ? -4.52 66.312 19.844 1 68.31 79 GLU B O 1
ATOM 3020 N N . ALA B 1 80 ? -2.484 65.375 19.625 1 71.06 80 ALA B N 1
ATOM 3021 C CA . ALA B 1 80 ? -2.938 64.188 20.25 1 71.06 80 ALA B CA 1
ATOM 3022 C C . ALA B 1 80 ? -3.336 64.375 21.703 1 71.06 80 ALA B C 1
ATOM 3024 O O . ALA B 1 80 ? -4.359 63.875 22.156 1 71.06 80 ALA B O 1
ATOM 3025 N N . LYS B 1 81 ? -2.529 65.062 22.438 1 72.88 81 LYS B N 1
ATOM 3026 C CA . LYS B 1 81 ? -2.834 65.375 23.844 1 72.88 81 LYS B CA 1
ATOM 3027 C C . LYS B 1 81 ? -4.156 66.125 23.969 1 72.88 81 LYS B C 1
ATOM 3029 O O . LYS B 1 81 ? -4.969 65.812 24.844 1 72.88 81 LYS B O 1
ATOM 3034 N N . ASP B 1 82 ? -4.344 67.062 23.078 1 72.06 82 ASP B N 1
ATOM 3035 C CA . ASP B 1 82 ? -5.574 67.875 23.109 1 72.06 82 ASP B CA 1
ATOM 3036 C C . ASP B 1 82 ? -6.789 67 22.812 1 72.06 82 ASP B C 1
ATOM 3038 O O . ASP B 1 82 ? -7.812 67.062 23.5 1 72.06 82 ASP B O 1
ATOM 3042 N N . SER B 1 83 ? -6.566 66.188 21.828 1 71.19 83 SER B N 1
ATOM 3043 C CA . SER B 1 83 ? -7.668 65.312 21.438 1 71.19 83 SER B CA 1
ATOM 3044 C C . SER B 1 83 ? -8.008 64.312 22.547 1 71.19 83 SER B C 1
ATOM 3046 O O . SER B 1 83 ? -9.18 64.062 22.797 1 71.19 83 SER B O 1
ATOM 3048 N N . LEU B 1 84 ? -7.035 63.875 23.234 1 71.44 84 LEU B N 1
ATOM 3049 C CA . LEU B 1 84 ? -7.242 62.906 24.312 1 71.44 84 LEU B CA 1
ATOM 3050 C C . LEU B 1 84 ? -7.883 63.594 25.516 1 71.44 84 LEU B C 1
ATOM 3052 O O . LEU B 1 84 ? -8.719 63 26.203 1 71.44 84 LEU B O 1
ATOM 3056 N N . GLN B 1 85 ? -7.426 64.812 25.734 1 73 85 GLN B N 1
ATOM 3057 C CA . GLN B 1 85 ? -8.031 65.562 26.828 1 73 85 GLN B CA 1
ATOM 3058 C C . GLN B 1 85 ? -9.523 65.75 26.578 1 73 85 GLN B C 1
ATOM 3060 O O . GLN B 1 85 ? -10.328 65.625 27.5 1 73 85 GLN B O 1
ATOM 3065 N N . VAL B 1 86 ? -9.836 66.062 25.328 1 72 86 VAL B N 1
ATOM 3066 C CA . VAL B 1 86 ? -11.234 66.25 24.969 1 72 86 VAL B CA 1
ATOM 3067 C C . VAL B 1 86 ? -11.992 64.938 25.141 1 72 86 VAL B C 1
ATOM 3069 O O . VAL B 1 86 ? -13.109 64.938 25.672 1 72 86 VAL B O 1
ATOM 3072 N N . ALA B 1 87 ? -11.359 63.906 24.719 1 70.88 87 ALA B N 1
ATOM 3073 C CA . ALA B 1 87 ? -12.008 62.594 24.812 1 70.88 87 ALA B CA 1
ATOM 3074 C C . ALA B 1 87 ? -12.227 62.188 26.281 1 70.88 87 ALA B C 1
ATOM 3076 O O . ALA B 1 87 ? -13.25 61.625 26.625 1 70.88 87 ALA B O 1
ATOM 3077 N N . LEU B 1 88 ? -11.25 62.469 27.094 1 71.94 88 LEU B N 1
ATOM 3078 C CA . LEU B 1 88 ? -11.352 62.156 28.5 1 71.94 88 LEU B CA 1
ATOM 3079 C C . LEU B 1 88 ? -12.508 62.906 29.156 1 71.94 88 LEU B C 1
ATOM 3081 O O . LEU B 1 88 ? -13.148 62.406 30.078 1 71.94 88 LEU B O 1
ATOM 3085 N N . GLN B 1 89 ? -12.805 64.062 28.609 1 72.81 89 GLN B N 1
ATOM 3086 C CA . GLN B 1 89 ? -13.859 64.875 29.188 1 72.81 89 GLN B CA 1
ATOM 3087 C C . GLN B 1 89 ? -15.219 64.562 28.594 1 72.81 89 GLN B C 1
ATOM 3089 O O . GLN B 1 89 ? -16.234 64.625 29.281 1 72.81 89 GLN B O 1
ATOM 3094 N N . THR B 1 90 ? -15.148 64.062 27.328 1 73.25 90 THR B N 1
ATOM 3095 C CA . THR B 1 90 ? -16.422 63.938 26.625 1 73.25 90 THR B CA 1
ATOM 3096 C C . THR B 1 90 ? -16.844 62.469 26.562 1 73.25 90 THR B C 1
ATOM 3098 O O . THR B 1 90 ? -18.031 62.156 26.562 1 73.25 90 THR B O 1
ATOM 3101 N N . ASP B 1 91 ? -15.828 61.594 26.531 1 72.75 91 ASP B N 1
ATOM 3102 C CA . ASP B 1 91 ? -16.188 60.188 26.281 1 72.75 91 ASP B CA 1
ATOM 3103 C C . ASP B 1 91 ? -16.734 59.531 27.547 1 72.75 91 ASP B C 1
ATOM 3105 O O . ASP B 1 91 ? -16.266 59.812 28.656 1 72.75 91 ASP B O 1
ATOM 3109 N N . GLU B 1 92 ? -17.719 58.656 27.266 1 75.44 92 GLU B N 1
ATOM 3110 C CA . GLU B 1 92 ? -18.25 57.844 28.344 1 75.44 92 GLU B CA 1
ATOM 3111 C C . GLU B 1 92 ? -17.359 56.656 28.625 1 75.44 92 GLU B C 1
ATOM 3113 O O . GLU B 1 92 ? -17.016 55.906 27.703 1 75.44 92 GLU B O 1
ATOM 3118 N N . LEU B 1 93 ? -16.781 56.719 29.875 1 75.94 93 LEU B N 1
ATOM 3119 C CA . LEU B 1 93 ? -15.977 55.562 30.266 1 75.94 93 LEU B CA 1
ATOM 3120 C C . LEU B 1 93 ? -16.859 54.406 30.75 1 75.94 93 LEU B C 1
ATOM 3122 O O . LEU B 1 93 ? -17.922 54.656 31.344 1 75.94 93 LEU B O 1
ATOM 3126 N N . SER B 1 94 ? -16.547 53.188 30.219 1 78.88 94 SER B N 1
ATOM 3127 C CA . SER B 1 94 ? -17.266 52 30.656 1 78.88 94 SER B CA 1
ATOM 3128 C C . SER B 1 94 ? -16.312 51.031 31.359 1 78.88 94 SER B C 1
ATOM 3130 O O . SER B 1 94 ? -15.102 51.094 31.156 1 78.88 94 SER B O 1
ATOM 3132 N N . ILE B 1 95 ? -16.922 50.406 32.344 1 73.81 95 ILE B N 1
ATOM 3133 C CA . ILE B 1 95 ? -16.188 49.375 33.062 1 73.81 95 ILE B CA 1
ATOM 3134 C C . ILE B 1 95 ? -16.578 48 32.5 1 73.81 95 ILE B C 1
ATOM 3136 O O . ILE B 1 95 ? -17.75 47.688 32.312 1 73.81 95 ILE B O 1
ATOM 3140 N N . GLU B 1 96 ? -15.57 47.281 31.984 1 71.12 96 GLU B N 1
ATOM 3141 C CA . GLU B 1 96 ? -15.805 45.938 31.516 1 71.12 96 GLU B CA 1
ATOM 3142 C C . GLU B 1 96 ? -14.836 44.938 32.156 1 71.12 96 GLU B C 1
ATOM 3144 O O . GLU B 1 96 ? -13.672 45.281 32.406 1 71.12 96 GLU B O 1
ATOM 3149 N N . THR B 1 97 ? -15.414 43.969 32.812 1 62.34 97 THR B N 1
ATOM 3150 C CA . THR B 1 97 ? -14.586 42.906 33.344 1 62.34 97 THR B CA 1
ATOM 3151 C C . THR B 1 97 ? -14.312 41.844 32.25 1 62.34 97 THR B C 1
ATOM 3153 O O . THR B 1 97 ? -15.25 41.25 31.719 1 62.34 97 THR B O 1
ATOM 3156 N N . ARG B 1 98 ? -13.102 42 31.844 1 58.53 98 ARG B N 1
ATOM 3157 C CA . ARG B 1 98 ? -12.742 41 30.875 1 58.53 98 ARG B CA 1
ATOM 3158 C C . ARG B 1 98 ? -11.602 40.125 31.391 1 58.53 98 ARG B C 1
ATOM 3160 O O . ARG B 1 98 ? -10.594 40.625 31.891 1 58.53 98 ARG B O 1
ATOM 3167 N N . TYR B 1 99 ? -11.773 38.906 31.469 1 53.19 99 TYR B N 1
ATOM 3168 C CA . TYR B 1 99 ? -10.828 37.906 31.953 1 53.19 99 TYR B CA 1
ATOM 3169 C C . TYR B 1 99 ? -10.477 38.188 33.406 1 53.19 99 TYR B C 1
ATOM 3171 O O . TYR B 1 99 ? -9.297 38.156 33.781 1 53.19 99 TYR B O 1
ATOM 3179 N N . SER B 1 100 ? -11.375 38.594 34.062 1 55.16 100 SER B N 1
ATOM 3180 C CA . SER B 1 100 ? -11.289 38.781 35.5 1 55.16 100 SER B CA 1
ATOM 3181 C C . SER B 1 100 ? -10.484 40.031 35.844 1 55.16 100 SER B C 1
ATOM 3183 O O . SER B 1 100 ? -9.945 40.156 36.938 1 55.16 100 SER B O 1
ATOM 3185 N N . ILE B 1 101 ? -10.18 40.781 34.812 1 57.5 101 ILE B N 1
ATOM 3186 C CA . ILE B 1 101 ? -9.5 42.031 35.062 1 57.5 101 ILE B CA 1
ATOM 3187 C C . ILE B 1 101 ? -10.438 43.219 34.75 1 57.5 101 ILE B C 1
ATOM 3189 O O . ILE B 1 101 ? -10.992 43.281 33.656 1 57.5 101 ILE B O 1
ATOM 3193 N N . PRO B 1 102 ? -10.664 43.938 35.688 1 64.19 102 PRO B N 1
ATOM 3194 C CA . PRO B 1 102 ? -11.508 45.094 35.406 1 64.19 102 PRO B CA 1
ATOM 3195 C C . PRO B 1 102 ? -10.828 46.125 34.5 1 64.19 102 PRO B C 1
ATOM 3197 O O . PRO B 1 102 ? -9.672 46.5 34.719 1 64.19 102 PRO B O 1
ATOM 3200 N N . LEU B 1 103 ? -11.406 46.438 33.375 1 68.31 103 LEU B N 1
ATOM 3201 C CA . LEU B 1 103 ? -10.93 47.438 32.406 1 68.31 103 LEU B CA 1
ATOM 3202 C C . LEU B 1 103 ? -11.859 48.625 32.406 1 68.31 103 LEU B C 1
ATOM 3204 O O . LEU B 1 103 ? -13.086 48.469 32.469 1 68.31 103 LEU B O 1
ATOM 3208 N N . VAL B 1 104 ? -11.219 49.781 32.562 1 69.81 104 VAL B N 1
ATOM 3209 C CA . VAL B 1 104 ? -11.992 51 32.438 1 69.81 104 VAL B CA 1
ATOM 3210 C C . VAL B 1 104 ? -11.5 51.812 31.25 1 69.81 104 VAL B C 1
ATOM 3212 O O . VAL B 1 104 ? -10.297 52.031 31.094 1 69.81 104 VAL B O 1
ATOM 3215 N N . GLY B 1 105 ? -12.266 52 30.328 1 72.81 105 GLY B N 1
ATOM 3216 C CA . GLY B 1 105 ? -11.875 52.781 29.172 1 72.81 105 GLY B CA 1
ATOM 3217 C C . GLY B 1 105 ? -13.039 53.156 28.266 1 72.81 105 GLY B C 1
ATOM 3218 O O . GLY B 1 105 ? -14.188 52.781 28.547 1 72.81 105 GLY B O 1
ATOM 3219 N N . ASN B 1 106 ? -12.656 54 27.359 1 71.19 106 ASN B N 1
ATOM 3220 C CA . ASN B 1 106 ? -13.672 54.281 26.344 1 71.19 106 ASN B CA 1
ATOM 3221 C C . ASN B 1 106 ? -13.844 53.094 25.406 1 71.19 106 ASN B C 1
ATOM 3223 O O . ASN B 1 106 ? -13.164 52.062 25.562 1 71.19 106 ASN B O 1
ATOM 3227 N N . GLN B 1 107 ? -14.844 53.156 24.609 1 72.56 107 GLN B N 1
ATOM 3228 C CA . GLN B 1 107 ? -15.18 52.031 23.75 1 72.56 107 GLN B CA 1
ATOM 3229 C C . GLN B 1 107 ? -13.969 51.562 22.938 1 72.56 107 GLN B C 1
ATOM 3231 O O . GLN B 1 107 ? -13.695 50.375 22.844 1 72.56 107 GLN B O 1
ATOM 3236 N N . ALA B 1 108 ? -13.219 52.594 22.484 1 67.19 108 ALA B N 1
ATOM 3237 C CA . ALA B 1 108 ? -12.047 52.281 21.672 1 67.19 108 ALA B CA 1
ATOM 3238 C C . ALA B 1 108 ? -10.977 51.562 22.5 1 67.19 108 ALA B C 1
ATOM 3240 O O . ALA B 1 108 ? -10.328 50.625 22.031 1 67.19 108 ALA B O 1
ATOM 3241 N N . GLY B 1 109 ? -10.828 52.094 23.719 1 68.88 109 GLY B N 1
ATOM 3242 C CA . GLY B 1 109 ? -9.852 51.469 24.609 1 68.88 109 GLY B CA 1
ATOM 3243 C C . GLY B 1 109 ? -10.219 50.062 25.016 1 68.88 109 GLY B C 1
ATOM 3244 O O . GLY B 1 109 ? -9.367 49.188 25.062 1 68.88 109 GLY B O 1
ATOM 3245 N N . LEU B 1 110 ? -11.422 49.844 25.328 1 68.56 110 LEU B N 1
ATOM 3246 C CA . LEU B 1 110 ? -11.898 48.531 25.719 1 68.56 110 LEU B CA 1
ATOM 3247 C C . LEU B 1 110 ? -11.781 47.531 24.578 1 68.56 110 LEU B C 1
ATOM 3249 O O . LEU B 1 110 ? -11.438 46.344 24.797 1 68.56 110 LEU B O 1
ATOM 3253 N N . GLU B 1 111 ? -11.992 47.969 23.406 1 68.38 111 GLU B N 1
ATOM 3254 C CA . GLU B 1 111 ? -11.852 47.125 22.219 1 68.38 111 GLU B CA 1
ATOM 3255 C C . GLU B 1 111 ? -10.398 46.719 22.016 1 68.38 111 GLU B C 1
ATOM 3257 O O . GLU B 1 111 ? -10.109 45.562 21.641 1 68.38 111 GLU B O 1
ATOM 3262 N N . GLN B 1 112 ? -9.57 47.688 22.359 1 68.25 112 GLN B N 1
ATOM 3263 C CA . GLN B 1 112 ? -8.148 47.406 22.203 1 68.25 112 GLN B CA 1
ATOM 3264 C C . GLN B 1 112 ? -7.68 46.344 23.219 1 68.25 112 GLN B C 1
ATOM 3266 O O . GLN B 1 112 ? -6.883 45.469 22.875 1 68.25 112 GLN B O 1
ATOM 3271 N N . ALA B 1 113 ? -8.133 46.531 24.438 1 65 113 ALA B N 1
ATOM 3272 C CA . ALA B 1 113 ? -7.777 45.562 25.469 1 65 113 ALA B CA 1
ATOM 3273 C C . ALA B 1 113 ? -8.273 44.156 25.109 1 65 113 ALA B C 1
ATOM 3275 O O . ALA B 1 113 ? -7.57 43.188 25.328 1 65 113 ALA B O 1
ATOM 3276 N N . SER B 1 114 ? -9.453 44.062 24.656 1 67.75 114 SER B N 1
ATOM 3277 C CA . SER B 1 114 ? -10.023 42.781 24.234 1 67.75 114 SER B CA 1
ATOM 3278 C C . SER B 1 114 ? -9.203 42.156 23.109 1 67.75 114 SER B C 1
ATOM 3280 O O . SER B 1 114 ? -9.016 40.938 23.062 1 67.75 114 SER B O 1
ATOM 3282 N N . SER B 1 115 ? -8.672 43.031 22.391 1 68.81 115 SER B N 1
ATOM 3283 C CA . SER B 1 115 ? -7.891 42.562 21.25 1 68.81 115 SER B CA 1
ATOM 3284 C C . SER B 1 115 ? -6.562 41.938 21.703 1 68.81 115 SER B C 1
ATOM 3286 O O . SER B 1 115 ? -6.102 40.969 21.141 1 68.81 115 SER B O 1
ATOM 3288 N N . THR B 1 116 ? -6.066 42.5 22.797 1 67.19 116 THR B N 1
ATOM 3289 C CA . THR B 1 116 ? -4.781 42.031 23.281 1 67.19 116 THR B CA 1
ATOM 3290 C C . THR B 1 116 ? -4.918 40.594 23.828 1 67.19 116 THR B C 1
ATOM 3292 O O . THR B 1 116 ? -4.078 39.75 23.562 1 67.19 116 THR B O 1
ATOM 3295 N N . ARG B 1 117 ? -5.852 40.375 24.656 1 68.31 117 ARG B N 1
ATOM 3296 C CA . ARG B 1 117 ? -6.07 39.031 25.188 1 68.31 117 ARG B CA 1
ATOM 3297 C C . ARG B 1 117 ? -6.398 38.062 24.062 1 68.31 117 ARG B C 1
ATOM 3299 O O . ARG B 1 117 ? -5.898 36.938 24.062 1 68.31 117 ARG B O 1
ATOM 3306 N N . ALA B 1 118 ? -7.312 38.531 23.281 1 73.69 118 ALA B N 1
ATOM 3307 C CA . ALA B 1 118 ? -7.668 37.688 22.125 1 73.69 118 ALA B CA 1
ATOM 3308 C C . ALA B 1 118 ? -6.434 37.344 21.297 1 73.69 118 ALA B C 1
ATOM 3310 O O . ALA B 1 118 ? -6.328 36.25 20.75 1 73.69 118 ALA B O 1
ATOM 3311 N N . PHE B 1 119 ? -5.531 38.25 21.406 1 77.88 119 PHE B N 1
ATOM 3312 C CA . PHE B 1 119 ? -4.281 38.062 20.688 1 77.88 119 PHE B CA 1
ATOM 3313 C C . PHE B 1 119 ? -3.48 36.906 21.297 1 77.88 119 PHE B C 1
ATOM 3315 O O . PHE B 1 119 ? -2.965 36.062 20.578 1 77.88 119 PHE B O 1
ATOM 3322 N N . VAL B 1 120 ? -3.395 36.938 22.609 1 75 120 VAL B N 1
ATOM 3323 C CA . VAL B 1 120 ? -2.629 35.906 23.297 1 75 120 VAL B CA 1
ATOM 3324 C C . VAL B 1 120 ? -3.256 34.531 23.031 1 75 120 VAL B C 1
ATOM 3326 O O . VAL B 1 120 ? -2.549 33.562 22.734 1 75 120 VAL B O 1
ATOM 3329 N N . GLU B 1 121 ? -4.516 34.406 23.156 1 83.19 121 GLU B N 1
ATOM 3330 C CA . GLU B 1 121 ? -5.215 33.156 22.922 1 83.19 121 GLU B CA 1
ATOM 3331 C C . GLU B 1 121 ? -5.047 32.688 21.469 1 83.19 121 GLU B C 1
ATOM 3333 O O . GLU B 1 121 ? -4.836 31.5 21.219 1 83.19 121 GLU B O 1
ATOM 3338 N N . LEU B 1 122 ? -5.145 33.594 20.578 1 84.62 122 LEU B N 1
ATOM 3339 C CA . LEU B 1 122 ? -4.984 33.281 19.156 1 84.62 122 LEU B CA 1
ATOM 3340 C C . LEU B 1 122 ? -3.564 32.812 18.859 1 84.62 122 LEU B C 1
ATOM 3342 O O . LEU B 1 122 ? -3.365 31.922 18.047 1 84.62 122 LEU B O 1
ATOM 3346 N N . LYS B 1 123 ? -2.736 33.438 19.562 1 83.56 123 LYS B N 1
ATOM 3347 C CA . LYS B 1 123 ? -1.341 33.031 19.391 1 83.56 123 LYS B CA 1
ATOM 3348 C C . LYS B 1 123 ? -1.123 31.609 19.844 1 83.56 123 LYS B C 1
ATOM 3350 O O . LYS B 1 123 ? -0.444 30.828 19.172 1 83.56 123 LYS B O 1
ATOM 3355 N N . GLN B 1 124 ? -1.658 31.266 20.969 1 89.38 124 GLN B N 1
ATOM 3356 C CA . GLN B 1 124 ? -1.569 29.891 21.469 1 89.38 124 GLN B CA 1
ATOM 3357 C C . GLN B 1 124 ? -2.238 28.922 20.5 1 89.38 124 GLN B C 1
ATOM 3359 O O . GLN B 1 124 ? -1.697 27.844 20.234 1 89.38 124 GLN B O 1
ATOM 3364 N N . HIS B 1 125 ? -3.346 29.328 20.047 1 92.12 125 HIS B N 1
ATOM 3365 C CA . HIS B 1 125 ? -4.074 28.5 19.094 1 92.12 125 HIS B CA 1
ATOM 3366 C C . HIS B 1 125 ? -3.268 28.297 17.812 1 92.12 125 HIS B C 1
ATOM 3368 O O . HIS B 1 125 ? -3.162 27.188 17.312 1 92.12 125 HIS B O 1
ATOM 3374 N N . ALA B 1 126 ? -2.729 29.297 17.281 1 90.44 126 ALA B N 1
ATOM 3375 C CA . ALA B 1 126 ? -1.906 29.234 16.078 1 90.44 126 ALA B CA 1
ATOM 3376 C C . ALA B 1 126 ? -0.703 28.312 16.281 1 90.44 126 ALA B C 1
ATOM 3378 O O . ALA B 1 126 ? -0.334 27.547 15.391 1 90.44 126 ALA B O 1
ATOM 3379 N N . ASN B 1 127 ? -0.161 28.453 17.469 1 91.88 127 ASN B N 1
ATOM 3380 C CA . ASN B 1 127 ? 0.957 27.578 17.797 1 91.88 127 ASN B CA 1
ATOM 3381 C C . ASN B 1 127 ? 0.531 26.109 17.812 1 91.88 127 ASN B C 1
ATOM 3383 O O . ASN B 1 127 ? 1.245 25.25 17.281 1 91.88 127 ASN B O 1
ATOM 3387 N N . SER B 1 128 ? -0.545 25.859 18.406 1 96 128 SER B N 1
ATOM 3388 C CA . SER B 1 128 ? -1.074 24.5 18.438 1 96 128 SER B CA 1
ATOM 3389 C C . SER B 1 128 ? -1.351 23.984 17.031 1 96 128 SER B C 1
ATOM 3391 O O . SER B 1 128 ? -1.035 22.828 16.703 1 96 128 SER B O 1
ATOM 3393 N N . LEU B 1 129 ? -1.908 24.797 16.188 1 95 129 LEU B N 1
ATOM 3394 C CA . LEU B 1 129 ? -2.168 24.438 14.805 1 95 129 LEU B CA 1
ATOM 3395 C C . LEU B 1 129 ? -0.864 24.172 14.055 1 95 129 LEU B C 1
ATOM 3397 O O . LEU B 1 129 ? -0.785 23.234 13.258 1 95 129 LEU B O 1
ATOM 3401 N N . GLY B 1 130 ? 0.041 24.969 14.367 1 95.06 130 GLY B N 1
ATOM 3402 C CA . GLY B 1 130 ? 1.347 24.75 13.758 1 95.06 130 GLY B CA 1
ATOM 3403 C C . GLY B 1 130 ? 1.957 23.406 14.102 1 95.06 130 GLY B C 1
ATOM 3404 O O . GLY B 1 130 ? 2.498 22.734 13.227 1 95.06 130 GLY B O 1
ATOM 3405 N N . GLN B 1 131 ? 1.887 23.062 15.32 1 96.38 131 GLN B N 1
ATOM 3406 C CA . GLN B 1 131 ? 2.375 21.75 15.758 1 96.38 131 GLN B CA 1
ATOM 3407 C C . GLN B 1 131 ? 1.604 20.625 15.078 1 96.38 131 GLN B C 1
ATOM 3409 O O . GLN B 1 131 ? 2.197 19.641 14.633 1 96.38 131 GLN B O 1
ATOM 3414 N N . LYS B 1 132 ? 0.363 20.781 15.031 1 97 132 LYS B N 1
ATOM 3415 C CA . LYS B 1 132 ? -0.477 19.781 14.391 1 97 132 LYS B CA 1
ATOM 3416 C C . LYS B 1 132 ? -0.133 19.641 12.906 1 97 132 LYS B C 1
ATOM 3418 O O . LYS B 1 132 ? -0.082 18.531 12.383 1 97 132 LYS B O 1
ATOM 3423 N N . VAL B 1 133 ? 0.047 20.703 12.266 1 96.5 133 VAL B N 1
ATOM 3424 C CA . VAL B 1 133 ? 0.438 20.688 10.859 1 96.5 133 VAL B CA 1
ATOM 3425 C C . VAL B 1 133 ? 1.736 19.906 10.688 1 96.5 133 VAL B C 1
ATOM 3427 O O . VAL B 1 133 ? 1.838 19.047 9.812 1 96.5 133 VAL B O 1
ATOM 3430 N N . SER B 1 134 ? 2.674 20.219 11.547 1 96.88 134 SER B N 1
ATOM 3431 C CA . SER B 1 134 ? 3.959 19.531 11.477 1 96.88 134 SER B CA 1
ATOM 3432 C C . SER B 1 134 ? 3.791 18.016 11.656 1 96.88 134 SER B C 1
ATOM 3434 O O . SER B 1 134 ? 4.379 17.234 10.914 1 96.88 134 SER B O 1
ATOM 3436 N N . GLN B 1 135 ? 3.041 17.625 12.562 1 97.38 135 GLN B N 1
ATOM 3437 C CA . GLN B 1 135 ? 2.799 16.219 12.828 1 97.38 135 GLN B CA 1
ATOM 3438 C C . GLN B 1 135 ? 2.094 15.547 11.656 1 97.38 135 GLN B C 1
ATOM 3440 O O . GLN B 1 135 ? 2.463 14.445 11.25 1 97.38 135 GLN B O 1
ATOM 3445 N N . LEU B 1 136 ? 1.129 16.188 11.078 1 97.12 136 LEU B N 1
ATOM 3446 C CA . LEU B 1 136 ? 0.369 15.641 9.961 1 97.12 136 LEU B CA 1
ATOM 3447 C C . LEU B 1 136 ? 1.239 15.531 8.719 1 97.12 136 LEU B C 1
ATOM 3449 O O . LEU B 1 136 ? 1.103 14.578 7.941 1 97.12 136 LEU B O 1
ATOM 3453 N N . GLU B 1 137 ? 2.102 16.438 8.578 1 97.12 137 GLU B N 1
ATOM 3454 C CA . GLU B 1 137 ? 3.018 16.391 7.441 1 97.12 137 GLU B CA 1
ATOM 3455 C C . GLU B 1 137 ? 3.967 15.195 7.555 1 97.12 137 GLU B C 1
ATOM 3457 O O . GLU B 1 137 ? 4.238 14.516 6.566 1 97.12 137 GLU B O 1
ATOM 3462 N N . LEU B 1 138 ? 4.422 15.016 8.742 1 96.81 138 LEU B N 1
ATOM 3463 C CA . LEU B 1 138 ? 5.289 13.867 8.984 1 96.81 138 LEU B CA 1
ATOM 3464 C C . LEU B 1 138 ? 4.539 12.555 8.742 1 96.81 138 LEU B C 1
ATOM 3466 O O . LEU B 1 138 ? 5.066 11.641 8.109 1 96.81 138 LEU B O 1
ATOM 3470 N N . ASN B 1 139 ? 3.379 12.508 9.203 1 97.19 139 ASN B N 1
ATOM 3471 C CA . ASN B 1 139 ? 2.551 11.328 9.008 1 97.19 139 ASN B CA 1
ATOM 3472 C C . ASN B 1 139 ? 2.246 11.094 7.531 1 97.19 139 ASN B C 1
ATOM 3474 O O . ASN B 1 139 ? 2.312 9.961 7.047 1 97.19 139 ASN B O 1
ATOM 3478 N N . ASN B 1 140 ? 1.91 12.133 6.918 1 96.31 140 ASN B N 1
ATOM 3479 C CA . ASN B 1 140 ? 1.632 12.055 5.488 1 96.31 140 ASN B CA 1
ATOM 3480 C C . ASN B 1 140 ? 2.838 11.539 4.711 1 96.31 140 ASN B C 1
ATOM 3482 O O . ASN B 1 140 ? 2.697 10.695 3.826 1 96.31 140 ASN B O 1
ATOM 3486 N N . ALA B 1 141 ? 3.902 12.016 5.066 1 95.81 141 ALA B N 1
ATOM 3487 C CA . ALA B 1 141 ? 5.129 11.586 4.398 1 95.81 141 ALA B CA 1
ATOM 3488 C C . ALA B 1 141 ? 5.387 10.102 4.637 1 95.81 141 ALA B C 1
ATOM 3490 O O . ALA B 1 141 ? 5.75 9.367 3.711 1 95.81 141 ALA B O 1
ATOM 3491 N N . SER B 1 142 ? 5.223 9.656 5.793 1 96.38 142 SER B N 1
ATOM 3492 C CA . SER B 1 142 ? 5.402 8.25 6.152 1 96.38 142 SER B CA 1
ATOM 3493 C C . SER B 1 142 ? 4.418 7.359 5.41 1 96.38 142 SER B C 1
ATOM 3495 O O . SER B 1 142 ? 4.793 6.305 4.891 1 96.38 142 SER B O 1
ATOM 3497 N N . LEU B 1 143 ? 3.236 7.766 5.344 1 95.81 143 LEU B N 1
ATOM 3498 C CA . LEU B 1 143 ? 2.195 7.004 4.66 1 95.81 143 LEU B CA 1
ATOM 3499 C C . LEU B 1 143 ? 2.463 6.945 3.16 1 95.81 143 LEU B C 1
ATOM 3501 O O . LEU B 1 143 ? 2.248 5.91 2.527 1 95.81 143 LEU B O 1
ATOM 3505 N N . GLU B 1 144 ? 2.898 8.016 2.664 1 95.81 144 GLU B N 1
ATOM 3506 C CA . GLU B 1 144 ? 3.23 8.039 1.243 1 95.81 144 GLU B CA 1
ATOM 3507 C C . GLU B 1 144 ? 4.355 7.055 0.927 1 95.81 144 GLU B C 1
ATOM 3509 O O . GLU B 1 144 ? 4.312 6.355 -0.087 1 95.81 144 GLU B O 1
ATOM 3514 N N . ALA B 1 145 ? 5.316 7.031 1.764 1 91.75 145 ALA B N 1
ATOM 3515 C CA . ALA B 1 145 ? 6.414 6.082 1.592 1 91.75 145 ALA B CA 1
ATOM 3516 C C . ALA B 1 145 ? 5.914 4.645 1.663 1 91.75 145 ALA B C 1
ATOM 3518 O O . ALA B 1 145 ? 6.316 3.799 0.861 1 91.75 145 ALA B O 1
ATOM 3519 N N . ARG B 1 146 ? 5.094 4.402 2.557 1 92.56 146 ARG B N 1
ATOM 3520 C CA . ARG B 1 146 ? 4.52 3.07 2.713 1 92.56 146 ARG B CA 1
ATOM 3521 C C . ARG B 1 146 ? 3.684 2.689 1.495 1 92.56 146 ARG B C 1
ATOM 3523 O O . ARG B 1 146 ? 3.764 1.559 1.01 1 92.56 146 ARG B O 1
ATOM 3530 N N . VAL B 1 147 ? 2.971 3.607 1.024 1 94.25 147 VAL B N 1
ATOM 3531 C CA . VAL B 1 147 ? 2.143 3.379 -0.156 1 94.25 147 VAL B CA 1
ATOM 3532 C C . VAL B 1 147 ? 3.029 3.008 -1.343 1 94.25 147 VAL B C 1
ATOM 3534 O O . VAL B 1 147 ? 2.691 2.113 -2.123 1 94.25 147 VAL B O 1
ATOM 3537 N N . ARG B 1 148 ? 4.078 3.582 -1.459 1 89.44 148 ARG B N 1
ATOM 3538 C CA . ARG B 1 148 ? 4.984 3.291 -2.564 1 89.44 148 ARG B CA 1
ATOM 3539 C C . ARG B 1 148 ? 5.48 1.85 -2.5 1 89.44 148 ARG B C 1
ATOM 3541 O O . ARG B 1 148 ? 5.449 1.132 -3.502 1 89.44 148 ARG B O 1
ATOM 3548 N N . VAL B 1 149 ? 5.871 1.433 -1.368 1 85.38 149 VAL B N 1
ATOM 3549 C CA . VAL B 1 149 ? 6.371 0.076 -1.172 1 85.38 149 VAL B CA 1
ATOM 3550 C C . VAL B 1 149 ? 5.246 -0.928 -1.413 1 85.38 149 VAL B C 1
ATOM 3552 O O . VAL B 1 149 ? 5.434 -1.925 -2.115 1 85.38 149 VAL B O 1
ATOM 3555 N N . LEU B 1 150 ? 4.137 -0.583 -0.899 1 92.25 150 LEU B N 1
ATOM 3556 C CA . LEU B 1 150 ? 3 -1.496 -0.972 1 92.25 150 LEU B CA 1
ATOM 3557 C C . LEU B 1 150 ? 2.471 -1.591 -2.398 1 92.25 150 LEU B C 1
ATOM 3559 O O . LEU B 1 150 ? 1.994 -2.648 -2.82 1 92.25 150 LEU B O 1
ATOM 3563 N N . THR B 1 151 ? 2.574 -0.479 -3.104 1 92.06 151 THR B N 1
ATOM 3564 C CA . THR B 1 151 ? 2.096 -0.451 -4.48 1 92.06 151 THR B CA 1
ATOM 3565 C C . THR B 1 151 ? 2.883 -1.43 -5.348 1 92.06 151 THR B C 1
ATOM 3567 O O . THR B 1 151 ? 2.309 -2.125 -6.188 1 92.06 151 THR B O 1
ATOM 3570 N N . ARG B 1 152 ? 4.094 -1.544 -5.133 1 88.25 152 ARG B N 1
ATOM 3571 C CA . ARG B 1 152 ? 4.922 -2.486 -5.879 1 88.25 152 ARG B CA 1
ATOM 3572 C C . ARG B 1 152 ? 4.469 -3.922 -5.641 1 88.25 152 ARG B C 1
ATOM 3574 O O . ARG B 1 152 ? 4.324 -4.699 -6.59 1 88.25 152 ARG B O 1
ATOM 3581 N N . SER B 1 153 ? 4.309 -4.219 -4.457 1 90.56 153 SER B N 1
ATOM 3582 C CA . SER B 1 153 ? 3.838 -5.559 -4.113 1 90.56 153 SER B CA 1
ATOM 3583 C C . SER B 1 153 ? 2.475 -5.84 -4.734 1 90.56 153 SER B C 1
ATOM 3585 O O . SER B 1 153 ? 2.223 -6.949 -5.211 1 90.56 153 SER B O 1
ATOM 3587 N N . GLN B 1 154 ? 1.684 -4.859 -4.664 1 92.56 154 GLN B N 1
ATOM 3588 C CA . GLN B 1 154 ? 0.364 -5.031 -5.262 1 92.56 154 GLN B CA 1
ATOM 3589 C C . GLN B 1 154 ? 0.469 -5.289 -6.762 1 92.56 154 GLN B C 1
ATOM 3591 O O . GLN B 1 154 ? -0.211 -6.168 -7.297 1 92.56 154 GLN B O 1
ATOM 3596 N N . GLU B 1 155 ? 1.274 -4.535 -7.422 1 92.56 155 GLU B N 1
ATOM 3597 C CA . GLU B 1 155 ? 1.451 -4.707 -8.859 1 92.56 155 GLU B CA 1
ATOM 3598 C C . GLU B 1 155 ? 1.905 -6.125 -9.195 1 92.56 155 GLU B C 1
ATOM 3600 O O . GLU B 1 155 ? 1.395 -6.738 -10.133 1 92.56 155 GLU B O 1
ATOM 3605 N N . HIS B 1 156 ? 2.803 -6.605 -8.414 1 94.5 156 HIS B N 1
ATOM 3606 C CA . HIS B 1 156 ? 3.299 -7.957 -8.633 1 94.5 156 HIS B CA 1
ATOM 3607 C C . HIS B 1 156 ? 2.217 -8.992 -8.352 1 94.5 156 HIS B C 1
ATOM 3609 O O . HIS B 1 156 ? 2.068 -9.969 -9.094 1 94.5 156 HIS B O 1
ATOM 3615 N N . TYR B 1 157 ? 1.497 -8.742 -7.328 1 95.75 157 TYR B N 1
ATOM 3616 C CA . TYR B 1 157 ? 0.428 -9.68 -7.004 1 95.75 157 TYR B CA 1
ATOM 3617 C C . TYR B 1 157 ? -0.666 -9.648 -8.062 1 95.75 157 TYR B C 1
ATOM 3619 O O . TYR B 1 157 ? -1.253 -10.688 -8.391 1 95.75 157 TYR B O 1
ATOM 3627 N N . LEU B 1 158 ? -0.946 -8.508 -8.57 1 94.94 158 LEU B N 1
ATOM 3628 C CA . LEU B 1 158 ? -1.94 -8.406 -9.633 1 94.94 158 LEU B CA 1
ATOM 3629 C C . LEU B 1 158 ? -1.513 -9.203 -10.852 1 94.94 158 LEU B C 1
ATOM 3631 O O . LEU B 1 158 ? -2.355 -9.773 -11.555 1 94.94 158 LEU B O 1
ATOM 3635 N N . CYS B 1 159 ? -0.222 -9.258 -11.086 1 95.94 159 CYS B N 1
ATOM 3636 C CA . CYS B 1 159 ? 0.27 -10.109 -12.164 1 95.94 159 CYS B CA 1
ATOM 3637 C C . CYS B 1 159 ? -0.076 -11.57 -11.906 1 95.94 159 CYS B C 1
ATOM 3639 O O . CYS B 1 159 ? -0.455 -12.297 -12.828 1 95.94 159 CYS B O 1
ATOM 3641 N N . VAL B 1 160 ? 0.057 -11.938 -10.688 1 97.38 160 VAL B N 1
ATOM 3642 C CA . VAL B 1 160 ? -0.277 -13.305 -10.297 1 97.38 160 VAL B CA 1
ATOM 3643 C C . VAL B 1 160 ? -1.767 -13.555 -10.523 1 97.38 160 VAL B C 1
ATOM 3645 O O . VAL B 1 160 ? -2.154 -14.609 -11.031 1 97.38 160 VAL B O 1
ATOM 3648 N N . ARG B 1 161 ? -2.502 -12.602 -10.211 1 96.94 161 ARG B N 1
ATOM 3649 C CA . ARG B 1 161 ? -3.949 -12.734 -10.336 1 96.94 161 ARG B CA 1
ATOM 3650 C C . ARG B 1 161 ? -4.367 -12.758 -11.805 1 96.94 161 ARG B C 1
ATOM 3652 O O . ARG B 1 161 ? -5.258 -13.516 -12.188 1 96.94 161 ARG B O 1
ATOM 3659 N N . HIS B 1 162 ? -3.742 -11.945 -12.648 1 96.56 162 HIS B N 1
ATOM 3660 C CA . HIS B 1 162 ? -3.957 -12.016 -14.094 1 96.56 162 HIS B CA 1
ATOM 3661 C C . HIS B 1 162 ? -3.691 -13.43 -14.617 1 96.56 162 HIS B C 1
ATOM 3663 O O . HIS B 1 162 ? -4.453 -13.945 -15.43 1 96.56 162 HIS B O 1
ATOM 3669 N N . ARG B 1 163 ? -2.691 -13.984 -14.102 1 97.19 163 ARG B N 1
ATOM 3670 C CA . ARG B 1 163 ? -2.318 -15.336 -14.5 1 97.19 163 ARG B CA 1
ATOM 3671 C C . ARG B 1 163 ? -3.414 -16.344 -14.141 1 97.19 163 ARG B C 1
ATOM 3673 O O . ARG B 1 163 ? -3.746 -17.219 -14.938 1 97.19 163 ARG B O 1
ATOM 3680 N N . PHE B 1 164 ? -3.922 -16.234 -12.977 1 97.5 164 PHE B N 1
ATOM 3681 C CA . PHE B 1 164 ? -4.98 -17.125 -12.523 1 97.5 164 PHE B CA 1
ATOM 3682 C C . PHE B 1 164 ? -6.152 -17.125 -13.5 1 97.5 164 PHE B C 1
ATOM 3684 O O . PHE B 1 164 ? -6.578 -18.172 -13.977 1 97.5 164 PHE B O 1
ATOM 3691 N N . ILE B 1 165 ? -6.578 -15.922 -13.828 1 96.88 165 ILE B N 1
ATOM 3692 C CA . ILE B 1 165 ? -7.75 -15.766 -14.68 1 96.88 165 ILE B CA 1
ATOM 3693 C C . ILE B 1 165 ? -7.434 -16.25 -16.094 1 96.88 165 ILE B C 1
ATOM 3695 O O . ILE B 1 165 ? -8.219 -16.984 -16.703 1 96.88 165 ILE B O 1
ATOM 3699 N N . SER B 1 166 ? -6.273 -15.898 -16.609 1 96.69 166 SER B N 1
ATOM 3700 C CA . SER B 1 166 ? -5.902 -16.266 -17.969 1 96.69 166 SER B CA 1
ATOM 3701 C C . SER B 1 166 ? -5.621 -17.75 -18.094 1 96.69 166 SER B C 1
ATOM 3703 O O . SER B 1 166 ? -5.891 -18.359 -19.125 1 96.69 166 SER B O 1
ATOM 3705 N N . THR B 1 167 ? -5.098 -18.344 -17.047 1 96.19 167 THR B N 1
ATOM 3706 C CA . THR B 1 167 ? -4.906 -19.797 -17.031 1 96.19 167 THR B CA 1
ATOM 3707 C C . THR B 1 167 ? -6.25 -20.516 -17.031 1 96.19 167 THR B C 1
ATOM 3709 O O . THR B 1 167 ? -6.418 -21.516 -17.734 1 96.19 167 THR B O 1
ATOM 3712 N N . PHE B 1 168 ? -7.137 -20.016 -16.281 1 95.69 168 PHE B N 1
ATOM 3713 C CA . PHE B 1 168 ? -8.484 -20.578 -16.281 1 95.69 168 PHE B CA 1
ATOM 3714 C C . PHE B 1 168 ? -9.086 -20.531 -17.688 1 95.69 168 PHE B C 1
ATOM 3716 O O . PHE B 1 168 ? -9.648 -21.516 -18.156 1 95.69 168 PHE B O 1
ATOM 3723 N N . LYS B 1 169 ? -8.938 -19.406 -18.344 1 94.69 169 LYS B N 1
ATOM 3724 C CA . LYS B 1 169 ? -9.461 -19.25 -19.688 1 94.69 169 LYS B CA 1
ATOM 3725 C C . LYS B 1 169 ? -8.844 -20.266 -20.641 1 94.69 169 LYS B C 1
ATOM 3727 O O . LYS B 1 169 ? -9.547 -20.891 -21.438 1 94.69 169 LYS B O 1
ATOM 3732 N N . ARG B 1 170 ? -7.629 -20.375 -20.531 1 93.88 170 ARG B N 1
ATOM 3733 C CA . ARG B 1 170 ? -6.895 -21.281 -21.391 1 93.88 170 ARG B CA 1
ATOM 3734 C C . ARG B 1 170 ? -7.336 -22.734 -21.156 1 93.88 170 ARG B C 1
ATOM 3736 O O . ARG B 1 170 ? -7.578 -23.469 -22.125 1 93.88 170 ARG B O 1
ATOM 3743 N N . ASP B 1 171 ? -7.547 -23.078 -19.938 1 92.31 171 ASP B N 1
ATOM 3744 C CA . ASP B 1 171 ? -7.719 -24.484 -19.578 1 92.31 171 ASP B CA 1
ATOM 3745 C C . ASP B 1 171 ? -9.188 -24.891 -19.641 1 92.31 171 ASP B C 1
ATOM 3747 O O . ASP B 1 171 ? -9.508 -26.047 -19.906 1 92.31 171 ASP B O 1
ATOM 3751 N N . LYS B 1 172 ? -10.047 -23.906 -19.359 1 90.5 172 LYS B N 1
ATOM 3752 C CA . LYS B 1 172 ? -11.43 -24.328 -19.125 1 90.5 172 LYS B CA 1
ATOM 3753 C C . LYS B 1 172 ? -12.367 -23.703 -20.156 1 90.5 172 LYS B C 1
ATOM 3755 O O . LYS B 1 172 ? -13.492 -24.188 -20.344 1 90.5 172 LYS B O 1
ATOM 3760 N N . CYS B 1 173 ? -12.094 -22.562 -20.625 1 87.94 173 CYS B N 1
ATOM 3761 C CA . CYS B 1 173 ? -13.039 -21.859 -21.484 1 87.94 173 CYS B CA 1
ATOM 3762 C C . CYS B 1 173 ? -12.828 -22.234 -22.953 1 87.94 173 CYS B C 1
ATOM 3764 O O . CYS B 1 173 ? -13.68 -21.938 -23.797 1 87.94 173 CYS B O 1
ATOM 3766 N N . GLY B 1 174 ? -11.922 -22.953 -23.266 1 78.69 174 GLY B N 1
ATOM 3767 C CA . GLY B 1 174 ? -11.727 -23.375 -24.641 1 78.69 174 GLY B CA 1
ATOM 3768 C C . GLY B 1 174 ? -11.375 -22.234 -25.578 1 78.69 174 GLY B C 1
ATOM 3769 O O . GLY B 1 174 ? -11.422 -21.078 -25.188 1 78.69 174 GLY B O 1
ATOM 3770 N N . GLY B 1 175 ? -10.867 -22.438 -26.688 1 79.69 175 GLY B N 1
ATOM 3771 C CA . GLY B 1 175 ? -10.547 -21.469 -27.719 1 79.69 175 GLY B CA 1
ATOM 3772 C C . GLY B 1 175 ? -9.078 -21.094 -27.75 1 79.69 175 GLY B C 1
ATOM 3773 O O . GLY B 1 175 ? -8.289 -21.594 -26.938 1 79.69 175 GLY B O 1
ATOM 3774 N N . GLU B 1 176 ? -8.891 -20.188 -28.703 1 86.06 176 GLU B N 1
ATOM 3775 C CA . GLU B 1 176 ? -7.512 -19.734 -28.859 1 86.06 176 GLU B CA 1
ATOM 3776 C C . GLU B 1 176 ? -7.141 -18.703 -27.797 1 86.06 176 GLU B C 1
ATOM 3778 O O . GLU B 1 176 ? -7.934 -17.812 -27.5 1 86.06 176 GLU B O 1
ATOM 3783 N N . GLN B 1 177 ? -6.148 -18.922 -27.266 1 90.94 177 GLN B N 1
ATOM 3784 C CA . GLN B 1 177 ? -5.613 -17.984 -26.281 1 90.94 177 GLN B CA 1
ATOM 3785 C C . GLN B 1 177 ? -5.227 -16.672 -26.938 1 90.94 177 GLN B C 1
ATOM 3787 O O . GLN B 1 177 ? -4.5 -16.641 -27.922 1 90.94 177 GLN B O 1
ATOM 3792 N N . SER B 1 178 ? -5.734 -15.625 -26.375 1 92.69 178 SER B N 1
ATOM 3793 C CA . SER B 1 178 ? -5.363 -14.305 -26.891 1 92.69 178 SER B CA 1
ATOM 3794 C C . SER B 1 178 ? -3.918 -13.961 -26.547 1 92.69 178 SER B C 1
ATOM 3796 O O . SER B 1 178 ? -3.338 -14.547 -25.625 1 92.69 178 SER B O 1
ATOM 3798 N N . GLU B 1 179 ? -3.434 -13.023 -27.266 1 93.75 179 GLU B N 1
ATOM 3799 C CA . GLU B 1 179 ? -2.076 -12.562 -27 1 93.75 179 GLU B CA 1
ATOM 3800 C C . GLU B 1 179 ? -1.968 -11.961 -25.609 1 93.75 179 GLU B C 1
ATOM 3802 O O . GLU B 1 179 ? -0.977 -12.172 -24.906 1 93.75 179 GLU B O 1
ATOM 3807 N N . SER B 1 180 ? -2.977 -11.25 -25.266 1 92.69 180 SER B N 1
ATOM 3808 C CA . SER B 1 180 ? -2.98 -10.648 -23.938 1 92.69 180 SER B CA 1
ATOM 3809 C C . SER B 1 180 ? -2.959 -11.719 -22.844 1 92.69 180 SER B C 1
ATOM 3811 O O . SER B 1 180 ? -2.242 -11.586 -21.844 1 92.69 180 SER B O 1
ATOM 3813 N N . ASP B 1 181 ? -3.682 -12.727 -23.062 1 95.5 181 ASP B N 1
ATOM 3814 C CA . ASP B 1 181 ? -3.719 -13.797 -22.078 1 95.5 181 ASP B CA 1
ATOM 3815 C C . ASP B 1 181 ? -2.359 -14.484 -21.969 1 95.5 181 ASP B C 1
ATOM 3817 O O . ASP B 1 181 ? -1.93 -14.844 -20.859 1 95.5 181 ASP B O 1
ATOM 3821 N N . ARG B 1 182 ? -1.725 -14.625 -23.094 1 96.19 182 ARG B N 1
ATOM 3822 C CA . ARG B 1 182 ? -0.39 -15.219 -23.078 1 96.19 182 ARG B CA 1
ATOM 3823 C C . ARG B 1 182 ? 0.586 -14.352 -22.281 1 96.19 182 ARG B C 1
ATOM 3825 O O . ARG B 1 182 ? 1.387 -14.859 -21.5 1 96.19 182 ARG B O 1
ATOM 3832 N N . GLN B 1 183 ? 0.45 -13.102 -22.484 1 95.56 183 GLN B N 1
ATOM 3833 C CA . GLN B 1 183 ? 1.321 -12.164 -21.781 1 95.56 183 GLN B CA 1
ATOM 3834 C C . GLN B 1 183 ? 1.041 -12.172 -20.281 1 95.56 183 GLN B C 1
ATOM 3836 O O . GLN B 1 183 ? 1.97 -12.133 -19.469 1 95.56 183 GLN B O 1
ATOM 3841 N N . TYR B 1 184 ? -0.215 -12.266 -19.922 1 95.38 184 TYR B N 1
ATOM 3842 C CA . TYR B 1 184 ? -0.59 -12.305 -18.516 1 95.38 184 TYR B CA 1
ATOM 3843 C C . TYR B 1 184 ? -0.004 -13.539 -17.828 1 95.38 184 TYR B C 1
ATOM 3845 O O . TYR B 1 184 ? 0.521 -13.453 -16.719 1 95.38 184 TYR B O 1
ATOM 3853 N N . ILE B 1 185 ? -0.1 -14.609 -18.516 1 96.56 185 ILE B N 1
ATOM 3854 C CA . ILE B 1 185 ? 0.409 -15.859 -17.953 1 96.56 185 ILE B CA 1
ATOM 3855 C C . ILE B 1 185 ? 1.925 -15.773 -17.781 1 96.56 185 ILE B C 1
ATOM 3857 O O . ILE B 1 185 ? 2.469 -16.141 -16.75 1 96.56 185 ILE B O 1
ATOM 3861 N N . GLN B 1 186 ? 2.543 -15.242 -18.781 1 95.75 186 GLN B N 1
ATOM 3862 C CA . GLN B 1 186 ? 3.996 -15.109 -18.734 1 95.75 186 GLN B CA 1
ATOM 3863 C C . GLN B 1 186 ? 4.426 -14.203 -17.578 1 95.75 186 GLN B C 1
ATOM 3865 O O . GLN B 1 186 ? 5.305 -14.57 -16.797 1 95.75 186 GLN B O 1
ATOM 3870 N N . GLN B 1 187 ? 3.807 -13.094 -17.516 1 95 187 GLN B N 1
ATOM 3871 C CA . GLN B 1 187 ? 4.152 -12.141 -16.469 1 95 187 GLN B CA 1
ATOM 3872 C C . GLN B 1 187 ? 3.869 -12.727 -15.078 1 95 187 GLN B C 1
ATOM 3874 O O . GLN B 1 187 ? 4.645 -12.523 -14.148 1 95 187 GLN B O 1
ATOM 3879 N N . GLY B 1 188 ? 2.746 -13.367 -14.922 1 96.94 188 GLY B N 1
ATOM 3880 C CA . GLY B 1 188 ? 2.432 -14.008 -13.656 1 96.94 188 GLY B CA 1
ATOM 3881 C C . GLY B 1 188 ? 3.43 -15.086 -13.273 1 96.94 188 GLY B C 1
ATOM 3882 O O . GLY B 1 188 ? 3.775 -15.227 -12.102 1 96.94 188 GLY B O 1
ATOM 3883 N N . ASN B 1 189 ? 3.898 -15.805 -14.281 1 94.94 189 ASN B N 1
ATOM 3884 C CA . ASN B 1 189 ? 4.902 -16.844 -14.031 1 94.94 189 ASN B CA 1
ATOM 3885 C C . ASN B 1 189 ? 6.203 -16.234 -13.508 1 94.94 189 ASN B C 1
ATOM 3887 O O . ASN B 1 189 ? 6.863 -16.828 -12.648 1 94.94 189 ASN B O 1
ATOM 3891 N N . LEU B 1 190 ? 6.516 -15.086 -14.039 1 93.62 190 LEU B N 1
ATOM 3892 C CA . LEU B 1 190 ? 7.711 -14.398 -13.57 1 93.62 190 LEU B CA 1
ATOM 3893 C C . LEU B 1 190 ? 7.621 -14.102 -12.078 1 93.62 190 LEU B C 1
ATOM 3895 O O . LEU B 1 190 ? 8.578 -14.32 -11.336 1 93.62 190 LEU B O 1
ATOM 3899 N N . GLN B 1 191 ? 6.457 -13.688 -11.672 1 95.06 191 GLN B N 1
ATOM 3900 C CA . GLN B 1 191 ? 6.273 -13.305 -10.273 1 95.06 191 GLN B CA 1
ATOM 3901 C C . GLN B 1 191 ? 6.238 -14.523 -9.359 1 95.06 191 GLN B C 1
ATOM 3903 O O . GLN B 1 191 ? 6.664 -14.453 -8.203 1 95.06 191 GLN B O 1
ATOM 3908 N N . VAL B 1 192 ? 5.77 -15.602 -9.867 1 96.12 192 VAL B N 1
ATOM 3909 C CA . VAL B 1 192 ? 5.551 -16.781 -9.047 1 96.12 192 VAL B CA 1
ATOM 3910 C C . VAL B 1 192 ? 6.836 -17.609 -8.969 1 96.12 192 VAL B C 1
ATOM 3912 O O . VAL B 1 192 ? 7.172 -18.141 -7.91 1 96.12 192 VAL B O 1
ATOM 3915 N N . HIS B 1 193 ? 7.625 -17.609 -10.055 1 94.81 193 HIS B N 1
ATOM 3916 C CA . HIS B 1 193 ? 8.664 -18.641 -10.156 1 94.81 193 HIS B CA 1
ATOM 3917 C C . HIS B 1 193 ? 10.055 -18.016 -10.211 1 94.81 193 HIS B C 1
ATOM 3919 O O . HIS B 1 193 ? 11.062 -18.719 -10.133 1 94.81 193 HIS B O 1
ATOM 3925 N N . GLU B 1 194 ? 10.062 -16.688 -10.344 1 95.12 194 GLU B N 1
ATOM 3926 C CA . GLU B 1 194 ? 11.367 -16.062 -10.484 1 95.12 194 GLU B CA 1
ATOM 3927 C C . GLU B 1 194 ? 11.719 -15.242 -9.242 1 95.12 194 GLU B C 1
ATOM 3929 O O . GLU B 1 194 ? 10.875 -15.031 -8.375 1 95.12 194 GLU B O 1
ATOM 3934 N N . GLY B 1 195 ? 12.953 -14.828 -9.164 1 96.69 195 GLY B N 1
ATOM 3935 C CA . GLY B 1 195 ? 13.438 -14.109 -7.996 1 96.69 195 GLY B CA 1
ATOM 3936 C C . GLY B 1 195 ? 12.883 -12.703 -7.887 1 96.69 195 GLY B C 1
ATOM 3937 O O . GLY B 1 195 ? 12.688 -12.023 -8.898 1 96.69 195 GLY B O 1
ATOM 3938 N N . ASP B 1 196 ? 12.695 -12.281 -6.70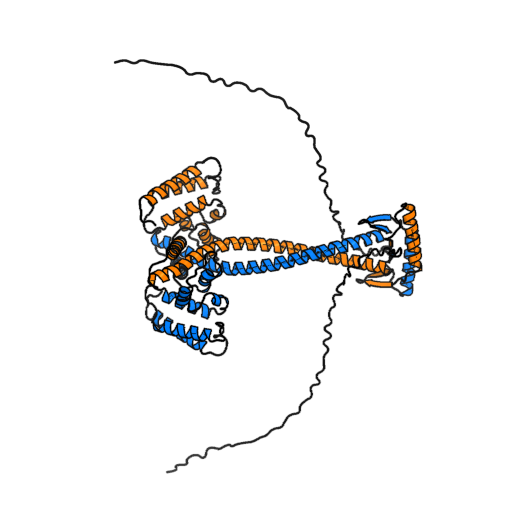7 1 96.88 196 ASP B N 1
ATOM 3939 C CA . ASP B 1 196 ? 12.336 -10.922 -6.309 1 96.88 196 ASP B CA 1
ATOM 3940 C C . ASP B 1 196 ? 13.008 -10.539 -4.996 1 96.88 196 ASP B C 1
ATOM 3942 O O . ASP B 1 196 ? 12.383 -10.586 -3.934 1 96.88 196 ASP B O 1
ATOM 3946 N N . VAL B 1 197 ? 14.156 -10.117 -5.18 1 96.94 197 VAL B N 1
ATOM 3947 C CA . VAL B 1 197 ? 15.031 -9.984 -4.02 1 96.94 197 VAL B CA 1
ATOM 3948 C C . VAL B 1 197 ? 14.469 -8.93 -3.068 1 96.94 197 VAL B C 1
ATOM 3950 O O . VAL B 1 197 ? 14.562 -9.078 -1.848 1 96.94 197 VAL B O 1
ATOM 3953 N N . VAL B 1 198 ? 13.922 -7.934 -3.602 1 93.88 198 VAL B N 1
ATOM 3954 C CA . VAL B 1 198 ? 13.438 -6.84 -2.771 1 93.88 198 VAL B CA 1
ATOM 3955 C C . VAL B 1 198 ? 12.266 -7.32 -1.914 1 93.88 198 VAL B C 1
ATOM 3957 O O . VAL B 1 198 ? 12.273 -7.141 -0.693 1 93.88 198 VAL B O 1
ATOM 3960 N N . THR B 1 199 ? 11.336 -7.957 -2.539 1 93.75 199 THR B N 1
ATOM 3961 C CA . THR B 1 199 ? 10.18 -8.43 -1.791 1 93.75 199 THR B CA 1
ATOM 3962 C C . THR B 1 199 ? 10.562 -9.594 -0.878 1 93.75 199 THR B C 1
ATOM 3964 O O . THR B 1 199 ? 10.102 -9.672 0.262 1 93.75 199 THR B O 1
ATOM 3967 N N . ASP B 1 200 ? 11.359 -10.469 -1.379 1 96.06 200 ASP B N 1
ATOM 3968 C CA . ASP B 1 200 ? 11.773 -11.617 -0.579 1 96.06 200 ASP B CA 1
ATOM 3969 C C . ASP B 1 200 ? 12.508 -11.172 0.683 1 96.06 200 ASP B C 1
ATOM 3971 O O . ASP B 1 200 ? 12.406 -11.812 1.729 1 96.06 200 ASP B O 1
ATOM 3975 N N . SER B 1 201 ? 13.273 -10.117 0.558 1 94.69 201 SER B N 1
ATOM 3976 C CA . SER B 1 201 ? 14.008 -9.633 1.727 1 94.69 201 SER B CA 1
ATOM 3977 C C . SER B 1 201 ? 13.055 -9.203 2.838 1 94.69 201 SER B C 1
ATOM 3979 O O . SER B 1 201 ? 13.391 -9.305 4.02 1 94.69 201 SER B O 1
ATOM 3981 N N . LEU B 1 202 ? 11.914 -8.805 2.467 1 91.56 202 LEU B N 1
ATOM 3982 C CA . LEU B 1 202 ? 10.922 -8.367 3.441 1 91.56 202 LEU B CA 1
ATOM 3983 C C . LEU B 1 202 ? 10.445 -9.539 4.297 1 91.56 202 LEU B C 1
ATOM 3985 O O . LEU B 1 202 ? 9.977 -9.336 5.418 1 91.56 202 LEU B O 1
ATOM 3989 N N . LEU B 1 203 ? 10.516 -10.711 3.779 1 94.94 203 LEU B N 1
ATOM 3990 C CA . LEU B 1 203 ? 10.102 -11.906 4.504 1 94.94 203 LEU B CA 1
ATOM 3991 C C . LEU B 1 203 ? 10.984 -12.125 5.734 1 94.94 203 LEU B C 1
ATOM 3993 O O . LEU B 1 203 ? 10.617 -12.883 6.637 1 94.94 203 LEU B O 1
ATOM 3997 N N . TYR B 1 204 ? 12.031 -11.484 5.688 1 94 204 TYR B N 1
ATOM 3998 C CA . TYR B 1 204 ? 12.992 -11.695 6.758 1 94 204 TYR B CA 1
ATOM 3999 C C . TYR B 1 204 ? 13.031 -10.5 7.703 1 94 204 TYR B C 1
ATOM 4001 O O . TYR B 1 204 ? 13.555 -10.594 8.812 1 94 204 TYR B O 1
ATOM 4009 N N . THR B 1 205 ? 12.539 -9.383 7.34 1 82.5 205 THR B N 1
ATOM 4010 C CA . THR B 1 205 ? 12.688 -8.164 8.133 1 82.5 205 THR B CA 1
ATOM 4011 C C . THR B 1 205 ? 11.344 -7.734 8.719 1 82.5 205 THR B C 1
ATOM 4013 O O . THR B 1 205 ? 11.297 -7.117 9.789 1 82.5 205 THR B O 1
ATOM 4016 N N . GLU B 1 206 ? 10.273 -7.691 8.078 1 69.69 206 GLU B N 1
ATOM 4017 C CA . GLU B 1 206 ? 9.016 -7.062 8.477 1 69.69 206 GLU B CA 1
ATOM 4018 C C . GLU B 1 206 ? 8.078 -8.07 9.133 1 69.69 206 GLU B C 1
ATOM 4020 O O . GLU B 1 206 ? 7.27 -7.711 9.984 1 69.69 206 GLU B O 1
ATOM 4025 N N . ALA B 1 207 ? 8.023 -9.398 8.688 1 59.28 207 ALA B N 1
ATOM 4026 C CA . ALA B 1 207 ? 6.809 -10.18 8.883 1 59.28 207 ALA B CA 1
ATOM 4027 C C . ALA B 1 207 ? 6.785 -10.82 10.266 1 59.28 207 ALA B C 1
ATOM 4029 O O . ALA B 1 207 ? 7.84 -11.086 10.852 1 59.28 207 ALA B O 1
ATOM 4030 N N . THR B 1 208 ? 5.699 -10.43 11.062 1 57.53 208 THR B N 1
ATOM 4031 C CA . THR B 1 208 ? 5.43 -11.07 12.344 1 57.53 208 THR B CA 1
ATOM 4032 C C . THR B 1 208 ? 5.941 -12.508 12.344 1 57.53 208 THR B C 1
ATOM 4034 O O . THR B 1 208 ? 6.324 -13.039 13.383 1 57.53 208 THR B O 1
ATOM 4037 N N . ARG B 1 209 ? 5.973 -13.078 11.188 1 64.25 209 ARG B N 1
ATOM 4038 C CA . ARG B 1 209 ? 6.492 -14.438 11.094 1 64.25 209 ARG B CA 1
ATOM 4039 C C . ARG B 1 209 ? 7.641 -14.516 10.086 1 64.25 209 ARG B C 1
ATOM 4041 O O . ARG B 1 209 ? 7.527 -15.188 9.062 1 64.25 209 ARG B O 1
ATOM 4048 N N . ALA B 1 210 ? 8.672 -13.836 10.508 1 81.25 210 ALA B N 1
ATOM 4049 C CA . ALA B 1 210 ? 9.828 -13.68 9.625 1 81.25 210 ALA B CA 1
ATOM 4050 C C . ALA B 1 210 ? 10.555 -15.008 9.453 1 81.25 210 ALA B C 1
ATOM 4052 O O . ALA B 1 210 ? 10.625 -15.82 10.383 1 81.25 210 ALA B O 1
ATOM 4053 N N . ARG B 1 211 ? 10.859 -15.289 8.305 1 91.88 211 ARG B N 1
ATOM 4054 C CA . ARG B 1 211 ? 11.711 -16.438 7.984 1 91.88 211 ARG B CA 1
ATOM 4055 C C . ARG B 1 211 ? 13.078 -16.297 8.664 1 91.88 211 ARG B C 1
ATOM 4057 O O . ARG B 1 211 ? 13.578 -15.195 8.844 1 91.88 211 ARG B O 1
ATOM 4064 N N . HIS B 1 212 ? 13.641 -17.469 9.055 1 91.5 212 HIS B N 1
ATOM 4065 C CA . HIS B 1 212 ? 14.914 -17.453 9.758 1 91.5 212 HIS B CA 1
ATOM 4066 C C . HIS B 1 212 ? 15.984 -18.219 8.992 1 91.5 212 HIS B C 1
ATOM 4068 O O . HIS B 1 212 ? 17.125 -18.328 9.445 1 91.5 212 HIS B O 1
ATOM 4074 N N . ASP B 1 213 ? 15.625 -18.781 7.914 1 93.12 213 ASP B N 1
ATOM 4075 C CA . ASP B 1 213 ? 16.578 -19.531 7.098 1 93.12 213 ASP B CA 1
ATOM 4076 C C . ASP B 1 213 ? 17.391 -18.578 6.211 1 93.12 213 ASP B C 1
ATOM 4078 O O . ASP B 1 213 ? 17.359 -18.703 4.984 1 93.12 213 ASP B O 1
ATOM 4082 N N . LEU B 1 214 ? 18.219 -17.766 6.824 1 94.81 214 LEU B N 1
ATOM 4083 C CA . LEU B 1 214 ? 19 -16.734 6.156 1 94.81 214 LEU B CA 1
ATOM 4084 C C . LEU B 1 214 ? 19.938 -17.344 5.121 1 94.81 214 LEU B C 1
ATOM 4086 O O . LEU B 1 214 ? 20.219 -16.719 4.094 1 94.81 214 LEU B O 1
ATOM 4090 N N . ASN B 1 215 ? 20.391 -18.562 5.344 1 94.25 215 ASN B N 1
ATOM 4091 C CA . ASN B 1 215 ? 21.297 -19.203 4.41 1 94.25 215 ASN B CA 1
ATOM 4092 C C . ASN B 1 215 ? 20.625 -19.516 3.078 1 94.25 215 ASN B C 1
ATOM 4094 O O . ASN B 1 215 ? 21.25 -19.438 2.023 1 94.25 215 ASN B O 1
ATOM 4098 N N . THR B 1 216 ? 19.375 -19.828 3.17 1 95.56 216 THR B N 1
ATOM 4099 C CA . THR B 1 216 ? 18.625 -20.078 1.947 1 95.56 216 THR B CA 1
ATOM 4100 C C . THR B 1 216 ? 18.547 -18.812 1.098 1 95.56 216 THR B C 1
ATOM 4102 O O . THR B 1 216 ? 18.75 -18.859 -0.117 1 95.56 216 THR B O 1
ATOM 4105 N N . PHE B 1 217 ? 18.297 -17.734 1.793 1 96.81 217 PHE B N 1
ATOM 4106 C CA . PHE B 1 217 ? 18.234 -16.453 1.093 1 96.81 217 PHE B CA 1
ATOM 4107 C C . PHE B 1 217 ? 19.578 -16.141 0.436 1 96.81 217 PHE B C 1
ATOM 4109 O O . PHE B 1 217 ? 19.625 -15.758 -0.737 1 96.81 217 PHE B O 1
ATOM 4116 N N . LYS B 1 218 ? 20.578 -16.344 1.173 1 96.38 218 LYS B N 1
ATOM 4117 C CA . LYS B 1 218 ? 21.906 -16.062 0.662 1 96.38 218 LYS B CA 1
ATOM 4118 C C . LYS B 1 218 ? 22.25 -16.969 -0.515 1 96.38 218 LYS B C 1
ATOM 4120 O O . LYS B 1 218 ? 22.922 -16.547 -1.463 1 96.38 218 LYS B O 1
ATOM 4125 N N . TYR B 1 219 ? 21.859 -18.172 -0.419 1 96.06 219 TYR B N 1
ATOM 4126 C CA . TYR B 1 219 ? 22.094 -19.109 -1.514 1 96.06 219 TYR B CA 1
ATOM 4127 C C . TYR B 1 219 ? 21.391 -18.656 -2.783 1 96.06 219 TYR B C 1
ATOM 4129 O O . TYR B 1 219 ? 21.938 -18.766 -3.883 1 96.06 219 TYR B O 1
ATOM 4137 N N . LEU B 1 220 ? 20.266 -18.094 -2.627 1 97.06 220 LEU B N 1
ATOM 4138 C CA . LEU B 1 220 ? 19.469 -17.641 -3.766 1 97.06 220 LEU B CA 1
ATOM 4139 C C . LEU B 1 220 ? 20.016 -16.344 -4.344 1 97.06 220 LEU B C 1
ATOM 4141 O O . LEU B 1 220 ? 20.141 -16.219 -5.562 1 97.06 220 LEU B O 1
ATOM 4145 N N . TYR B 1 221 ? 20.375 -15.422 -3.406 1 97.44 221 TYR B N 1
ATOM 4146 C CA . TYR B 1 221 ? 20.609 -14.062 -3.885 1 97.44 221 TYR B CA 1
ATOM 4147 C C . TYR B 1 221 ? 22.062 -13.648 -3.678 1 97.44 221 TYR B C 1
ATOM 4149 O O . TYR B 1 221 ? 22.484 -12.602 -4.164 1 97.44 221 TYR B O 1
ATOM 4157 N N . GLY B 1 222 ? 22.797 -14.43 -2.924 1 95.81 222 GLY B N 1
ATOM 4158 C CA . GLY B 1 222 ? 24.219 -14.164 -2.748 1 95.81 222 GLY B CA 1
ATOM 4159 C C . GLY B 1 222 ? 24.5 -13.188 -1.619 1 95.81 222 GLY B C 1
ATOM 4160 O O . GLY B 1 222 ? 25.656 -13.047 -1.192 1 95.81 222 GLY B O 1
ATOM 4161 N N . ILE B 1 223 ? 23.516 -12.445 -1.203 1 94.69 223 ILE B N 1
ATOM 4162 C CA . ILE B 1 223 ? 23.656 -11.43 -0.165 1 94.69 223 ILE B CA 1
ATOM 4163 C C . ILE B 1 223 ? 22.609 -11.641 0.917 1 94.69 223 ILE B C 1
ATOM 4165 O O . ILE B 1 223 ? 21.531 -12.188 0.649 1 94.69 223 ILE B O 1
ATOM 4169 N N . TYR B 1 224 ? 22.953 -11.219 2.146 1 94.56 224 TYR B N 1
ATOM 4170 C CA . TYR B 1 224 ? 21.984 -11.336 3.23 1 94.56 224 TYR B CA 1
ATOM 4171 C C . TYR B 1 224 ? 20.891 -10.273 3.105 1 94.56 224 TYR B C 1
ATOM 4173 O O . TYR B 1 224 ? 21.141 -9.18 2.582 1 94.56 224 TYR B O 1
ATOM 4181 N N . PRO B 1 225 ? 19.688 -10.594 3.633 1 94.5 225 PRO B N 1
ATOM 4182 C CA . PRO B 1 225 ? 18.531 -9.711 3.445 1 94.5 225 PRO B CA 1
ATOM 4183 C C . PRO B 1 225 ? 18.766 -8.312 4.012 1 94.5 225 PRO B C 1
ATOM 4185 O O . PRO B 1 225 ? 18.266 -7.328 3.459 1 94.5 225 PRO B O 1
ATOM 4188 N N . VAL B 1 226 ? 19.516 -8.148 5.055 1 90.5 226 VAL B N 1
ATOM 4189 C CA . VAL B 1 226 ? 19.688 -6.887 5.762 1 90.5 226 VAL B CA 1
ATOM 4190 C C . VAL B 1 226 ? 20.375 -5.871 4.848 1 90.5 226 VAL B C 1
ATOM 4192 O O . VAL B 1 226 ? 20.219 -4.66 5.035 1 90.5 226 VAL B O 1
ATOM 4195 N N . PHE B 1 227 ? 20.984 -6.316 3.807 1 91.75 227 PHE B N 1
ATOM 4196 C CA . PHE B 1 227 ? 21.766 -5.426 2.957 1 91.75 227 PHE B CA 1
ATOM 4197 C C . PHE B 1 227 ? 20.953 -5 1.734 1 91.75 227 PHE B C 1
ATOM 4199 O O . PHE B 1 227 ? 21.391 -4.133 0.973 1 91.75 227 PHE B O 1
ATOM 4206 N N . ILE B 1 228 ? 19.812 -5.559 1.533 1 93.06 228 ILE B N 1
ATOM 4207 C CA . ILE B 1 228 ? 19.062 -5.336 0.302 1 93.06 228 ILE B CA 1
ATOM 4208 C C . ILE B 1 228 ? 18.516 -3.908 0.275 1 93.06 228 ILE B C 1
ATOM 4210 O O . ILE B 1 228 ? 18.484 -3.271 -0.78 1 93.06 228 ILE B O 1
ATOM 4214 N N . ALA B 1 229 ? 18.188 -3.42 1.42 1 87.19 229 ALA B N 1
ATOM 4215 C CA . ALA B 1 229 ? 17.578 -2.09 1.495 1 87.19 229 ALA B CA 1
ATOM 4216 C C . ALA B 1 229 ? 18.562 -1.017 1.047 1 87.19 229 ALA B C 1
ATOM 4218 O O . ALA B 1 229 ? 18.172 0.078 0.647 1 87.19 229 ALA B O 1
ATOM 4219 N N . GLN B 1 230 ? 19.75 -1.314 1.055 1 87.69 230 GLN B N 1
ATOM 4220 C CA . GLN B 1 230 ? 20.781 -0.33 0.721 1 87.69 230 GLN B CA 1
ATOM 4221 C C . GLN B 1 230 ? 21.047 -0.299 -0.782 1 87.69 230 GLN B C 1
ATOM 4223 O O . GLN B 1 230 ? 21.703 0.619 -1.284 1 87.69 230 GLN B O 1
ATOM 4228 N N . LEU B 1 231 ? 20.562 -1.3 -1.431 1 90.75 231 LEU B N 1
ATOM 4229 C CA . LEU B 1 231 ? 20.797 -1.358 -2.869 1 90.75 231 LEU B CA 1
ATOM 4230 C C . LEU B 1 231 ? 19.969 -0.317 -3.6 1 90.75 231 LEU B C 1
ATOM 4232 O O . LEU B 1 231 ? 18.766 -0.174 -3.326 1 90.75 231 LEU B O 1
ATOM 4236 N N . ARG B 1 232 ? 20.672 0.417 -4.562 1 86.75 232 ARG B N 1
ATOM 4237 C CA . ARG B 1 232 ? 20 1.511 -5.25 1 86.75 232 ARG B CA 1
ATOM 4238 C C . ARG B 1 232 ? 19.922 1.251 -6.75 1 86.75 232 ARG B C 1
ATOM 4240 O O . ARG B 1 232 ? 19 1.727 -7.418 1 86.75 232 ARG B O 1
ATOM 4247 N N . GLN B 1 233 ? 20.797 0.436 -7.188 1 91.12 233 GLN B N 1
ATOM 4248 C CA . GLN B 1 233 ? 20.859 0.247 -8.633 1 91.12 233 GLN B CA 1
ATOM 4249 C C . GLN B 1 233 ? 19.984 -0.916 -9.078 1 91.12 233 GLN B C 1
ATOM 4251 O O . GLN B 1 233 ? 20.141 -2.043 -8.609 1 91.12 233 GLN B O 1
ATOM 4256 N N . GLN B 1 234 ? 19.219 -0.641 -10.039 1 93.62 234 GLN B N 1
ATOM 4257 C CA . GLN B 1 234 ? 18.328 -1.653 -10.578 1 93.62 234 GLN B CA 1
ATOM 4258 C C . GLN B 1 234 ? 19.109 -2.791 -11.227 1 93.62 234 GLN B C 1
ATOM 4260 O O . GLN B 1 234 ? 18.688 -3.947 -11.188 1 93.62 234 G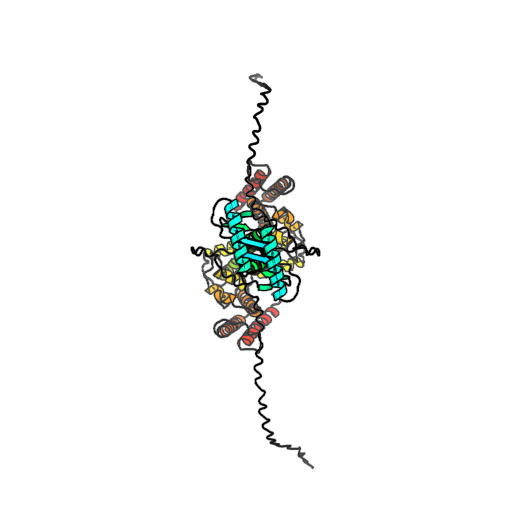LN B O 1
ATOM 4265 N N . ALA B 1 235 ? 20.234 -2.441 -11.727 1 94.69 235 ALA B N 1
ATOM 4266 C CA . ALA B 1 235 ? 21.062 -3.455 -12.375 1 94.69 235 ALA B CA 1
ATOM 4267 C C . ALA B 1 235 ? 21.484 -4.527 -11.383 1 94.69 235 ALA B C 1
ATOM 4269 O O . ALA B 1 235 ? 21.5 -5.719 -11.703 1 94.69 235 ALA B O 1
ATOM 4270 N N . THR B 1 236 ? 21.859 -4.098 -10.227 1 95.75 236 THR B N 1
ATOM 4271 C CA . THR B 1 236 ? 22.25 -5.035 -9.188 1 95.75 236 THR B CA 1
ATOM 4272 C C . THR B 1 236 ? 21.078 -5.914 -8.773 1 95.75 236 THR B C 1
ATOM 4274 O O . THR B 1 236 ? 21.203 -7.137 -8.68 1 95.75 236 THR B O 1
ATOM 4277 N N . ILE B 1 237 ? 19.953 -5.371 -8.648 1 96.06 237 ILE B N 1
ATOM 4278 C CA . ILE B 1 237 ? 18.734 -6.062 -8.25 1 96.06 237 ILE B CA 1
ATOM 4279 C C . ILE B 1 237 ? 18.359 -7.102 -9.305 1 96.06 237 ILE B C 1
ATOM 4281 O O . ILE B 1 237 ? 18.047 -8.25 -8.969 1 96.06 237 ILE B O 1
ATOM 4285 N N . ASN B 1 238 ? 18.516 -6.695 -10.539 1 95.94 238 ASN B N 1
ATOM 4286 C CA . ASN B 1 238 ? 18.188 -7.594 -11.641 1 95.94 238 ASN B CA 1
ATOM 4287 C C . ASN B 1 238 ? 19.109 -8.812 -11.664 1 95.94 238 ASN B C 1
ATOM 4289 O O . ASN B 1 238 ? 18.656 -9.93 -11.898 1 95.94 238 ASN B O 1
ATOM 4293 N N . LEU B 1 239 ? 20.312 -8.547 -11.43 1 96.25 239 LEU B N 1
ATOM 4294 C CA . LEU B 1 239 ? 21.266 -9.648 -11.461 1 96.25 239 LEU B CA 1
ATOM 4295 C C . LEU B 1 239 ? 21.031 -10.609 -10.305 1 96.25 239 LEU B C 1
ATOM 4297 O O . LEU B 1 239 ? 21.109 -11.828 -10.477 1 96.25 239 LEU B O 1
ATOM 4301 N N . LEU B 1 240 ? 20.766 -10.047 -9.133 1 97.38 240 LEU B N 1
ATOM 4302 C CA . LEU B 1 240 ? 20.438 -10.898 -7.996 1 97.38 240 LEU B CA 1
ATOM 4303 C C . LEU B 1 240 ? 19.203 -11.75 -8.297 1 97.38 240 LEU B C 1
ATOM 4305 O O . LEU B 1 240 ? 19.188 -12.945 -8 1 97.38 240 LEU B O 1
ATOM 4309 N N . ASN B 1 241 ? 18.188 -11.164 -8.906 1 96.88 241 ASN B N 1
ATOM 4310 C CA . ASN B 1 241 ? 16.969 -11.875 -9.281 1 96.88 241 ASN B CA 1
ATOM 4311 C C . ASN B 1 241 ? 17.25 -12.961 -10.32 1 96.88 241 ASN B C 1
ATOM 4313 O O . ASN B 1 241 ? 16.688 -14.055 -10.242 1 96.88 241 ASN B O 1
ATOM 4317 N N . LEU B 1 242 ? 18.094 -12.609 -11.211 1 94.62 242 LEU B N 1
ATOM 4318 C CA . LEU B 1 242 ? 18.469 -13.578 -12.234 1 94.62 242 LEU B CA 1
ATOM 4319 C C . LEU B 1 242 ? 19.125 -14.797 -11.617 1 94.62 242 LEU B C 1
ATOM 4321 O O . LEU B 1 242 ? 18.844 -15.93 -11.992 1 94.62 242 LEU B O 1
ATOM 4325 N N . HIS B 1 243 ? 20 -14.562 -10.773 1 95.62 243 HIS B N 1
ATOM 4326 C CA . HIS B 1 243 ? 20.688 -15.656 -10.086 1 95.62 243 HIS B CA 1
ATOM 4327 C C . HIS B 1 243 ? 19.688 -16.547 -9.352 1 95.62 243 HIS B C 1
ATOM 4329 O O . HIS B 1 243 ? 19.75 -17.781 -9.469 1 95.62 243 HIS B O 1
ATOM 4335 N N . ALA B 1 244 ? 18.828 -15.898 -8.57 1 96.38 244 ALA B N 1
ATOM 4336 C CA . ALA B 1 244 ? 17.844 -16.656 -7.82 1 96.38 244 ALA B CA 1
ATOM 4337 C C . ALA B 1 244 ? 16.953 -17.484 -8.758 1 96.38 244 ALA B C 1
ATOM 4339 O O . ALA B 1 244 ? 16.625 -18.625 -8.461 1 96.38 244 ALA B O 1
ATOM 4340 N N . THR B 1 245 ? 16.547 -16.891 -9.852 1 94.31 245 THR B N 1
ATOM 4341 C CA . THR B 1 245 ? 15.727 -17.562 -10.852 1 94.31 245 THR B CA 1
ATOM 4342 C C . THR B 1 245 ? 16.453 -18.797 -11.406 1 94.31 245 THR B C 1
ATOM 4344 O O . THR B 1 245 ? 15.859 -19.875 -11.508 1 94.31 245 THR B O 1
ATOM 4347 N N . ALA B 1 246 ? 17.688 -18.656 -11.711 1 92.12 246 ALA B N 1
ATOM 4348 C CA . ALA B 1 246 ? 18.5 -19.734 -12.25 1 92.12 246 ALA B CA 1
ATOM 4349 C C . ALA B 1 246 ? 18.656 -20.859 -11.234 1 92.12 246 ALA B C 1
ATOM 4351 O O . ALA B 1 246 ? 18.578 -22.047 -11.586 1 92.12 246 ALA B O 1
ATOM 4352 N N . ARG B 1 247 ? 18.875 -20.5 -10.016 1 92.81 247 ARG B N 1
ATOM 4353 C CA . ARG B 1 247 ? 19.047 -21.484 -8.953 1 92.81 247 ARG B CA 1
ATOM 4354 C C . ARG B 1 247 ? 17.781 -22.281 -8.727 1 92.81 247 ARG B C 1
ATOM 4356 O O . ARG B 1 247 ? 17.828 -23.484 -8.438 1 92.81 247 ARG B O 1
ATOM 4363 N N . ALA B 1 248 ? 16.688 -21.562 -8.867 1 92.69 248 ALA B N 1
ATOM 4364 C CA . ALA B 1 248 ? 15.398 -22.172 -8.523 1 92.69 248 ALA B CA 1
ATOM 4365 C C . ALA B 1 248 ? 14.82 -22.938 -9.711 1 92.69 248 ALA B C 1
ATOM 4367 O O . ALA B 1 248 ? 13.867 -23.703 -9.555 1 92.69 248 ALA B O 1
ATOM 4368 N N . ALA B 1 249 ? 15.375 -22.734 -10.875 1 89.06 249 ALA B N 1
ATOM 4369 C CA . ALA B 1 249 ? 14.82 -23.344 -12.078 1 89.06 249 ALA B CA 1
ATOM 4370 C C . ALA B 1 249 ? 14.875 -24.859 -12.008 1 89.06 249 ALA B C 1
ATOM 4372 O O . ALA B 1 249 ? 15.836 -25.438 -11.484 1 89.06 249 ALA B O 1
ATOM 4373 N N . ARG B 1 250 ? 13.836 -25.469 -12.461 1 79.5 250 ARG B N 1
ATOM 4374 C CA . ARG B 1 250 ? 13.766 -26.922 -12.453 1 79.5 250 ARG B CA 1
ATOM 4375 C C . ARG B 1 250 ? 14.836 -27.531 -13.359 1 79.5 250 ARG B C 1
ATOM 4377 O O . ARG B 1 250 ? 15.5 -28.5 -12.977 1 79.5 250 ARG B O 1
ATOM 4384 N N . THR B 1 251 ? 14.898 -26.969 -14.531 1 75.81 251 THR B N 1
ATOM 4385 C CA . THR B 1 251 ? 15.906 -27.453 -15.477 1 75.81 251 THR B CA 1
ATOM 4386 C C . THR B 1 251 ? 17.062 -26.469 -15.562 1 75.81 251 THR B C 1
ATOM 4388 O O . THR B 1 251 ? 16.859 -25.25 -15.57 1 75.81 251 THR B O 1
ATOM 4391 N N . GLN B 1 252 ? 18.156 -27.094 -15.289 1 65.12 252 GLN B N 1
ATOM 4392 C CA . GLN B 1 252 ? 19.344 -26.25 -15.297 1 65.12 252 GLN B CA 1
ATOM 4393 C C . GLN B 1 252 ? 19.438 -25.469 -16.609 1 65.12 252 GLN B C 1
ATOM 4395 O O . GLN B 1 252 ? 19.562 -26.062 -17.688 1 65.12 252 GLN B O 1
ATOM 4400 N N . GLN B 1 253 ? 19.078 -24.234 -16.484 1 64.31 253 GLN B N 1
ATOM 4401 C CA . GLN B 1 253 ? 19.078 -23.391 -17.688 1 64.31 253 GLN B CA 1
ATOM 4402 C C . GLN B 1 253 ? 20.406 -22.641 -17.812 1 64.31 253 GLN B C 1
ATOM 4404 O O . GLN B 1 253 ? 20.672 -22.016 -18.844 1 64.31 253 GLN B O 1
ATOM 4409 N N . CYS B 1 254 ? 21.156 -22.781 -16.703 1 68.75 254 CYS B N 1
ATOM 4410 C CA . CYS B 1 254 ? 22.375 -21.969 -16.781 1 68.75 254 CYS B CA 1
ATOM 4411 C C . CYS B 1 254 ? 23.609 -22.812 -16.547 1 68.75 254 CYS B C 1
ATOM 4413 O O . CYS B 1 254 ? 23.562 -23.828 -15.867 1 68.75 254 CYS B O 1
ATOM 4415 N N . HIS B 1 255 ? 24.641 -22.469 -17.266 1 77.25 255 HIS B N 1
ATOM 4416 C CA . HIS B 1 255 ? 25.938 -23.109 -17.094 1 77.25 255 HIS B CA 1
ATOM 4417 C C . HIS B 1 255 ? 26.484 -22.875 -15.688 1 77.25 255 HIS B C 1
ATOM 4419 O O . HIS B 1 255 ? 26.266 -21.812 -15.102 1 77.25 255 HIS B O 1
ATOM 4425 N N . ASN B 1 256 ? 27.094 -23.859 -15.164 1 84 256 ASN B N 1
ATOM 4426 C CA . ASN B 1 256 ? 27.703 -23.766 -13.836 1 84 256 ASN B CA 1
ATOM 4427 C C . ASN B 1 256 ? 28.656 -22.578 -13.734 1 84 256 ASN B C 1
ATOM 4429 O O . ASN B 1 256 ? 28.828 -22.016 -12.656 1 84 256 ASN B O 1
ATOM 4433 N N . HIS B 1 257 ? 29.062 -22.203 -14.914 1 89.38 257 HIS B N 1
ATOM 4434 C CA . HIS B 1 257 ? 30 -21.094 -14.953 1 89.38 257 HIS B CA 1
ATOM 4435 C C . HIS B 1 257 ? 29.328 -19.797 -14.516 1 89.38 257 HIS B C 1
ATOM 4437 O O . HIS B 1 257 ? 29.984 -18.922 -13.93 1 89.38 257 HIS B O 1
ATOM 4443 N N . PHE B 1 258 ? 28.109 -19.641 -14.766 1 93.19 258 PHE B N 1
ATOM 4444 C CA . PHE B 1 258 ? 27.375 -18.453 -14.367 1 93.19 258 PHE B CA 1
ATOM 4445 C C . PHE B 1 258 ? 27.422 -18.281 -12.852 1 93.19 258 PHE B C 1
ATOM 4447 O O . PHE B 1 258 ? 27.625 -17.156 -12.367 1 93.19 258 PHE B O 1
ATOM 4454 N N . PHE B 1 259 ? 27.312 -19.312 -12.086 1 93.44 259 PHE B N 1
ATOM 4455 C CA . PHE B 1 259 ? 27.266 -19.234 -10.633 1 93.44 259 PHE B CA 1
ATOM 4456 C C . PHE B 1 259 ? 28.625 -18.828 -10.062 1 93.44 259 PHE B C 1
ATOM 4458 O O . PHE B 1 259 ? 28.703 -18.109 -9.07 1 93.44 259 PHE B O 1
ATOM 4465 N N . THR B 1 260 ? 29.641 -19.312 -10.758 1 94.31 260 THR B N 1
ATOM 4466 C CA . THR B 1 260 ? 30.984 -18.938 -10.344 1 94.31 260 THR B CA 1
ATOM 4467 C C . THR B 1 260 ? 31.234 -17.453 -10.57 1 94.31 260 THR B C 1
ATOM 4469 O O . THR B 1 260 ? 31.781 -16.766 -9.703 1 94.31 260 THR B O 1
ATOM 4472 N N . LEU B 1 261 ? 30.812 -17.016 -11.672 1 95.62 261 LEU B N 1
ATOM 4473 C CA . LEU B 1 261 ? 30.969 -15.594 -12 1 95.62 261 LEU B CA 1
ATOM 4474 C C . LEU B 1 261 ? 30.156 -14.727 -11.047 1 95.62 261 LEU B C 1
ATOM 4476 O O . LEU B 1 261 ? 30.609 -13.656 -10.641 1 95.62 261 LEU B O 1
ATOM 4480 N N . PHE B 1 262 ? 28.938 -15.195 -10.789 1 96.88 262 PHE B N 1
ATOM 4481 C CA . PHE B 1 262 ? 28.094 -14.453 -9.867 1 96.88 262 PHE B CA 1
ATOM 4482 C C . PHE B 1 262 ? 28.734 -14.344 -8.492 1 96.88 262 PHE B C 1
ATOM 4484 O O . PHE B 1 262 ? 28.719 -13.273 -7.879 1 96.88 262 PHE B O 1
ATOM 4491 N N . GLN B 1 263 ? 29.328 -15.391 -7.984 1 95.81 263 GLN B N 1
ATOM 4492 C CA . GLN B 1 263 ? 30.016 -15.367 -6.699 1 95.81 263 GLN B CA 1
ATOM 4493 C C . GLN B 1 263 ? 31.172 -14.375 -6.711 1 95.81 263 GLN B C 1
ATOM 4495 O O . GLN B 1 263 ? 31.422 -13.68 -5.719 1 95.81 263 GLN B O 1
ATOM 4500 N N . GLU B 1 264 ? 31.781 -14.367 -7.77 1 95.5 264 GLU B N 1
ATOM 4501 C CA . GLU B 1 264 ? 32.875 -13.398 -7.918 1 95.5 264 GLU B CA 1
ATOM 4502 C C . GLU B 1 264 ? 32.344 -11.969 -7.871 1 95.5 264 GLU B C 1
ATOM 4504 O O . GLU B 1 264 ? 32.938 -11.094 -7.242 1 95.5 264 GLU B O 1
ATOM 4509 N N . PHE B 1 265 ? 31.266 -11.703 -8.539 1 96.81 265 PHE B N 1
ATOM 4510 C CA . PHE B 1 265 ? 30.625 -10.398 -8.539 1 96.81 265 PHE B CA 1
ATOM 4511 C C . PHE B 1 265 ? 30.266 -9.969 -7.117 1 96.81 265 PHE B C 1
ATOM 4513 O O . PHE B 1 265 ? 30.578 -8.852 -6.703 1 96.81 265 PHE B O 1
ATOM 4520 N N . ILE B 1 266 ? 29.641 -10.898 -6.363 1 96.31 266 ILE B N 1
ATOM 4521 C CA . ILE B 1 266 ? 29.219 -10.594 -5 1 96.31 266 ILE B CA 1
ATOM 4522 C C . ILE B 1 266 ? 30.453 -10.289 -4.141 1 96.31 266 ILE B C 1
ATOM 4524 O O . ILE B 1 266 ? 30.438 -9.352 -3.338 1 96.31 266 ILE B O 1
ATOM 4528 N N . ARG B 1 267 ? 31.484 -11.047 -4.27 1 94.25 267 ARG B N 1
ATOM 4529 C CA . ARG B 1 267 ? 32.719 -10.836 -3.506 1 94.25 267 ARG B CA 1
ATOM 4530 C C . ARG B 1 267 ? 33.281 -9.445 -3.768 1 94.25 267 ARG B C 1
ATOM 4532 O O . ARG B 1 267 ? 33.656 -8.734 -2.832 1 94.25 267 ARG B O 1
ATOM 4539 N N . LYS B 1 268 ? 33.312 -9.109 -4.941 1 93.75 268 LYS B N 1
ATOM 4540 C CA . LYS B 1 268 ? 33.875 -7.812 -5.316 1 93.75 268 LYS B CA 1
ATOM 4541 C C . LYS B 1 268 ? 32.969 -6.676 -4.836 1 93.75 268 LYS B C 1
ATOM 4543 O O . LYS B 1 268 ? 33.469 -5.617 -4.438 1 93.75 268 LYS B O 1
ATOM 4548 N N . LEU B 1 269 ? 31.688 -6.875 -4.957 1 93.19 269 LEU B N 1
ATOM 4549 C CA . LEU B 1 269 ? 30.734 -5.883 -4.48 1 93.19 269 LEU B CA 1
ATOM 4550 C C . LEU B 1 269 ? 30.891 -5.656 -2.982 1 93.19 269 LEU B C 1
ATOM 4552 O O . LEU B 1 269 ? 30.828 -4.52 -2.512 1 93.19 269 LEU B O 1
ATOM 4556 N N . GLN B 1 270 ? 31.031 -6.711 -2.271 1 91.12 270 GLN B N 1
ATOM 4557 C CA . GLN B 1 270 ? 31.188 -6.664 -0.822 1 91.12 270 GLN B CA 1
ATOM 4558 C C . GLN B 1 270 ? 32.5 -5.969 -0.433 1 91.12 270 GLN B C 1
ATOM 4560 O O . GLN B 1 270 ? 32.531 -5.223 0.55 1 91.12 270 GLN B O 1
ATOM 4565 N N . ASP B 1 271 ? 33.438 -6.219 -1.16 1 84.62 271 ASP B N 1
ATOM 4566 C CA . ASP B 1 271 ? 34.781 -5.707 -0.871 1 84.62 271 ASP B CA 1
ATOM 4567 C C . ASP B 1 271 ? 34.844 -4.191 -1.057 1 84.62 271 ASP B C 1
ATOM 4569 O O . ASP B 1 271 ? 35.656 -3.518 -0.441 1 84.62 271 ASP B O 1
ATOM 4573 N N . GLN B 1 272 ? 33.812 -3.805 -1.886 1 77.25 272 GLN B N 1
ATOM 4574 C CA . GLN B 1 272 ? 33.781 -2.355 -2.053 1 77.25 272 GLN B CA 1
ATOM 4575 C C . GLN B 1 272 ? 33.312 -1.669 -0.767 1 77.25 272 GLN B C 1
ATOM 4577 O O . GLN B 1 272 ? 32.125 -1.705 -0.422 1 77.25 272 GLN B O 1
ATOM 4582 N N . GLU B 1 273 ? 34.156 -1.241 0.056 1 63.22 273 GLU B N 1
ATOM 4583 C CA . GLU B 1 273 ? 34.062 -0.48 1.297 1 63.22 273 GLU B CA 1
ATOM 4584 C C . GLU B 1 273 ? 33.188 -1.204 2.316 1 63.22 273 GLU B C 1
ATOM 4586 O O . GLU B 1 273 ? 32.688 -0.593 3.27 1 63.22 273 GLU B O 1
ATOM 4591 N N . GLY B 1 274 ? 32.875 -2.471 2.148 1 64.12 274 GLY B N 1
ATOM 4592 C CA . GLY B 1 274 ? 32.188 -3.303 3.117 1 64.12 274 GLY B CA 1
ATOM 4593 C C . GLY B 1 274 ? 30.688 -3.074 3.133 1 64.12 274 GLY B C 1
ATOM 4594 O O . GLY B 1 274 ? 29.984 -3.551 4.031 1 64.12 274 GLY B O 1
ATOM 4595 N N . ASN B 1 275 ? 30.109 -2.369 2.199 1 73.5 275 ASN B N 1
ATOM 4596 C CA . ASN B 1 275 ? 28.703 -2.021 2.389 1 73.5 275 ASN B CA 1
ATOM 4597 C C . ASN B 1 275 ? 27.906 -2.211 1.104 1 73.5 275 ASN B C 1
ATOM 4599 O O . ASN B 1 275 ? 26.828 -1.647 0.956 1 73.5 275 ASN B O 1
ATOM 4603 N N . TYR B 1 276 ? 28.359 -3.131 0.186 1 82.88 276 TYR B N 1
ATOM 4604 C CA . TYR B 1 276 ? 27.672 -3.453 -1.062 1 82.88 276 TYR B CA 1
ATOM 4605 C C . TYR B 1 276 ? 27.297 -2.184 -1.818 1 82.88 276 TYR B C 1
ATOM 4607 O O . TYR B 1 276 ? 26.172 -2.051 -2.295 1 82.88 276 TYR B O 1
ATOM 4615 N N . ARG B 1 277 ? 28.156 -1.241 -1.779 1 82.06 277 ARG B N 1
ATOM 4616 C CA . ARG B 1 277 ? 27.922 -0.052 -2.59 1 82.06 277 ARG B CA 1
ATOM 4617 C C . ARG B 1 277 ? 27.75 -0.418 -4.062 1 82.06 277 ARG B C 1
ATOM 4619 O O . ARG B 1 277 ? 28.625 -1.038 -4.66 1 82.06 277 ARG B O 1
ATOM 4626 N N . ASP B 1 278 ? 26.531 -0.12 -4.668 1 84.62 278 ASP B N 1
ATOM 4627 C CA . ASP B 1 278 ? 26.234 -0.68 -5.98 1 84.62 278 ASP B CA 1
ATOM 4628 C C . ASP B 1 278 ? 26.188 0.412 -7.047 1 84.62 278 ASP B C 1
ATOM 4630 O O . ASP B 1 278 ? 25.422 0.324 -8.008 1 84.62 278 ASP B O 1
ATOM 4634 N N . ASP B 1 279 ? 27.078 1.424 -6.895 1 87 279 ASP B N 1
ATOM 4635 C CA . ASP B 1 279 ? 27.172 2.475 -7.902 1 87 279 ASP B CA 1
ATOM 4636 C C . ASP B 1 279 ? 28.266 2.178 -8.914 1 87 279 ASP B C 1
ATOM 4638 O O . ASP B 1 279 ? 28.859 3.096 -9.5 1 87 279 ASP B O 1
ATOM 4642 N N . TYR B 1 280 ? 28.531 0.946 -9.156 1 88.88 280 TYR B N 1
ATOM 4643 C CA . TYR B 1 280 ? 29.672 0.511 -9.961 1 88.88 280 TYR B CA 1
ATOM 4644 C C . TYR B 1 280 ? 29.406 0.763 -11.445 1 88.88 280 TYR B C 1
ATOM 4646 O O . TYR B 1 280 ? 30.312 0.622 -12.266 1 88.88 280 TYR B O 1
ATOM 4654 N N . LEU B 1 281 ? 28.219 1.147 -11.789 1 91.12 281 LEU B N 1
ATOM 4655 C CA . LEU B 1 281 ? 27.922 1.417 -13.188 1 91.12 281 LEU B CA 1
ATOM 4656 C C . LEU B 1 281 ? 28.047 2.906 -13.492 1 91.12 281 LEU B C 1
ATOM 4658 O O . LEU B 1 281 ? 27.922 3.318 -14.648 1 91.12 281 LEU B O 1
ATOM 4662 N N . ILE B 1 282 ? 28.266 3.617 -12.414 1 88.88 282 ILE B N 1
ATOM 4663 C CA . ILE B 1 282 ? 28.469 5.055 -12.57 1 88.88 282 ILE B CA 1
ATOM 4664 C C . ILE B 1 282 ? 29.969 5.355 -12.602 1 88.88 282 ILE B C 1
ATOM 4666 O O . ILE B 1 282 ? 30.703 5.004 -11.672 1 88.88 282 ILE B O 1
ATOM 4670 N N . GLY B 1 283 ? 30.5 6.055 -13.648 1 87.75 283 GLY B N 1
ATOM 4671 C CA . GLY B 1 283 ? 31.906 6.359 -13.766 1 87.75 283 GLY B CA 1
ATOM 4672 C C . GLY B 1 283 ? 32.688 5.297 -14.523 1 87.75 283 GLY B C 1
ATOM 4673 O O . GLY B 1 283 ? 32.125 4.523 -15.289 1 87.75 283 GLY B O 1
ATOM 4674 N N . PRO B 1 284 ? 33.938 5.293 -14.289 1 91.25 284 PRO B N 1
ATOM 4675 C CA . PRO B 1 284 ? 34.781 4.32 -14.992 1 91.25 284 PRO B CA 1
ATOM 4676 C C . PRO B 1 284 ? 34.562 2.893 -14.492 1 91.25 284 PRO B C 1
ATOM 4678 O O . PRO B 1 284 ? 34.312 2.682 -13.305 1 91.25 284 PRO B O 1
ATOM 4681 N N . PRO B 1 285 ? 34.719 2.006 -15.438 1 92.25 285 PRO B N 1
ATOM 4682 C CA . PRO B 1 285 ? 34.5 0.612 -15.031 1 92.25 285 PRO B CA 1
ATOM 4683 C C . PRO B 1 285 ? 35.5 0.16 -13.953 1 92.25 285 PRO B C 1
ATOM 4685 O O . PRO B 1 285 ? 36.688 0.498 -14.016 1 92.25 285 PRO B O 1
ATOM 4688 N N . THR B 1 286 ? 35 -0.442 -12.984 1 91 286 THR B N 1
ATOM 4689 C CA . THR B 1 286 ? 35.781 -1.04 -11.898 1 91 286 THR B CA 1
ATOM 4690 C C . THR B 1 286 ? 35.75 -2.562 -12.008 1 91 286 THR B C 1
ATOM 4692 O O . THR B 1 286 ? 35.219 -3.119 -12.977 1 91 286 THR B O 1
ATOM 4695 N N . SER B 1 287 ? 36.5 -3.217 -11.055 1 92.62 287 SER B N 1
ATOM 4696 C CA . SER B 1 287 ? 36.5 -4.676 -11.023 1 92.62 287 SER B CA 1
ATOM 4697 C C . SER B 1 287 ? 35.094 -5.234 -10.812 1 92.62 287 SER B C 1
ATOM 4699 O O . SER B 1 287 ? 34.781 -6.32 -11.297 1 92.62 287 SER B O 1
ATOM 4701 N N . VAL B 1 288 ? 34.281 -4.445 -10.188 1 93.88 288 VAL B N 1
ATOM 4702 C CA . VAL B 1 288 ? 32.906 -4.855 -9.953 1 93.88 288 VAL B CA 1
ATOM 4703 C C . VAL B 1 288 ? 32.125 -4.793 -11.266 1 93.88 288 VAL B C 1
ATOM 4705 O O . VAL B 1 288 ? 31.328 -5.695 -11.57 1 93.88 288 VAL B O 1
ATOM 4708 N N . THR B 1 289 ? 32.375 -3.76 -12.078 1 95 289 THR B N 1
ATOM 4709 C CA . THR B 1 289 ? 31.703 -3.59 -13.359 1 95 289 THR B CA 1
ATOM 4710 C C . THR B 1 289 ? 32.031 -4.758 -14.289 1 95 289 THR B C 1
ATOM 4712 O O . THR B 1 289 ? 31.125 -5.289 -14.961 1 95 289 THR B O 1
ATOM 4715 N N . GLN B 1 290 ? 33.25 -5.129 -14.25 1 95 290 GLN B N 1
ATOM 4716 C CA . GLN B 1 290 ? 33.688 -6.227 -15.102 1 95 290 GLN B CA 1
ATOM 4717 C C . GLN B 1 290 ? 33.031 -7.543 -14.695 1 95 290 GLN B C 1
ATOM 4719 O O . GLN B 1 290 ? 32.625 -8.328 -15.547 1 95 290 GLN B O 1
ATOM 4724 N N . ALA B 1 291 ? 33.031 -7.703 -13.438 1 95.62 291 ALA B N 1
ATOM 4725 C CA . ALA B 1 291 ? 32.406 -8.922 -12.945 1 95.62 291 ALA B CA 1
ATOM 4726 C C . ALA B 1 291 ? 30.922 -8.953 -13.305 1 95.62 291 ALA B C 1
ATOM 4728 O O . ALA B 1 291 ? 30.391 -10.008 -13.672 1 95.62 291 ALA B O 1
ATOM 4729 N N . TYR B 1 292 ? 30.312 -7.828 -13.188 1 95.75 292 TYR B N 1
ATOM 4730 C CA . TYR B 1 292 ? 28.891 -7.691 -13.539 1 95.75 292 TYR B CA 1
ATOM 4731 C C . TYR B 1 292 ? 28.672 -8.039 -15.008 1 95.75 292 TYR B C 1
ATOM 4733 O O . TYR B 1 292 ? 27.797 -8.844 -15.328 1 95.75 292 TYR B O 1
ATOM 4741 N N . LEU B 1 293 ? 29.484 -7.508 -15.898 1 94.94 293 LEU B N 1
ATOM 4742 C CA . LEU B 1 293 ? 29.344 -7.715 -17.344 1 94.94 293 LEU B CA 1
ATOM 4743 C C . LEU B 1 293 ? 29.625 -9.172 -17.703 1 94.94 293 LEU B C 1
ATOM 4745 O O . LEU B 1 293 ? 28.984 -9.727 -18.594 1 94.94 293 LEU B O 1
ATOM 4749 N N . ALA B 1 294 ? 30.547 -9.766 -17.031 1 94.19 294 ALA B N 1
ATOM 4750 C CA . ALA B 1 294 ? 30.859 -11.164 -17.281 1 94.19 294 ALA B CA 1
ATOM 4751 C C . ALA B 1 294 ? 29.656 -12.062 -16.969 1 94.19 294 ALA B C 1
ATOM 4753 O O . ALA B 1 294 ? 29.391 -13.016 -17.688 1 94.19 294 ALA B O 1
ATOM 4754 N N . CYS B 1 295 ? 28.953 -11.727 -15.875 1 94.06 295 CYS B N 1
ATOM 4755 C CA . CYS B 1 295 ? 27.766 -12.477 -15.508 1 94.06 295 CYS B CA 1
ATOM 4756 C C . CYS B 1 295 ? 26.703 -12.375 -16.594 1 94.06 295 CYS B C 1
ATOM 4758 O O . CYS B 1 295 ? 26.125 -13.391 -17 1 94.06 295 CYS B O 1
ATOM 4760 N N . LEU B 1 296 ? 26.5 -11.188 -17.109 1 91.94 296 LEU B N 1
ATOM 4761 C CA . LEU B 1 296 ? 25.453 -10.953 -18.109 1 91.94 296 LEU B CA 1
ATOM 4762 C C . LEU B 1 296 ? 25.766 -11.672 -19.406 1 91.94 296 LEU B C 1
ATOM 4764 O O . LEU B 1 296 ? 24.875 -12.273 -20.016 1 91.94 296 LEU B O 1
ATOM 4768 N N . LEU B 1 297 ? 26.953 -11.641 -19.75 1 88.75 297 LEU B N 1
ATOM 4769 C CA . LEU B 1 297 ? 27.391 -12.273 -21 1 88.75 297 LEU B CA 1
ATOM 4770 C C . LEU B 1 297 ? 27.25 -13.789 -20.922 1 88.75 297 LEU B C 1
ATOM 4772 O O . LEU B 1 297 ? 26.828 -14.43 -21.875 1 88.75 297 LEU B O 1
ATOM 4776 N N . CYS B 1 298 ? 27.578 -14.305 -19.812 1 89.06 298 CYS B N 1
ATOM 4777 C CA . CYS B 1 298 ? 27.469 -15.75 -19.625 1 89.06 298 CYS B CA 1
ATOM 4778 C C . CYS B 1 298 ? 26 -16.188 -19.672 1 89.06 298 CYS B C 1
ATOM 4780 O O . CYS B 1 298 ? 25.688 -17.219 -20.266 1 89.06 298 CYS B O 1
ATOM 4782 N N . TYR B 1 299 ? 25.109 -15.453 -19.094 1 84.81 299 TYR B N 1
ATOM 4783 C CA . TYR B 1 299 ? 23.703 -15.805 -19.031 1 84.81 299 TYR B CA 1
ATOM 4784 C C . TYR B 1 299 ? 23.062 -15.703 -20.422 1 84.81 299 TYR B C 1
ATOM 4786 O O . TYR B 1 299 ? 22.266 -16.562 -20.797 1 84.81 299 TYR B O 1
ATOM 4794 N N . ASP B 1 300 ? 23.328 -14.75 -21.188 1 79 300 ASP B N 1
ATOM 4795 C CA . ASP B 1 300 ? 22.766 -14.516 -22.516 1 79 300 ASP B CA 1
ATOM 4796 C C . ASP B 1 300 ? 23.25 -15.57 -23.516 1 79 300 ASP B C 1
ATOM 4798 O O . ASP B 1 300 ? 22.516 -15.922 -24.438 1 79 300 ASP B O 1
ATOM 4802 N N . SER B 1 301 ? 24.484 -15.992 -23.359 1 69.56 301 SER B N 1
ATOM 4803 C CA . SER B 1 301 ? 25.031 -16.984 -24.281 1 69.56 301 SER B CA 1
ATOM 4804 C C . SER B 1 301 ? 24.266 -18.297 -24.188 1 69.56 301 SER B C 1
ATOM 4806 O O . SER B 1 301 ? 24.125 -19.031 -25.172 1 69.56 301 SER B O 1
ATOM 4808 N N . VAL B 1 302 ? 23.766 -18.578 -23.047 1 60.44 302 VAL B N 1
ATOM 4809 C CA . VAL B 1 302 ? 23.031 -19.828 -22.875 1 60.44 302 VAL B CA 1
ATOM 4810 C C . VAL B 1 302 ? 21.578 -19.625 -23.266 1 60.44 302 VAL B C 1
ATOM 4812 O O . VAL B 1 302 ? 20.969 -20.516 -23.891 1 60.44 302 VAL B O 1
ATOM 4815 N N . ALA B 1 303 ? 20.953 -18.562 -22.812 1 57.78 303 ALA B N 1
ATOM 4816 C CA . ALA B 1 303 ? 19.562 -18.297 -23.203 1 57.78 303 ALA B CA 1
ATOM 4817 C C . ALA B 1 303 ? 19.406 -18.281 -24.719 1 57.78 303 ALA B C 1
ATOM 4819 O O . ALA B 1 303 ? 18.375 -18.688 -25.25 1 57.78 303 ALA B O 1
ATOM 4820 N N . GLY B 1 304 ? 20.344 -17.766 -25.5 1 49.38 304 GLY B N 1
ATOM 4821 C CA . GLY B 1 304 ? 20.344 -17.812 -26.953 1 49.38 304 GLY B CA 1
ATOM 4822 C C . GLY B 1 304 ? 20.516 -19.219 -27.5 1 49.38 304 GLY B C 1
ATOM 4823 O O . GLY B 1 304 ? 20.062 -19.5 -28.625 1 49.38 304 GLY B O 1
ATOM 4824 N N . GLN B 1 305 ? 21.297 -19.953 -26.922 1 47.53 305 GLN B N 1
ATOM 4825 C CA . GLN B 1 305 ? 21.484 -21.281 -27.484 1 47.53 305 GLN B CA 1
ATOM 4826 C C . GLN B 1 305 ? 20.266 -22.172 -27.25 1 47.53 305 GLN B C 1
ATOM 4828 O O . GLN B 1 305 ? 19.953 -23.016 -28.078 1 47.53 305 GLN B O 1
ATOM 4833 N N . ASP B 1 306 ? 19.75 -22.188 -25.984 1 44.62 306 ASP B N 1
ATOM 4834 C CA . ASP B 1 306 ? 18.547 -23 -25.844 1 44.62 306 ASP B CA 1
ATOM 4835 C C . ASP B 1 306 ? 17.297 -22.234 -26.281 1 44.62 306 ASP B C 1
ATOM 4837 O O . ASP B 1 306 ? 17.031 -21.141 -25.766 1 44.62 306 ASP B O 1
ATOM 4841 N N . GLY B 1 307 ? 16.906 -22.062 -27.578 1 38.31 307 GLY B N 1
ATOM 4842 C CA . GLY B 1 307 ? 15.695 -21.594 -28.219 1 38.31 307 GLY B CA 1
ATOM 4843 C C . GLY B 1 307 ? 14.5 -21.578 -27.281 1 38.31 307 GLY B C 1
ATOM 4844 O O . GLY B 1 307 ? 13.445 -21.047 -27.625 1 38.31 307 GLY B O 1
ATOM 4845 N N . SER B 1 308 ? 14.195 -22.672 -26.484 1 36.03 308 SER B N 1
ATOM 4846 C CA . SER B 1 308 ? 12.883 -22.891 -25.875 1 36.03 308 SER B CA 1
ATOM 4847 C C . SER B 1 308 ? 12.711 -22.031 -24.625 1 36.03 308 SER B C 1
ATOM 4849 O O . SER B 1 308 ? 11.797 -22.25 -23.844 1 36.03 308 SER B O 1
ATOM 4851 N N . CYS B 1 309 ? 13.617 -21.312 -24.266 1 34.81 309 CYS B N 1
ATOM 4852 C CA . CYS B 1 309 ? 13.242 -20.781 -22.953 1 34.81 309 CYS B CA 1
ATOM 4853 C C . CYS B 1 309 ? 12.023 -19.875 -23.062 1 34.81 309 CYS B C 1
ATOM 4855 O O . CYS B 1 309 ? 11.586 -19.297 -22.078 1 34.81 309 CYS B O 1
ATOM 4857 N N . HIS B 1 310 ? 11.648 -19.109 -24.172 1 29.59 310 HIS B N 1
ATOM 4858 C CA . HIS B 1 310 ? 10.414 -18.344 -24.172 1 29.59 310 HIS B CA 1
ATOM 4859 C C . HIS B 1 310 ? 9.195 -19.25 -24.297 1 29.59 310 HIS B C 1
ATOM 4861 O O . HIS B 1 310 ? 9.188 -20.188 -25.094 1 29.59 310 HIS B O 1
#

pLDDT: mean 71.84, std 27.51, range [15.87, 97.5]

Organism: NCBI:txid59557

Solvent-accessible surface area (backbone atoms only — not comparable to full-atom values): 35180 Å² total; per-residue (Å²): 136,83,80,70,78,80,76,83,82,79,80,78,73,90,70,86,73,80,79,81,80,75,78,76,74,69,77,71,74,73,71,72,71,73,70,71,66,74,62,63,72,68,74,70,67,66,77,66,58,83,61,75,55,85,58,92,73,64,50,45,60,21,35,24,31,41,61,56,74,90,65,54,70,70,55,34,48,51,50,44,47,52,52,45,51,49,41,64,71,67,49,67,66,43,79,44,75,56,93,87,38,52,31,39,18,25,70,52,14,48,52,38,54,52,31,44,54,51,28,54,55,48,49,53,49,34,50,52,39,48,53,50,40,54,51,42,51,53,49,39,51,52,44,52,54,49,40,54,58,27,47,54,37,29,55,47,32,48,29,35,46,42,16,41,55,34,48,33,41,53,74,68,64,57,72,82,74,49,71,65,39,53,50,30,35,50,51,11,44,46,61,52,66,36,45,48,58,73,66,53,29,41,44,52,69,70,44,98,76,42,56,78,62,58,64,59,49,23,70,37,47,68,49,56,54,86,57,55,80,70,55,78,38,64,67,60,51,50,51,32,15,49,47,20,23,48,69,51,39,89,59,82,66,61,61,73,62,41,59,54,36,44,51,51,26,48,52,45,27,36,63,43,86,69,65,45,60,57,62,45,81,60,74,70,78,43,76,42,33,51,30,48,50,52,32,53,52,50,52,50,58,40,53,66,65,48,76,70,78,119,142,95,82,89,72,95,81,81,90,78,84,87,76,89,73,84,86,79,82,76,84,76,81,78,72,72,78,77,72,72,73,73,72,73,70,74,65,76,62,62,74,67,73,71,68,66,79,66,60,81,62,73,57,85,58,91,71,67,50,46,61,19,36,24,32,44,62,58,72,91,64,55,69,68,55,34,47,51,51,43,46,52,52,45,52,50,41,64,73,66,49,68,66,44,81,42,76,54,92,86,38,54,31,38,18,23,70,52,15,47,52,37,53,53,32,43,55,52,28,54,53,48,48,53,49,35,52,53,39,49,53,49,38,53,51,42,50,52,49,40,52,52,44,52,53,49,40,54,58,27,47,52,36,28,55,47,32,48,30,35,46,41,16,40,56,33,48,33,41,54,74,68,63,59,72,82,72,48,69,66,39,53,49,30,35,52,52,10,44,46,61,50,63,36,45,48,58,74,65,53,29,39,41,54,71,70,43,97,76,42,56,79,64,58,63,57,48,23,70,36,46,69,48,57,52,88,55,52,80,70,53,79,38,64,67,59,52,49,50,33,16,49,46,20,24,49,68,50,38,88,58,80,67,60,61,73,62,40,58,55,36,43,51,51,24,49,52,45,28,36,64,42,87,68,65,45,60,57,60,45,82,60,74,72,80,43,76,42,32,51,30,50,52,54,31,54,52,50,52,50,58,38,55,65,65,49,76,70,79,118

Radius of gyration: 43.19 Å; Cα contacts (8 Å, |Δi|>4): 673; chains: 2; bounding box: 142×124×84 Å

Sequence (620 aa):
MSEKKRGAWRRGARERGATGRGATGRPTGTTTEDSGSDSTPQLNYDSGTLTHSTDNSNKCLAILVTSVNIGDEVVMKEEAKDSLQVALQTDELSIETRYSIPLVGNQAGLEQASSTRAFVELKQHANSLGQKVSQLELNNASLEARVRVLTRSQEHYLCVRHRFISTFKRDKCGGEQSESDRQYIQQGNLQVHEGDVVTDSLLYTEATRARHDLNTFKYLYGIYPVFIAQLRQQATINLLNLHATARAARTQQCHNHFFTLFQEFIRKLQDQEGNYRDDYLIGPPTSVTQAYLACLLCYDSVAGQDGSCHMSEKKRGAWRRGARERGATGRGATGRPTGTTTEDSGSDSTPQLNYDSGTLTHSTDNSNKCLAILVTSVNIGDEVVMKEEAKDSLQVALQTDELSIETRYSIPLVGNQAGLEQASSTRAFVELKQHANSLGQKVSQLELNNASLEARVRVLTRSQEHYLCVRHRFISTFKRDKCGGEQSESDRQYIQQGNLQVHEGDVVTDSLLYTEATRARHDLNTFKYLYGIYPVFIAQLRQQATINLLNLHATARAARTQQCHNHFFTLFQEFIRKLQDQEGNYRDDYLIGPPTSVTQAYLACLLCYDSVAGQDGSCH

Foldseek 3Di:
DCPVPDDDDCPDDDPPPDDDDDPPPPPPPPPVPPPVPPCPVPVPPPPPPLPPPVPPPSPPPDQDDDDFPPDDPVVRVVVSVVVVVVCVVPADWDWDQDPNDIDIDGPVVVVVVVVVVVVVVVVVVVVVVVVVVVVVVVVVVVVVVVCVVVVVVVVLVVLLVLLVVLVCCPPPVDDDRDPVSVVSNVSNCCSVQWDQLLVLLCLQPPDPNRDDPQVVSCQLQVDGSVLVVVDDDPLSRVLSRVSNNCVRDPDNQADPVLVVLVNVLSVVLCPPVNRSPPCCVPPDHDPNNVSSVVNVVRNVVRVVVPVPPD/DDDDDDDDDPDDPPPDDDDDDDDPPPPPPPPVPPPVPPCPVPPPPPPPPVPPPVPPPSPPDDQDDDDFPPDDPVVSVVVSVVVVVVCVVPADWDWDQDPNDIDIDGPVVVVVVVVVVVVVVVVVVVVVVVVVVVVVVVVVVVVVVVCVVVVVVVVLVVLLVLLVVLVCCPPPVDDDRDPVSVVSNVSNCCSVQWDQLLVLLCLQPPDPNRDDPQVVSCQQQVDGSVLVVVDDDPLSRVLSRVSNNQVRDPDNQADPVLVVLVNVLSVVLCPPVNRSPPCCVPDDHDPNNVSSVVNVVRNVVRVVVPVPPD

Secondary structure (DSSP, 8-state):
-----------------------------------------------------SSTT---EEEEE----S--HHHHHHHHHHHHHHHHHHS--EEEEETTEEEEE-HHHHHHHHHHHHHHHHHHHHHHHHHHHHHHHHHHHHHHHHHHHHHHHHHHHHHHHHHHHHHHIIIII-SPPPHHHHHHHHHHHHHHHS--HHHHHHHHHT-TT----HHHHHHHHSS-GGGGGG---HHHHHHHHHHHHHHH-SS--S-HHHHHHHHHHHHHHHHTTTTT---TTSSS--HHHHHHHHHHHHHHHHHHHSGGG-/-----------------------------------------------------SSTT---EEEEE----S--HHHHHHHHHHHHHHHHHHS--EEEEETTEEEEE-HHHHHHHHHHHHHHHHHHHHHHHHHHHHHHHHHHHHHHHHHHHHHHHHHHHHHHHHHHHHHHIIIII-SPPPHHHHHHHHHHHHHHHS--HHHHHHHHHT-TT----HHHHHHHHSS-GGGGGG---HHHHHHHHHHHHHHH-SS--S-HHHHHHHHHHHHHHHHTTTTT---TTSSS--HHHHHHHHHHHHHHHHHHHSGGG-